Protein AF-A0A7C5I2T8-F1 (afdb_monomer)

Solvent-accessible surface area (backbone atoms only — not comparable to full-atom values): 28028 Å² total; per-residue (Å²): 133,86,82,89,84,84,88,81,91,78,90,87,90,88,88,83,86,88,91,88,89,87,70,70,68,62,53,55,51,49,50,52,49,49,52,52,53,53,49,52,51,52,51,51,49,53,52,50,51,53,49,49,51,51,51,49,50,50,52,51,51,51,55,50,15,48,51,22,10,51,51,17,40,54,51,46,50,48,50,52,51,48,48,59,68,64,57,74,61,76,48,74,44,53,76,66,53,45,53,49,46,52,53,34,52,74,71,68,48,59,63,66,54,30,64,70,58,72,42,78,83,64,46,75,46,72,52,73,57,97,62,31,34,22,36,17,41,38,41,78,43,77,73,50,75,48,80,70,87,58,26,36,40,39,35,29,38,36,40,33,40,5,43,2,28,31,84,93,49,92,66,67,37,43,32,36,41,38,29,42,37,35,34,40,39,26,30,45,41,46,52,77,42,35,33,38,32,24,52,38,82,79,69,68,51,70,70,58,53,29,64,69,37,38,46,47,75,38,50,67,60,93,81,74,62,79,56,67,67,44,69,32,62,57,75,38,64,35,66,59,58,58,69,50,51,26,56,23,67,66,48,91,74,82,49,83,72,59,37,32,42,40,45,43,22,49,53,62,72,45,82,76,41,92,57,73,74,69,76,48,82,42,74,27,61,55,100,90,45,45,20,15,38,44,30,36,46,53,32,62,35,39,38,28,15,42,56,92,80,25,37,33,42,39,41,35,37,95,92,42,51,35,38,44,36,34,19,80,90,79,23,34,28,40,42,38,46,82,89,50,74,48,78,43,88,40,49,58,65,41,30,38,40,29,50,24,34,33,66,26,33,28,19,17,39,58,46,99,86,68,51,78,45,67,74,51,70,82,65,94,48,49,14,40,45,59,66,40,52,39,28,43,38,26,17,14,32,36,24,38,41,42,42,31,33,44,34,59,55,45,73,58,94,88,42,81,44,56,90,72,40,62,49,40,39,34,39,37,12,24,12,32,46,73,68,45,98,47,82,45,66,16,12,37,33,38,36,64,83,26,34,55,73,30,46,36,50,31,24,41,37,21,47,26,50,36,40,35,44,48,65,72,70,31,37,40,38,32,46,18,18,42,35,21,56,38,79,46,32,67,68,23,37,39,38,37,29,27,58,59,62,39,83,82,39,63,74,65,50,58,75,39,54,47,33,60,54,32,28,47,44,82,77,47,77,47,82,76,46,81,44,78,58,131

Foldseek 3Di:
DDDDDDDDDDDDDDDDDDDDDDDDVVVVVVVVVVVVVVVVVVVVVVVVVVVVVVVVVVVVQVVQLVVLQVVQLVVVVVLVVVLQVPQQAFFFDDPVRLVVVVVCLVVFHDVLVCSSSVHDPFDKDKDDDDQKIKIKTWHKGWDDWADPPQKIKTKIKIKIWMWMHGNPDDDIFIWIFIKIWMKMWGQAFLLLAAAEAELLVVPDHPVRVCVQQQEAEAALDPPPDGGDYHYYNHQWADLFLQVLVCQLLVPPDDDLCCLQQQNVCVQQVHPRDNDHDDADKGFGADPVATGEIEGEEEWAEWEQEDDPQWTWIWTQDPVGIWIWIAHPVQQKIWIDDPVDIDIDSHDYLQEYEYLYEYNEYEYWYQDPVRDTDRPAADDDHARAEAPEEHEYEYLAEYEYAEAHHHPQWDADPLRIDRPRGPYAYEYEWNQAGSNDRDGHHTEYEYDQRHYLEHEYEYAYEYSHHEHAYDHANREYRYETHYYDNYYHNHRYHYYTYRDLCCVVPVVNSPSRRTTPTITMDTSDMGGDDMDGDD

pLDDT: mean 84.97, std 12.77, range [31.58, 97.62]

Secondary structure (DSSP, 8-state):
----------------------SHHHHHHHHHHHHHHHHHHHHHHHHHHHHHHHHHHHHHHHHHHHHHHHHHHHHHHHHHHHHHHT--S-EE--HHHHHHHHHHHHTT--HHHHHHHTSPSSEEEEEEETTEEEEEEEEEEEEEEEE-SSEEEEEEEEEEEEEEEETT-S--EEEEEEEEEEEEEES-BGGG-SEEE---TT---HHHHHHHHTEEEE-SSTT-PPPPEEE-SS--S-SS-HHHHHHHTT-SS--GGGGSHHHHHHHTT----SSPPPSEEEEEEETTEEEEEEEES-EEEEEEEEETTEEEEEEEETTEEEEEEEETTTTEEEEE-SS-EEEESS---SEEEEES-EEEEEEEEE-TTS-EEE--TT---EEE-TT-EEEEEESS-EEE-S-BEETT-EEETTEEE-SS---EEEEEE--B-SSS--B----EEE-TTS-SEEEEEEEEEESSSEEEE-SSS-EEEEEEEEEESEEE-TTSEEEEE--GGGGT-GGGGTTPPBPSS-EEEEEEEEEEEEEEE-

Structure (mmCIF, N/CA/C/O backbone):
data_AF-A0A7C5I2T8-F1
#
_entry.id   AF-A0A7C5I2T8-F1
#
loop_
_atom_site.group_PDB
_atom_site.id
_atom_site.type_symbol
_atom_site.label_atom_id
_atom_site.label_alt_id
_atom_site.label_comp_id
_atom_site.label_asym_id
_atom_site.label_entity_id
_atom_site.label_seq_id
_atom_site.pdbx_PDB_ins_code
_atom_site.Cartn_x
_atom_site.Cartn_y
_atom_site.Cartn_z
_atom_site.occupancy
_atom_site.B_iso_or_equiv
_atom_site.auth_seq_id
_atom_site.auth_comp_id
_atom_site.auth_asym_id
_atom_site.auth_atom_id
_atom_site.pdbx_PDB_model_num
ATOM 1 N N . MET A 1 1 ? 79.959 -37.012 -111.743 1.00 35.94 1 MET A N 1
ATOM 2 C CA . MET A 1 1 ? 81.169 -36.911 -112.590 1.00 35.94 1 MET A CA 1
ATOM 3 C C . MET A 1 1 ? 82.158 -36.002 -111.859 1.00 35.94 1 MET A C 1
ATOM 5 O O . MET A 1 1 ? 81.735 -34.948 -111.411 1.00 35.94 1 MET A O 1
ATOM 9 N N . LYS A 1 2 ? 83.395 -36.478 -111.631 1.00 33.00 2 LYS A N 1
ATOM 10 C CA . LYS A 1 2 ? 84.567 -35.779 -111.028 1.00 33.00 2 LYS A CA 1
ATOM 11 C C . LYS A 1 2 ? 84.857 -34.413 -111.707 1.00 33.00 2 LYS A C 1
ATOM 13 O O . LYS A 1 2 ? 84.307 -34.244 -112.795 1.00 33.00 2 LYS A O 1
ATOM 18 N N . PRO A 1 3 ? 85.786 -33.533 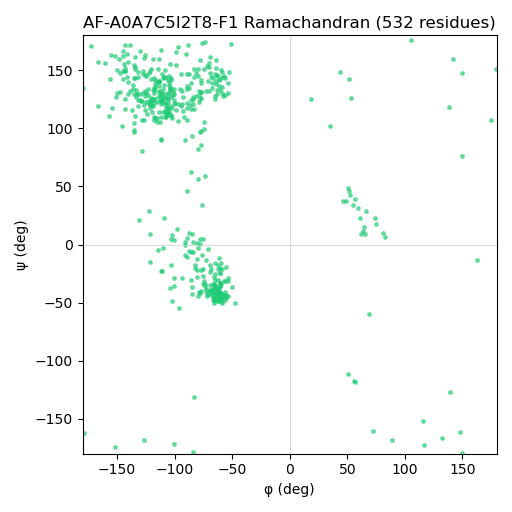-111.234 1.00 51.38 3 PRO A N 1
ATOM 19 C CA . PRO A 1 3 ? 86.848 -33.697 -110.203 1.00 51.38 3 PRO A CA 1
ATOM 20 C C . PRO A 1 3 ? 86.953 -32.527 -109.171 1.00 51.38 3 PRO A C 1
ATOM 22 O O . PRO A 1 3 ? 86.294 -31.510 -109.333 1.00 51.38 3 PRO A O 1
ATOM 25 N N . PHE A 1 4 ? 87.587 -32.682 -107.988 1.00 36.78 4 PHE A N 1
ATOM 26 C CA . PHE A 1 4 ? 89.042 -32.534 -107.675 1.00 36.78 4 PHE A CA 1
ATOM 27 C C . PHE A 1 4 ? 89.654 -31.204 -108.171 1.00 36.78 4 PHE A C 1
ATOM 29 O O . PHE A 1 4 ? 89.387 -30.816 -109.295 1.00 36.78 4 PHE A O 1
ATOM 36 N N . PHE A 1 5 ? 90.574 -30.490 -107.517 1.00 36.44 5 PHE A N 1
ATOM 37 C CA . PHE A 1 5 ? 91.253 -30.456 -106.209 1.00 36.44 5 PHE A CA 1
ATOM 38 C C . PHE A 1 5 ? 92.217 -29.253 -106.342 1.00 36.44 5 PHE A C 1
ATOM 40 O O . PHE A 1 5 ? 92.728 -29.024 -107.437 1.00 36.44 5 PHE A O 1
ATOM 47 N N . SER A 1 6 ? 92.572 -28.552 -105.265 1.00 33.75 6 SER A N 1
ATOM 48 C CA . SER A 1 6 ? 93.897 -27.915 -105.189 1.00 33.75 6 SER A CA 1
ATOM 49 C C . SER A 1 6 ? 94.285 -27.676 -103.736 1.00 33.75 6 SER A C 1
ATOM 51 O O . SER A 1 6 ? 93.703 -26.848 -103.043 1.00 33.75 6 SER A O 1
ATOM 53 N N . GLN A 1 7 ? 95.288 -28.431 -103.295 1.00 41.16 7 GLN A N 1
ATOM 54 C CA . GLN A 1 7 ? 96.027 -28.245 -102.051 1.00 41.16 7 GLN A CA 1
ATOM 55 C C . GLN A 1 7 ? 96.919 -26.999 -102.112 1.00 41.16 7 GLN A C 1
ATOM 57 O O . GLN A 1 7 ? 97.418 -26.660 -103.185 1.00 41.16 7 GLN A O 1
ATOM 62 N N . LYS A 1 8 ? 97.252 -26.444 -100.937 1.00 37.34 8 LYS A N 1
ATOM 63 C CA . LYS A 1 8 ? 98.645 -26.151 -100.544 1.00 37.34 8 LYS A CA 1
ATOM 64 C C . LYS A 1 8 ? 98.764 -25.824 -99.040 1.00 37.34 8 LYS A C 1
ATOM 66 O O . LYS A 1 8 ? 98.144 -24.879 -98.579 1.00 37.34 8 LYS A O 1
ATOM 71 N N . THR A 1 9 ? 99.559 -26.659 -98.343 1.00 35.34 9 THR A N 1
ATOM 72 C CA . THR A 1 9 ? 100.638 -26.364 -97.350 1.00 35.34 9 THR A CA 1
ATOM 73 C C . THR A 1 9 ? 100.454 -25.291 -96.261 1.00 35.34 9 THR A C 1
ATOM 75 O O . THR A 1 9 ? 99.991 -24.207 -96.562 1.00 35.34 9 THR A O 1
ATOM 78 N N . LEU A 1 10 ? 101.013 -25.358 -95.043 1.00 37.81 10 LEU A N 1
ATOM 79 C CA . LEU A 1 10 ? 101.483 -26.374 -94.078 1.00 37.81 10 LEU A CA 1
ATOM 80 C C . LEU A 1 10 ? 102.005 -25.557 -92.858 1.00 37.81 10 LEU A C 1
ATOM 82 O O . LEU A 1 10 ? 102.747 -24.608 -93.072 1.00 37.81 10 LEU A O 1
ATOM 86 N N . LEU A 1 11 ? 101.641 -25.966 -91.632 1.00 40.44 11 LEU A N 1
ATOM 87 C CA . LEU A 1 11 ? 102.333 -25.807 -90.325 1.00 40.44 11 LEU A CA 1
ATOM 88 C C . LEU A 1 11 ? 102.797 -24.418 -89.812 1.00 40.44 11 LEU A C 1
ATOM 90 O O . LEU A 1 11 ? 103.680 -23.807 -90.393 1.00 40.44 11 LEU A O 1
ATOM 94 N N . PHE A 1 12 ? 102.385 -24.053 -88.583 1.00 31.58 12 PHE A N 1
ATOM 95 C CA . PHE A 1 12 ? 103.332 -23.718 -87.499 1.00 31.58 12 PHE A CA 1
ATOM 96 C C . PHE A 1 12 ? 102.731 -23.890 -86.085 1.00 31.58 12 PHE A C 1
ATOM 98 O O . PHE A 1 12 ? 101.549 -23.663 -85.844 1.00 31.58 12 PHE A O 1
ATOM 105 N N . LEU A 1 13 ? 103.601 -24.365 -85.192 1.00 33.22 13 LEU A N 1
ATOM 106 C CA . LEU A 1 13 ? 103.433 -24.836 -83.812 1.00 33.22 13 LEU A CA 1
ATOM 107 C C . LEU A 1 13 ? 103.103 -23.760 -82.742 1.00 33.22 13 LEU A C 1
ATOM 109 O O . LEU A 1 13 ? 103.601 -22.645 -82.837 1.00 33.22 13 LEU A O 1
ATOM 113 N N . TYR A 1 14 ? 102.410 -24.152 -81.657 1.00 35.28 14 TYR A N 1
ATOM 114 C CA . TYR A 1 14 ? 102.870 -24.277 -80.239 1.00 35.28 14 TYR A CA 1
ATOM 115 C C . TYR A 1 14 ? 101.725 -24.012 -79.216 1.00 35.28 14 TYR A C 1
ATOM 117 O O . TYR A 1 14 ? 100.834 -23.209 -79.487 1.00 35.28 14 TYR A O 1
ATOM 125 N N . PRO A 1 15 ? 101.716 -24.678 -78.037 1.00 59.53 15 PRO A N 1
ATOM 126 C CA . PRO A 1 15 ? 100.598 -24.738 -77.093 1.00 59.53 15 PRO A CA 1
ATOM 127 C C . PRO A 1 15 ? 100.789 -23.850 -75.844 1.00 59.53 15 PRO A C 1
ATOM 129 O O . PRO A 1 15 ? 101.913 -23.624 -75.406 1.00 59.53 15 PRO A O 1
ATOM 132 N N . PHE A 1 16 ? 99.700 -23.429 -75.184 1.00 37.41 16 PHE A N 1
ATOM 133 C CA . PHE A 1 16 ? 99.763 -22.829 -73.837 1.00 37.41 16 PHE A CA 1
ATOM 134 C C . PHE A 1 16 ? 98.545 -23.165 -72.949 1.00 37.41 16 PHE A C 1
ATOM 136 O O . PHE A 1 16 ? 97.460 -22.612 -73.072 1.00 37.41 16 PHE A O 1
ATOM 143 N N . ARG A 1 17 ? 98.764 -24.118 -72.035 1.00 37.03 17 ARG A N 1
ATOM 144 C CA . ARG A 1 17 ? 98.710 -23.986 -70.562 1.00 37.03 17 ARG A CA 1
ATOM 145 C C . ARG A 1 17 ? 97.674 -23.024 -69.913 1.00 37.03 17 ARG A C 1
ATOM 147 O O . ARG A 1 17 ? 97.915 -21.839 -69.744 1.00 37.03 17 ARG A O 1
ATOM 154 N N . ASN A 1 18 ? 96.594 -23.625 -69.407 1.00 45.19 18 ASN A N 1
ATOM 155 C CA . ASN A 1 18 ? 95.965 -23.503 -68.072 1.00 45.19 18 ASN A CA 1
ATOM 156 C C . ASN A 1 18 ? 96.256 -22.297 -67.130 1.00 45.19 18 ASN A C 1
ATOM 158 O O . ASN A 1 18 ? 97.376 -22.166 -66.641 1.00 45.19 18 ASN A O 1
ATOM 162 N N . LYS A 1 19 ? 95.171 -21.617 -66.689 1.00 47.09 19 LYS A N 1
ATOM 163 C CA . LYS A 1 19 ? 94.632 -21.470 -65.294 1.00 47.09 19 LYS A CA 1
ATOM 164 C C . LYS A 1 19 ? 94.140 -20.052 -64.932 1.00 47.09 19 LYS A C 1
ATOM 166 O O . LYS A 1 19 ? 94.944 -19.141 -64.781 1.00 47.09 19 LYS A O 1
ATOM 171 N N . LYS A 1 20 ? 92.835 -19.964 -64.616 1.00 43.16 20 LYS A N 1
ATOM 172 C CA . LYS A 1 20 ? 92.166 -19.269 -63.476 1.00 43.16 20 LYS A CA 1
ATOM 173 C C . LYS A 1 20 ? 90.762 -18.788 -63.883 1.00 43.16 20 LYS A C 1
ATOM 175 O O . LYS A 1 20 ? 90.525 -17.603 -64.084 1.00 43.16 20 LYS A O 1
ATOM 180 N N . GLN A 1 21 ? 89.805 -19.709 -63.949 1.00 52.19 21 GLN A N 1
ATOM 181 C CA . GLN A 1 21 ? 88.381 -19.380 -63.873 1.00 52.19 21 GLN A CA 1
ATOM 182 C C . GLN A 1 21 ? 87.848 -19.954 -62.566 1.00 52.19 21 GLN A C 1
ATOM 184 O O . GLN A 1 21 ? 87.756 -21.165 -62.447 1.00 52.19 21 GLN A O 1
ATOM 189 N N . LEU A 1 22 ? 87.594 -19.097 -61.577 1.00 53.53 22 LEU A N 1
ATOM 190 C CA . LEU A 1 22 ? 86.755 -19.335 -60.392 1.00 53.53 22 LEU A CA 1
ATOM 191 C C . LEU A 1 22 ? 86.898 -18.091 -59.511 1.00 53.53 22 LEU A C 1
ATOM 193 O O . LEU A 1 22 ? 87.977 -17.875 -58.963 1.00 53.53 22 LEU A O 1
ATOM 197 N N . LYS A 1 23 ? 85.848 -17.252 -59.463 1.00 52.50 23 LYS A N 1
ATOM 198 C CA . LYS A 1 23 ? 85.476 -16.311 -58.370 1.00 52.50 23 LYS A CA 1
ATOM 199 C C . LYS A 1 23 ? 84.485 -15.209 -58.787 1.00 52.50 23 LYS A C 1
ATOM 201 O O . LYS A 1 23 ? 83.907 -14.595 -57.904 1.00 52.50 23 LYS A O 1
ATOM 206 N N . LYS A 1 24 ? 84.220 -14.973 -60.082 1.00 52.12 24 LYS A N 1
ATOM 207 C CA . LYS A 1 24 ? 83.268 -13.916 -60.507 1.00 52.12 24 LYS A CA 1
ATOM 208 C C . LYS A 1 24 ? 81.789 -14.350 -60.530 1.00 52.12 24 LYS A C 1
ATOM 210 O O . LYS A 1 24 ? 80.948 -13.566 -60.119 1.00 52.12 24 LYS A O 1
ATOM 215 N N . GLY A 1 25 ? 81.478 -15.596 -60.910 1.00 57.00 25 GLY A N 1
ATOM 216 C CA . GLY A 1 25 ? 80.088 -16.092 -60.993 1.00 57.00 25 GLY A CA 1
ATOM 217 C C . GLY A 1 25 ? 79.408 -16.379 -59.644 1.00 57.00 25 GLY A C 1
ATOM 218 O O . GLY A 1 25 ? 78.205 -16.180 -59.498 1.00 57.00 25 GLY A O 1
ATOM 219 N N . ALA A 1 26 ? 80.177 -16.797 -58.632 1.00 67.31 26 ALA A N 1
ATOM 220 C CA . ALA A 1 26 ? 79.649 -17.060 -57.290 1.00 67.31 26 ALA A CA 1
ATOM 221 C C . ALA A 1 26 ? 79.209 -15.768 -56.581 1.00 67.31 26 ALA A C 1
ATOM 223 O O . ALA A 1 26 ? 78.161 -15.744 -55.949 1.00 67.31 26 ALA A O 1
ATOM 224 N N . VAL A 1 27 ? 79.965 -14.675 -56.743 1.00 73.81 27 VAL A N 1
ATOM 225 C CA . VAL A 1 27 ? 79.634 -13.370 -56.147 1.00 73.81 27 VAL A CA 1
ATOM 226 C C . VAL A 1 27 ? 78.365 -12.788 -56.771 1.00 73.81 27 VAL A C 1
ATOM 228 O O . VAL A 1 27 ? 77.500 -12.314 -56.047 1.00 73.81 27 VAL A O 1
ATOM 231 N N . THR A 1 28 ? 78.193 -12.887 -58.094 1.00 76.25 28 THR A N 1
ATOM 232 C CA . THR A 1 28 ? 76.959 -12.448 -58.768 1.00 76.25 28 THR A CA 1
ATOM 233 C C . THR A 1 28 ? 75.733 -13.263 -58.358 1.00 76.25 28 THR A C 1
ATOM 235 O O . THR A 1 28 ? 74.658 -12.693 -58.211 1.00 76.25 28 THR A O 1
ATOM 238 N N . LEU A 1 29 ? 75.886 -14.573 -58.128 1.00 79.88 29 LEU A N 1
ATOM 239 C CA . LEU A 1 29 ? 74.790 -15.442 -57.688 1.00 79.88 29 LEU A CA 1
ATOM 240 C C . LEU A 1 29 ? 74.410 -15.178 -56.223 1.00 79.88 29 LEU A C 1
ATOM 242 O O . LEU A 1 29 ? 73.228 -15.116 -55.908 1.00 79.88 29 LEU A O 1
ATOM 246 N N . VAL A 1 30 ? 75.397 -14.925 -55.356 1.00 82.38 30 VAL A N 1
ATOM 247 C CA . VAL A 1 30 ? 75.171 -14.469 -53.975 1.00 82.38 30 VAL A CA 1
ATOM 248 C C . VAL A 1 30 ? 74.497 -13.097 -53.957 1.00 82.38 30 VAL A C 1
ATOM 250 O O . VAL A 1 30 ? 73.537 -12.919 -53.219 1.00 82.38 30 VAL A O 1
ATOM 253 N N . CYS A 1 31 ? 74.920 -12.142 -54.792 1.00 83.12 31 CYS A N 1
ATOM 254 C CA . CYS A 1 31 ? 74.256 -10.839 -54.892 1.00 83.12 31 CYS A CA 1
ATOM 255 C C . CYS A 1 31 ? 72.811 -10.964 -55.392 1.00 83.12 31 CYS A C 1
ATOM 257 O O . CYS A 1 31 ? 71.922 -10.354 -54.809 1.00 83.12 31 CYS A O 1
ATOM 259 N N . ALA A 1 32 ? 72.552 -11.768 -56.428 1.00 83.44 32 ALA A N 1
ATOM 260 C CA . ALA A 1 32 ? 71.197 -12.005 -56.926 1.00 83.44 32 ALA A CA 1
ATOM 261 C C . ALA A 1 32 ? 70.312 -12.690 -55.872 1.00 83.44 32 ALA A C 1
ATOM 263 O O . ALA A 1 32 ? 69.165 -12.293 -55.680 1.00 83.44 32 ALA A O 1
ATOM 264 N N . PHE A 1 33 ? 70.860 -13.667 -55.144 1.00 87.88 33 PHE A N 1
ATOM 265 C CA . PHE A 1 33 ? 70.170 -14.324 -54.038 1.00 87.88 33 PHE A CA 1
ATOM 266 C C . PHE A 1 33 ? 69.885 -13.355 -52.887 1.00 87.88 33 PHE A C 1
ATOM 268 O O . PHE A 1 33 ? 68.768 -13.329 -52.392 1.00 87.88 33 PHE A O 1
ATOM 275 N N . MET A 1 34 ? 70.843 -12.504 -52.508 1.00 87.94 34 MET A N 1
ATOM 276 C CA . MET A 1 34 ? 70.641 -11.474 -51.484 1.00 87.94 34 MET A CA 1
ATOM 277 C C . MET A 1 34 ? 69.575 -10.465 -51.913 1.00 87.94 34 MET A C 1
ATOM 279 O O . MET A 1 34 ? 68.700 -10.146 -51.120 1.00 87.94 34 MET A O 1
ATOM 283 N N . VAL A 1 35 ? 69.577 -10.013 -53.171 1.00 89.12 35 VAL A N 1
ATOM 284 C CA . VAL A 1 35 ? 68.520 -9.139 -53.707 1.00 89.12 35 VAL A CA 1
ATOM 285 C C . VAL A 1 35 ? 67.159 -9.837 -53.668 1.00 89.12 35 VAL A C 1
ATOM 287 O O . VAL A 1 35 ? 66.184 -9.234 -53.229 1.00 89.12 35 VAL A O 1
ATOM 290 N N . PHE A 1 36 ? 67.073 -11.110 -54.058 1.00 91.00 36 PHE A N 1
ATOM 291 C CA . PHE A 1 36 ? 65.835 -11.888 -53.963 1.00 91.00 36 PHE A CA 1
ATOM 292 C C . PHE A 1 36 ? 65.366 -12.050 -52.506 1.00 91.00 36 PHE A C 1
ATOM 294 O O . PHE A 1 36 ? 64.191 -11.864 -52.199 1.00 91.00 36 PHE A O 1
ATOM 301 N N . LEU A 1 37 ? 66.283 -12.318 -51.579 1.00 90.50 37 LEU A N 1
ATOM 302 C CA . LEU A 1 37 ? 65.984 -12.496 -50.160 1.00 90.50 37 LEU A CA 1
ATOM 303 C C . LEU A 1 37 ? 65.526 -11.170 -49.527 1.00 90.50 37 LEU A C 1
ATOM 305 O O . LEU A 1 37 ? 64.504 -11.128 -48.853 1.00 90.50 37 LEU A O 1
ATOM 309 N N . PHE A 1 38 ? 66.194 -10.053 -49.825 1.00 90.12 38 PHE A N 1
ATOM 310 C CA . PHE A 1 38 ? 65.778 -8.730 -49.349 1.00 90.12 38 PHE A CA 1
ATOM 311 C C . PHE A 1 38 ? 64.477 -8.236 -49.990 1.00 90.12 38 PHE A C 1
ATOM 313 O O . PHE A 1 38 ? 63.687 -7.587 -49.313 1.00 90.12 38 PHE A O 1
ATOM 320 N N . THR A 1 39 ? 64.209 -8.550 -51.260 1.00 90.56 39 THR A N 1
ATOM 321 C CA . THR A 1 39 ? 62.940 -8.174 -51.914 1.00 90.56 39 THR A CA 1
ATOM 322 C C . THR A 1 39 ? 61.771 -9.009 -51.410 1.00 90.56 39 THR A C 1
ATOM 324 O O . THR A 1 39 ? 60.709 -8.456 -51.145 1.00 90.56 39 THR A O 1
ATOM 327 N N . THR A 1 40 ? 61.961 -10.312 -51.198 1.00 90.38 40 THR A N 1
ATOM 328 C CA . THR A 1 40 ? 60.942 -11.177 -50.581 1.00 90.38 40 THR A CA 1
ATOM 329 C C . THR A 1 40 ? 60.684 -10.799 -49.121 1.00 90.38 40 THR A C 1
ATOM 331 O O . THR A 1 40 ? 59.522 -10.682 -48.736 1.00 90.38 40 THR A O 1
ATOM 334 N N . LEU A 1 41 ? 61.715 -10.500 -48.320 1.00 89.62 41 LEU A N 1
ATOM 335 C CA . LEU A 1 41 ? 61.554 -9.949 -46.964 1.00 89.62 41 LEU A CA 1
ATOM 336 C C . LEU A 1 41 ? 60.895 -8.558 -46.965 1.00 89.62 41 LEU A C 1
ATOM 338 O O . LEU A 1 41 ? 60.019 -8.285 -46.148 1.00 89.62 41 LEU A O 1
ATOM 342 N N . GLY A 1 42 ? 61.262 -7.680 -47.898 1.00 90.81 42 GLY A N 1
ATOM 343 C CA . GLY A 1 42 ? 60.656 -6.354 -48.041 1.00 90.81 42 GLY A CA 1
ATOM 344 C C . GLY A 1 42 ? 59.177 -6.426 -48.434 1.00 90.81 42 GLY A C 1
ATOM 345 O O . GLY A 1 42 ? 58.344 -5.714 -47.882 1.00 90.81 42 GLY A O 1
ATOM 346 N N . LEU A 1 43 ? 58.820 -7.335 -49.344 1.00 91.94 43 LEU A N 1
ATOM 347 C CA . LEU A 1 43 ? 57.438 -7.507 -49.789 1.00 91.94 43 LEU A CA 1
ATOM 348 C C . LEU A 1 43 ? 56.575 -8.163 -48.703 1.00 91.94 43 LEU A C 1
ATOM 350 O O . LEU A 1 43 ? 55.463 -7.710 -48.446 1.00 91.94 43 LEU A O 1
ATOM 354 N N . THR A 1 44 ? 57.098 -9.192 -48.029 1.00 91.75 44 THR A N 1
ATOM 355 C CA . THR A 1 44 ? 56.406 -9.859 -46.912 1.00 91.75 44 THR A CA 1
ATOM 356 C C . THR A 1 44 ? 56.193 -8.917 -45.730 1.00 91.75 44 THR A C 1
ATOM 358 O O . THR A 1 44 ? 55.096 -8.891 -45.179 1.00 91.75 44 THR A O 1
ATOM 361 N N . THR A 1 45 ? 57.180 -8.089 -45.372 1.00 91.38 45 THR A N 1
ATOM 362 C CA . THR A 1 45 ? 57.014 -7.070 -44.320 1.00 91.38 45 THR A CA 1
ATOM 363 C C . THR A 1 45 ? 55.972 -6.021 -44.703 1.00 91.38 45 THR A C 1
ATOM 365 O O . THR A 1 45 ? 55.087 -5.752 -43.896 1.00 91.38 45 THR A O 1
ATOM 368 N N . LEU A 1 46 ? 55.976 -5.511 -45.941 1.00 91.69 46 LEU A N 1
ATOM 369 C CA . LEU A 1 46 ? 54.929 -4.603 -46.431 1.00 91.69 46 LEU A CA 1
ATOM 370 C C . LEU A 1 46 ? 53.531 -5.237 -46.388 1.00 91.69 46 LEU A C 1
ATOM 372 O O . LEU A 1 46 ? 52.583 -4.595 -45.931 1.00 91.69 46 LEU A O 1
ATOM 376 N N . MET A 1 47 ? 53.394 -6.498 -46.815 1.00 90.25 47 MET A N 1
ATOM 377 C CA . MET A 1 47 ? 52.120 -7.221 -46.738 1.00 90.25 47 MET A CA 1
ATOM 378 C C . MET A 1 47 ? 51.662 -7.404 -45.287 1.00 90.25 47 MET A C 1
ATOM 380 O O . MET A 1 47 ? 50.492 -7.164 -44.996 1.00 90.25 47 MET A O 1
ATOM 384 N N . MET A 1 48 ? 52.564 -7.761 -44.367 1.00 88.62 48 MET A N 1
ATOM 385 C CA . MET A 1 48 ? 52.239 -7.902 -42.942 1.00 88.62 48 MET A CA 1
ATOM 386 C C . MET A 1 48 ? 51.863 -6.566 -42.297 1.00 88.62 48 MET A C 1
ATOM 388 O O . MET A 1 48 ? 50.916 -6.515 -41.515 1.00 88.62 48 MET A O 1
ATOM 392 N N . THR A 1 49 ? 52.528 -5.465 -42.655 1.00 90.81 49 THR A N 1
ATOM 393 C CA . THR A 1 49 ? 52.148 -4.121 -42.196 1.00 90.81 49 THR A CA 1
ATOM 394 C C . THR A 1 49 ? 50.756 -3.742 -42.695 1.00 90.81 49 THR A C 1
ATOM 396 O O . THR A 1 49 ? 49.939 -3.269 -41.908 1.00 90.81 49 THR A O 1
ATOM 399 N N . GLN A 1 50 ? 50.438 -3.995 -43.968 1.00 90.12 50 GLN A N 1
ATOM 400 C CA . GLN A 1 50 ? 49.096 -3.746 -44.505 1.00 90.12 50 GLN A CA 1
ATOM 401 C C . GLN A 1 50 ? 48.025 -4.611 -43.826 1.00 90.12 50 GLN A C 1
ATOM 403 O O . GLN A 1 50 ? 46.938 -4.113 -43.532 1.00 90.12 50 GLN A O 1
ATOM 408 N N . LEU A 1 51 ? 48.326 -5.883 -43.545 1.00 88.94 51 LEU A N 1
ATOM 409 C CA . LEU A 1 51 ? 47.441 -6.784 -42.801 1.00 88.94 51 LEU A CA 1
ATOM 410 C C . LEU A 1 51 ? 47.189 -6.274 -41.380 1.00 88.94 51 LEU A C 1
ATOM 412 O O . LEU A 1 51 ? 46.037 -6.176 -40.966 1.00 88.94 51 LEU A O 1
ATOM 416 N N . ASN A 1 52 ? 48.242 -5.878 -40.665 1.00 88.69 52 ASN A N 1
ATOM 417 C CA . ASN A 1 52 ? 48.132 -5.343 -39.310 1.00 88.69 52 ASN A CA 1
ATOM 418 C C . ASN A 1 52 ? 47.345 -4.030 -39.266 1.00 88.69 52 ASN A C 1
ATOM 420 O O . ASN A 1 52 ? 46.513 -3.857 -38.378 1.00 88.69 52 ASN A O 1
ATOM 424 N N . LEU A 1 53 ? 47.548 -3.127 -40.231 1.00 86.56 53 LEU A N 1
ATOM 425 C CA . LEU A 1 53 ? 46.772 -1.887 -40.328 1.00 86.56 53 LEU A CA 1
ATOM 426 C C . LEU A 1 53 ? 45.287 -2.174 -40.578 1.00 86.56 53 LEU A C 1
ATOM 428 O O . LEU A 1 53 ? 44.439 -1.605 -39.894 1.00 86.56 53 LEU A O 1
ATOM 432 N N . LYS A 1 54 ? 44.965 -3.106 -41.485 1.00 86.38 54 LYS A N 1
ATOM 433 C CA . LYS A 1 54 ? 43.576 -3.519 -41.745 1.00 86.38 54 LYS A CA 1
ATOM 434 C C . LYS A 1 54 ? 42.930 -4.191 -40.533 1.00 86.38 54 LYS A C 1
ATOM 436 O O . LYS A 1 54 ? 41.793 -3.870 -40.205 1.00 86.38 54 LYS A O 1
ATOM 441 N N . LEU A 1 55 ? 43.643 -5.087 -39.848 1.00 85.56 55 LEU A N 1
ATOM 442 C CA . LEU A 1 55 ? 43.153 -5.748 -38.632 1.00 85.56 55 LEU A CA 1
ATOM 443 C C . LEU A 1 55 ? 42.947 -4.750 -37.489 1.00 85.56 55 LEU A C 1
ATOM 445 O O . LEU A 1 55 ? 41.949 -4.829 -36.779 1.00 85.56 55 LEU A O 1
ATOM 449 N N . SER A 1 56 ? 43.861 -3.792 -37.331 1.00 85.88 56 SER A N 1
ATOM 450 C CA . SER A 1 56 ? 43.737 -2.716 -36.347 1.00 85.88 56 SER A CA 1
ATOM 451 C C . SER A 1 56 ? 42.525 -1.827 -36.640 1.00 85.88 56 SER A C 1
ATOM 453 O O . SER A 1 56 ? 41.715 -1.578 -35.749 1.00 85.88 56 SER A O 1
ATOM 455 N N . GLN A 1 57 ? 42.330 -1.430 -37.902 1.00 85.75 57 GLN A N 1
ATOM 456 C CA . GLN A 1 57 ? 41.164 -0.654 -38.326 1.00 85.75 57 GLN A CA 1
ATOM 457 C C . GLN A 1 57 ? 39.855 -1.429 -38.125 1.00 85.75 57 GLN A C 1
ATOM 459 O O . GLN A 1 57 ? 38.881 -0.857 -37.649 1.00 85.75 57 GLN A O 1
ATOM 464 N N . TYR A 1 58 ? 39.838 -2.733 -38.417 1.00 85.12 58 TYR A N 1
ATOM 465 C CA . TYR A 1 58 ? 38.680 -3.594 -38.169 1.00 85.12 58 TYR A CA 1
ATOM 466 C C . TYR A 1 58 ? 38.337 -3.668 -36.678 1.00 85.12 58 TYR A C 1
ATOM 468 O O . TYR A 1 58 ? 37.187 -3.465 -36.303 1.00 85.12 58 TYR A O 1
ATOM 476 N N . ARG A 1 59 ? 39.335 -3.896 -35.812 1.00 85.88 59 ARG A N 1
ATOM 477 C CA . ARG A 1 59 ? 39.141 -3.910 -34.353 1.00 85.88 59 ARG A CA 1
ATOM 478 C C . ARG A 1 59 ? 38.616 -2.572 -33.848 1.00 85.88 59 ARG A C 1
ATOM 480 O O . ARG A 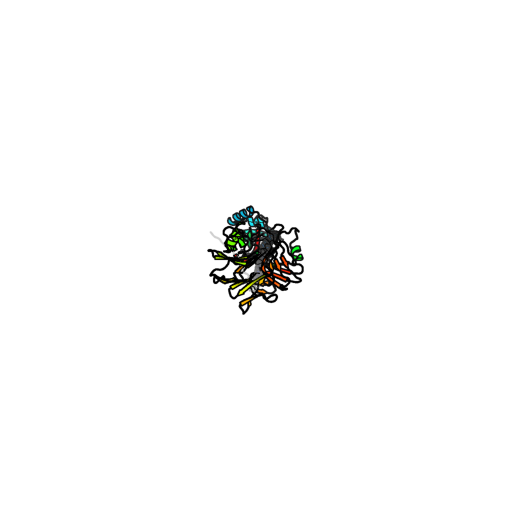1 59 ? 37.638 -2.554 -33.111 1.00 85.88 59 ARG A O 1
ATOM 487 N N . LYS A 1 60 ? 39.220 -1.464 -34.290 1.00 87.94 60 LYS A N 1
ATOM 488 C CA . LYS A 1 60 ? 38.779 -0.114 -33.927 1.00 87.94 60 LYS A CA 1
ATOM 489 C C . LYS A 1 60 ? 37.328 0.122 -34.354 1.00 87.94 60 LYS A C 1
ATOM 491 O O . LYS A 1 60 ? 36.518 0.522 -33.531 1.00 87.94 60 LYS A O 1
ATOM 496 N N . ASN A 1 61 ? 36.987 -0.170 -35.607 1.00 87.12 61 ASN A N 1
ATOM 497 C CA . ASN A 1 61 ? 35.630 0.021 -36.118 1.00 87.12 61 ASN A CA 1
ATOM 498 C C . ASN A 1 61 ? 34.611 -0.896 -35.431 1.00 87.12 61 ASN A C 1
ATOM 500 O O . ASN A 1 61 ? 33.494 -0.455 -35.198 1.00 87.12 61 ASN A O 1
ATOM 504 N N . SER A 1 62 ? 34.993 -2.124 -35.064 1.00 86.38 62 SER A N 1
ATOM 505 C CA . SER A 1 62 ? 34.137 -3.028 -34.286 1.00 86.38 62 SER A CA 1
ATOM 506 C C . SER A 1 62 ? 33.812 -2.450 -32.909 1.00 86.38 62 SER A C 1
ATOM 508 O O . SER A 1 62 ? 32.645 -2.389 -32.537 1.00 86.38 62 SER A O 1
ATOM 510 N N . VAL A 1 63 ? 34.824 -1.969 -32.182 1.00 88.00 63 VAL A N 1
ATOM 511 C CA . VAL A 1 63 ? 34.627 -1.335 -30.868 1.00 88.00 63 VAL A CA 1
ATOM 512 C C . VAL A 1 63 ? 33.753 -0.082 -30.995 1.00 88.00 63 VAL A C 1
ATOM 514 O O . VAL A 1 63 ? 32.840 0.126 -30.205 1.00 88.00 63 VAL A O 1
ATOM 517 N N . LEU A 1 64 ? 33.970 0.726 -32.034 1.00 88.88 64 LEU A N 1
ATOM 518 C CA . LEU A 1 64 ? 33.141 1.903 -32.303 1.00 88.88 64 LEU A CA 1
ATOM 519 C C . LEU A 1 64 ? 31.691 1.540 -32.654 1.00 88.88 64 LEU A C 1
ATOM 521 O O . LEU A 1 64 ? 30.777 2.245 -32.241 1.00 88.88 64 LEU A O 1
ATOM 525 N N . THR A 1 65 ? 31.446 0.442 -33.377 1.00 88.19 65 THR A N 1
ATOM 526 C CA . THR A 1 65 ? 30.069 -0.028 -33.606 1.00 88.19 65 THR A CA 1
ATOM 527 C C . THR A 1 65 ? 29.389 -0.500 -32.327 1.00 88.19 65 THR A C 1
ATOM 529 O O . THR A 1 65 ? 28.189 -0.272 -32.179 1.00 88.19 65 THR A O 1
ATOM 532 N N . ASP A 1 66 ? 30.139 -1.098 -31.397 1.00 88.44 66 ASP A N 1
ATOM 533 C CA . ASP A 1 66 ? 29.610 -1.489 -30.089 1.00 88.44 66 ASP A CA 1
ATOM 534 C C . ASP A 1 66 ? 29.214 -0.253 -29.277 1.00 88.44 66 ASP A C 1
ATOM 536 O O . ASP A 1 66 ? 28.072 -0.174 -28.820 1.00 88.44 66 ASP A O 1
ATOM 540 N N . TYR A 1 67 ? 30.083 0.760 -29.205 1.00 89.88 67 TYR A N 1
ATOM 541 C CA . TYR A 1 67 ? 29.750 2.032 -28.557 1.00 89.88 67 TYR A CA 1
ATOM 542 C C . TYR A 1 67 ? 28.566 2.740 -29.214 1.00 89.88 67 TYR A C 1
ATOM 544 O O . TYR A 1 67 ? 27.694 3.241 -28.511 1.00 89.88 67 TYR A O 1
ATOM 552 N N . ALA A 1 68 ? 28.478 2.742 -30.547 1.00 90.12 68 ALA A N 1
ATOM 553 C CA . ALA A 1 68 ? 27.328 3.312 -31.245 1.00 90.12 68 ALA A CA 1
ATOM 554 C C . ALA A 1 68 ? 26.018 2.612 -30.839 1.00 90.12 68 ALA A C 1
ATOM 556 O O . ALA A 1 68 ? 25.023 3.278 -30.567 1.00 90.12 68 ALA A O 1
ATOM 557 N N . SER A 1 69 ? 26.016 1.276 -30.755 1.00 89.56 69 SER A N 1
ATOM 558 C CA . SER A 1 69 ? 24.827 0.523 -30.335 1.00 89.56 69 SER A CA 1
ATOM 559 C C . SER A 1 69 ? 24.460 0.777 -28.866 1.00 89.56 69 SER A C 1
ATOM 561 O O . SER A 1 69 ? 23.287 0.973 -28.557 1.00 89.56 69 SER A O 1
ATOM 563 N N . GLU A 1 70 ? 25.444 0.866 -27.971 1.00 91.62 70 GLU A N 1
ATOM 564 C CA . GLU A 1 70 ? 25.232 1.174 -26.554 1.00 91.62 70 GLU A CA 1
ATOM 565 C C . GLU A 1 70 ? 24.699 2.598 -26.346 1.00 91.62 70 GLU A C 1
ATOM 567 O O . GLU A 1 70 ? 23.767 2.801 -25.571 1.00 91.62 70 GLU A O 1
ATOM 572 N N . ASN A 1 71 ? 25.223 3.577 -27.088 1.00 91.50 71 ASN A N 1
ATOM 573 C CA . ASN A 1 71 ? 24.741 4.957 -27.043 1.00 91.50 71 ASN A CA 1
ATOM 574 C C . ASN A 1 71 ? 23.271 5.064 -27.458 1.00 91.50 71 ASN A C 1
ATOM 576 O O . ASN A 1 71 ? 22.534 5.853 -26.872 1.00 91.50 71 ASN A O 1
ATOM 580 N N . GLY A 1 72 ? 22.823 4.252 -28.419 1.00 90.94 72 GLY A N 1
ATOM 581 C CA . GLY A 1 72 ? 21.407 4.202 -28.771 1.00 90.94 72 GLY A CA 1
ATOM 582 C C . GLY A 1 72 ? 20.524 3.645 -27.654 1.00 90.94 72 GLY A C 1
ATOM 583 O O . GLY A 1 72 ? 19.460 4.207 -27.423 1.00 90.94 72 GLY A O 1
ATOM 584 N N . ILE A 1 73 ? 20.979 2.628 -26.907 1.00 91.31 73 ILE A N 1
ATOM 585 C CA . ILE A 1 73 ? 20.252 2.144 -25.719 1.00 91.31 73 ILE A CA 1
ATOM 586 C C . ILE A 1 73 ? 20.195 3.231 -24.647 1.00 91.31 73 ILE A C 1
ATOM 588 O O . ILE A 1 73 ? 19.122 3.502 -24.122 1.00 91.31 73 ILE A O 1
ATOM 592 N N . LYS A 1 74 ? 21.322 3.892 -24.356 1.00 91.69 74 LYS A N 1
ATOM 593 C CA . LYS A 1 74 ? 21.375 4.984 -23.371 1.00 91.69 74 LYS A CA 1
ATOM 594 C C . LYS A 1 74 ? 20.432 6.125 -23.737 1.00 91.69 74 LYS A C 1
ATOM 596 O O . LYS A 1 74 ? 19.725 6.622 -22.871 1.00 91.69 74 LYS A O 1
ATOM 601 N N . LEU A 1 75 ? 20.392 6.511 -25.013 1.00 91.12 75 LEU A N 1
ATOM 602 C CA . LEU A 1 75 ? 19.488 7.549 -25.502 1.00 91.12 75 LEU A CA 1
ATOM 603 C C . LEU A 1 75 ? 18.018 7.122 -25.382 1.00 91.12 75 LEU A C 1
ATOM 605 O O . LEU A 1 75 ? 17.207 7.892 -24.879 1.00 91.12 75 LEU A O 1
ATOM 609 N N . GLY A 1 76 ? 17.683 5.900 -25.808 1.00 89.31 76 GLY A N 1
ATOM 610 C CA . GLY A 1 76 ? 16.321 5.374 -25.708 1.00 89.31 76 GLY A CA 1
ATOM 611 C C . GLY A 1 76 ? 15.846 5.241 -24.259 1.00 89.31 76 GLY A C 1
ATOM 612 O O . GLY A 1 76 ? 14.724 5.625 -23.945 1.00 89.31 76 GLY A O 1
ATOM 613 N N . PHE A 1 77 ? 16.713 4.764 -23.363 1.00 89.75 77 PHE A N 1
ATOM 614 C CA . PHE A 1 77 ? 16.404 4.644 -21.940 1.00 89.75 77 PHE A CA 1
ATOM 615 C C . PHE A 1 77 ? 16.296 6.014 -21.270 1.00 89.75 77 PHE A C 1
ATOM 617 O O . PHE A 1 77 ? 15.383 6.233 -20.485 1.00 89.75 77 PHE A O 1
ATOM 624 N N . SER A 1 78 ? 17.167 6.964 -21.625 1.00 88.00 78 SER A N 1
ATOM 625 C CA . SER A 1 78 ? 17.072 8.345 -21.144 1.00 88.00 78 SER A CA 1
ATOM 626 C C . SER A 1 78 ? 15.756 8.995 -21.559 1.00 88.00 78 SER A C 1
ATOM 628 O O . SER A 1 78 ? 15.145 9.658 -20.734 1.00 88.00 78 SER A O 1
ATOM 630 N N . GLN A 1 79 ? 15.298 8.790 -22.799 1.00 89.06 79 GLN A N 1
ATOM 631 C CA . GLN A 1 79 ? 14.005 9.308 -23.249 1.00 89.06 79 GLN A CA 1
ATOM 632 C C . GLN A 1 79 ? 12.845 8.651 -22.492 1.00 89.06 79 GLN A C 1
ATOM 634 O O . GLN A 1 79 ? 11.927 9.340 -22.063 1.00 89.06 79 GLN A O 1
ATOM 639 N N . LEU A 1 80 ? 12.880 7.326 -22.312 1.00 87.62 80 LEU A N 1
ATOM 640 C CA . LEU A 1 80 ? 11.860 6.613 -21.541 1.00 87.62 80 LEU A CA 1
ATOM 641 C C . LEU A 1 80 ? 11.812 7.118 -20.093 1.00 87.62 80 LEU A C 1
ATOM 643 O O . LEU A 1 80 ? 10.738 7.407 -19.576 1.00 87.62 80 LEU A O 1
ATOM 647 N N . SER A 1 81 ? 12.977 7.273 -19.463 1.00 85.19 81 SER A N 1
ATOM 648 C CA . SER A 1 81 ? 13.106 7.815 -18.112 1.00 85.19 81 SER A CA 1
ATOM 649 C C . SER A 1 81 ? 12.622 9.260 -18.029 1.00 85.19 81 SER A C 1
ATOM 651 O O . SER A 1 81 ? 11.993 9.613 -17.039 1.00 85.19 81 SER A O 1
ATOM 653 N N . GLU A 1 82 ? 12.891 10.086 -19.042 1.00 84.19 82 GLU A N 1
ATOM 654 C CA . GLU A 1 82 ? 12.421 11.472 -19.106 1.00 84.19 82 GLU A CA 1
ATOM 655 C C . GLU A 1 82 ? 10.893 11.523 -19.199 1.00 84.19 82 GLU A C 1
ATOM 657 O O . GLU A 1 82 ? 10.266 12.204 -18.390 1.00 84.19 82 GLU A O 1
ATOM 662 N N . LEU A 1 83 ? 10.291 10.734 -20.098 1.00 84.88 83 LEU A N 1
ATOM 663 C CA . LEU A 1 83 ? 8.835 10.617 -20.222 1.00 84.88 83 LEU A CA 1
ATOM 664 C C . LEU A 1 83 ? 8.198 10.161 -18.908 1.00 84.88 83 LEU A C 1
ATOM 666 O O . LEU A 1 83 ? 7.217 10.751 -18.478 1.00 84.88 83 LEU A O 1
ATOM 670 N N . ILE A 1 84 ? 8.783 9.160 -18.245 1.00 81.56 84 ILE A N 1
ATOM 671 C CA . ILE A 1 84 ? 8.294 8.650 -16.959 1.00 81.56 84 ILE A CA 1
ATOM 672 C C . ILE A 1 84 ? 8.449 9.689 -15.843 1.00 81.56 84 ILE A C 1
ATOM 674 O O . ILE A 1 84 ? 7.535 9.858 -15.041 1.00 81.56 84 ILE A O 1
ATOM 678 N N . SER A 1 85 ? 9.577 10.401 -15.793 1.00 75.62 85 SER A N 1
ATOM 679 C CA . SER A 1 85 ? 9.813 11.464 -14.807 1.00 75.62 85 SER A CA 1
ATOM 680 C C . SER A 1 85 ? 8.940 12.701 -15.035 1.00 75.62 85 SER A C 1
ATOM 682 O O . SER A 1 85 ? 8.692 13.459 -14.103 1.00 75.62 85 SER A O 1
ATOM 684 N N . GLY A 1 86 ? 8.468 12.903 -16.268 1.00 69.19 86 GLY A N 1
ATOM 685 C CA . GLY A 1 86 ? 7.542 13.970 -16.636 1.00 69.19 86 GLY A CA 1
ATOM 686 C C . GLY A 1 86 ? 6.097 13.713 -16.203 1.00 69.19 86 GLY A C 1
ATOM 687 O O . GLY A 1 86 ? 5.277 14.623 -16.303 1.00 69.19 86 GLY A O 1
ATOM 688 N N . ILE A 1 87 ? 5.775 12.512 -15.708 1.00 73.62 87 ILE A N 1
ATOM 689 C CA . ILE A 1 87 ? 4.454 12.176 -15.165 1.00 73.62 87 ILE A CA 1
ATOM 690 C C . ILE A 1 87 ? 4.353 12.791 -13.765 1.00 73.62 87 ILE A C 1
ATOM 692 O O . ILE A 1 87 ? 4.692 12.152 -12.772 1.00 73.62 87 ILE A O 1
ATOM 696 N N . GLN A 1 88 ? 3.943 14.058 -13.697 1.00 58.66 88 GLN A N 1
ATOM 697 C CA . GLN A 1 88 ? 3.842 14.804 -12.436 1.00 58.66 88 GLN A CA 1
ATOM 698 C C . GLN A 1 88 ? 2.541 14.538 -11.666 1.00 58.66 88 GLN A C 1
ATOM 700 O O . GLN A 1 88 ? 2.493 14.766 -10.463 1.00 58.66 88 GLN A O 1
ATOM 705 N N . GLU A 1 89 ? 1.502 14.033 -12.331 1.00 64.25 89 GLU A N 1
ATOM 706 C CA . GLU A 1 89 ? 0.173 13.846 -11.745 1.00 64.25 89 GLU A CA 1
ATOM 707 C C . GLU A 1 89 ? -0.395 12.464 -12.097 1.00 64.25 89 GLU A C 1
ATOM 709 O O . GLU A 1 89 ? -0.047 11.891 -13.138 1.00 64.25 89 GLU A O 1
ATOM 714 N N . PRO A 1 90 ? -1.256 11.888 -11.238 1.00 69.31 90 PRO A N 1
ATOM 715 C CA . PRO A 1 90 ? -1.977 10.678 -11.591 1.00 69.31 90 PRO A CA 1
ATOM 716 C C . PRO A 1 90 ? -2.886 10.986 -12.783 1.00 69.31 90 PRO A C 1
ATOM 718 O O . PRO A 1 90 ? -3.613 11.978 -12.781 1.00 69.31 90 PRO A O 1
ATOM 721 N N . VAL A 1 91 ? -2.873 10.127 -13.802 1.00 84.12 91 VAL A N 1
ATOM 722 C CA . VAL A 1 91 ? -3.803 10.278 -14.924 1.00 84.12 91 VAL A CA 1
ATOM 723 C C . VAL A 1 91 ? -5.175 9.832 -14.435 1.00 84.12 91 VAL A C 1
ATOM 725 O O . VAL A 1 91 ? -5.444 8.634 -14.317 1.00 84.12 91 VAL A O 1
ATOM 728 N N . ILE A 1 92 ? -6.011 10.806 -14.087 1.00 86.31 92 ILE A N 1
ATOM 729 C CA . ILE A 1 92 ? -7.384 10.584 -13.639 1.00 86.31 92 ILE A CA 1
ATOM 730 C C . ILE A 1 92 ? -8.212 10.117 -14.831 1.00 86.31 92 ILE A C 1
ATOM 732 O O . ILE A 1 92 ? -8.153 10.698 -15.914 1.00 86.31 92 ILE A O 1
ATOM 736 N N . LEU A 1 93 ? -8.975 9.049 -14.625 1.00 88.88 93 LEU A N 1
ATOM 737 C CA . LEU A 1 93 ? -9.787 8.420 -15.652 1.00 88.88 93 LEU A CA 1
ATOM 738 C C . LEU A 1 93 ? -11.268 8.645 -15.362 1.00 88.88 93 LEU A C 1
ATOM 740 O O . LEU A 1 93 ? -11.720 8.635 -14.219 1.00 88.88 93 LEU A O 1
ATOM 744 N N . SER A 1 94 ? -12.058 8.766 -16.419 1.00 88.69 94 SER A N 1
ATOM 745 C CA . SER A 1 94 ? -13.496 8.537 -16.343 1.00 88.69 94 SER A CA 1
ATOM 746 C C . SER A 1 94 ? -13.813 7.035 -16.324 1.00 88.69 94 SER A C 1
ATOM 748 O O . SER A 1 94 ? -13.055 6.204 -16.823 1.00 88.69 94 SER A O 1
ATOM 750 N N . GLU A 1 95 ? -14.996 6.667 -15.829 1.00 87.81 95 GLU A N 1
ATOM 751 C CA . GLU A 1 95 ? -15.491 5.276 -15.851 1.00 87.81 95 GLU A CA 1
ATOM 752 C C . GLU A 1 95 ? -15.540 4.667 -17.267 1.00 87.81 95 GLU A C 1
ATOM 754 O O . GLU A 1 95 ? -15.354 3.461 -17.465 1.00 87.81 95 GLU A O 1
ATOM 759 N N . GLN A 1 96 ? -15.784 5.507 -18.280 1.00 89.00 96 GLN A N 1
ATOM 760 C CA . GLN A 1 96 ? -15.797 5.090 -19.683 1.00 89.00 96 GLN A CA 1
ATOM 761 C C . GLN A 1 96 ? -14.385 4.781 -20.184 1.00 89.00 96 GLN A C 1
ATOM 763 O O . GLN A 1 96 ? -14.183 3.753 -20.832 1.00 89.00 96 GLN A O 1
ATOM 768 N N . GLU A 1 97 ? -13.411 5.632 -19.854 1.00 90.06 97 GLU A N 1
ATOM 769 C CA . GLU A 1 97 ? -12.000 5.407 -20.179 1.00 90.06 97 GLU A CA 1
ATOM 770 C C . GLU A 1 97 ? -11.468 4.172 -19.459 1.00 90.06 97 GLU A C 1
ATOM 772 O O . GLU A 1 97 ? -10.862 3.320 -20.101 1.00 90.06 97 GLU A O 1
ATOM 777 N N . PHE A 1 98 ? -11.782 4.000 -18.172 1.00 90.75 98 PHE A N 1
ATOM 778 C CA . PHE A 1 98 ? -11.434 2.793 -17.425 1.00 90.75 98 PHE A CA 1
ATOM 779 C C . PHE A 1 98 ? -11.985 1.526 -18.094 1.00 90.75 98 PHE A C 1
ATOM 781 O O . PHE A 1 98 ? -11.244 0.570 -18.330 1.00 90.75 98 PHE A O 1
ATOM 788 N N . SER A 1 99 ? -13.267 1.529 -18.470 1.00 89.44 99 SER A N 1
ATOM 789 C CA . SER A 1 99 ? -13.896 0.395 -19.158 1.00 89.44 99 SER A CA 1
ATOM 790 C C . SER A 1 99 ? -13.256 0.109 -20.522 1.00 89.44 99 SER A C 1
ATOM 792 O O . SER A 1 99 ? -13.076 -1.057 -20.882 1.00 89.44 99 SER A O 1
ATOM 794 N N . SER A 1 100 ? -12.892 1.155 -21.271 1.00 91.62 100 SER A N 1
ATOM 795 C CA . SER A 1 100 ? -12.198 1.035 -22.558 1.00 91.62 100 SER A CA 1
ATOM 796 C C . SER A 1 100 ? -10.802 0.441 -22.383 1.00 91.62 100 SER A C 1
ATOM 798 O O . SER A 1 100 ? -10.480 -0.558 -23.024 1.00 91.62 100 SER A O 1
ATOM 800 N N . LEU A 1 101 ? -10.005 0.991 -21.461 1.00 90.50 101 LEU A N 1
ATOM 801 C CA . LEU A 1 101 ? -8.659 0.509 -21.150 1.00 90.50 101 LEU A CA 1
ATOM 802 C C . LEU A 1 101 ? -8.681 -0.930 -20.641 1.00 90.50 101 LEU A C 1
ATOM 804 O O . LEU A 1 101 ? -7.819 -1.722 -21.003 1.00 90.50 101 LEU A O 1
ATOM 808 N N . LYS A 1 102 ? -9.690 -1.306 -19.852 1.00 90.12 102 LYS A N 1
ATOM 809 C CA . LYS A 1 102 ? -9.869 -2.685 -19.391 1.00 90.12 102 LYS A CA 1
ATOM 810 C C . LYS A 1 102 ? -10.113 -3.648 -20.556 1.00 90.12 102 LYS A C 1
ATOM 812 O O . LYS A 1 102 ? -9.518 -4.723 -20.602 1.00 90.12 102 LYS A O 1
ATOM 817 N N . GLN A 1 103 ? -10.970 -3.281 -21.511 1.00 90.25 103 GLN A N 1
ATOM 818 C CA . GLN A 1 103 ? -11.209 -4.100 -22.705 1.00 90.25 103 GLN A CA 1
ATOM 819 C C . GLN A 1 103 ? -9.972 -4.176 -23.606 1.00 90.25 103 GLN A C 1
ATOM 821 O O . GLN A 1 103 ? -9.651 -5.255 -24.105 1.00 90.25 103 GLN A O 1
ATOM 826 N N . ASP A 1 104 ? -9.270 -3.061 -23.793 1.00 90.19 104 ASP A N 1
ATOM 827 C CA . ASP A 1 104 ? -8.026 -2.997 -24.561 1.00 90.19 104 ASP A CA 1
ATOM 828 C C . ASP A 1 104 ? -6.937 -3.880 -23.935 1.00 90.19 104 ASP A C 1
ATOM 830 O O . ASP A 1 104 ? -6.390 -4.768 -24.595 1.00 90.19 104 ASP A O 1
ATOM 834 N N . ALA A 1 105 ? -6.731 -3.747 -22.621 1.00 87.50 105 ALA A N 1
ATOM 835 C CA . ALA A 1 105 ? -5.807 -4.567 -21.856 1.00 87.50 105 ALA A CA 1
ATOM 836 C C . ALA A 1 105 ? -6.142 -6.055 -22.002 1.00 87.50 105 ALA A C 1
ATOM 838 O O . ALA A 1 105 ? -5.246 -6.848 -22.272 1.00 87.50 105 ALA A O 1
ATOM 839 N N . LEU A 1 106 ? -7.412 -6.468 -21.926 1.00 86.56 106 LEU A N 1
ATOM 840 C CA . LEU A 1 106 ? -7.804 -7.868 -22.153 1.00 86.56 106 LEU A CA 1
ATOM 841 C C . LEU A 1 106 ? -7.539 -8.345 -23.595 1.00 86.56 106 LEU A C 1
ATOM 843 O O . LEU A 1 106 ? -7.191 -9.509 -23.796 1.00 86.56 106 LEU A O 1
ATOM 847 N N . ASN A 1 107 ? -7.612 -7.449 -24.582 1.00 87.50 107 ASN A N 1
ATOM 848 C CA . ASN A 1 107 ? -7.376 -7.736 -26.002 1.00 87.50 107 ASN A CA 1
ATOM 849 C C . ASN A 1 107 ? -5.903 -7.617 -26.447 1.00 87.50 107 ASN A C 1
ATOM 851 O O . ASN A 1 107 ? -5.619 -7.726 -27.638 1.00 87.50 107 ASN A O 1
ATOM 855 N N . ASN A 1 108 ? -4.963 -7.465 -25.506 1.00 82.75 108 ASN A N 1
ATOM 856 C CA . ASN A 1 108 ? -3.531 -7.243 -25.773 1.00 82.75 108 ASN A CA 1
ATOM 857 C C . ASN A 1 108 ? -3.213 -5.903 -26.456 1.00 82.75 108 ASN A C 1
ATOM 859 O O . ASN A 1 108 ? -2.229 -5.826 -27.187 1.00 82.75 108 ASN A O 1
ATOM 863 N N . GLY A 1 109 ? -4.029 -4.877 -26.234 1.00 82.88 109 GLY A N 1
ATOM 864 C CA . GLY A 1 109 ? -3.706 -3.526 -26.669 1.00 82.88 109 GLY A CA 1
ATOM 865 C C . GLY A 1 109 ? -2.667 -2.836 -25.781 1.00 82.88 109 GLY A C 1
ATOM 866 O O . GLY A 1 109 ? -2.215 -3.379 -24.766 1.00 82.88 109 GLY A O 1
ATOM 867 N N . GLU A 1 110 ? -2.253 -1.652 -26.225 1.00 86.44 110 GLU A N 1
ATOM 868 C CA . GLU A 1 110 ? -1.172 -0.843 -25.646 1.00 86.44 110 GLU A CA 1
ATOM 869 C C . GLU A 1 110 ? -1.672 0.550 -25.212 1.00 86.44 110 GLU A C 1
ATOM 871 O O . GLU A 1 110 ? -0.870 1.394 -24.807 1.00 86.44 110 GLU A O 1
ATOM 876 N N . GLN A 1 111 ? -2.994 0.790 -25.232 1.00 86.94 111 GLN A N 1
ATOM 877 C CA . GLN A 1 111 ? -3.580 2.118 -24.996 1.00 86.94 111 GLN A CA 1
ATOM 878 C C . GLN A 1 111 ? -3.235 2.678 -23.614 1.00 86.94 111 GLN A C 1
ATOM 880 O O . GLN A 1 111 ? -3.055 3.883 -23.463 1.00 86.94 111 GLN A O 1
ATOM 885 N N . SER A 1 112 ? -3.100 1.818 -22.597 1.00 85.56 112 SER A N 1
ATOM 886 C CA . SER A 1 112 ? -2.683 2.249 -21.257 1.00 85.56 112 SER A CA 1
ATOM 887 C C . SER A 1 112 ? -1.291 2.884 -21.263 1.00 85.56 112 SER A C 1
ATOM 889 O O . SER A 1 112 ? -1.060 3.838 -20.530 1.00 85.56 112 SER A O 1
ATOM 891 N N . ILE A 1 113 ? -0.362 2.388 -22.086 1.00 86.88 113 ILE A N 1
ATOM 892 C CA . ILE A 1 113 ? 0.987 2.959 -22.172 1.00 86.88 113 ILE A CA 1
ATOM 893 C C . ILE A 1 113 ? 0.963 4.238 -23.005 1.00 86.88 113 ILE A C 1
ATOM 895 O O . ILE A 1 113 ? 1.597 5.218 -22.621 1.00 86.88 113 ILE A O 1
ATOM 899 N N . GLU A 1 114 ? 0.227 4.247 -24.119 1.00 88.44 114 GLU A N 1
ATOM 900 C CA . GLU A 1 114 ? 0.083 5.441 -24.961 1.00 88.44 114 GLU A CA 1
ATOM 901 C C . GLU A 1 114 ? -0.486 6.614 -24.159 1.00 88.44 114 GLU A C 1
ATOM 903 O O . GLU A 1 114 ? 0.025 7.732 -24.247 1.00 88.44 114 GLU A O 1
ATOM 908 N N . LEU A 1 115 ? -1.492 6.341 -23.320 1.00 87.19 115 LEU A N 1
ATOM 909 C CA . LEU A 1 115 ? -2.089 7.323 -22.423 1.00 87.19 115 LEU A CA 1
ATOM 910 C C . LEU A 1 115 ? -1.101 7.782 -21.343 1.00 87.19 115 LEU A C 1
ATOM 912 O O . LEU A 1 115 ? -0.957 8.981 -21.122 1.00 87.19 115 LEU A O 1
ATOM 916 N N . LEU A 1 116 ? -0.384 6.848 -20.708 1.00 86.12 116 LEU A N 1
ATOM 917 C CA . LEU A 1 116 ? 0.599 7.162 -19.668 1.00 86.12 116 LEU A CA 1
ATOM 918 C C . LEU A 1 116 ? 1.739 8.050 -20.189 1.00 86.12 116 LEU A C 1
ATOM 920 O O . LEU A 1 116 ? 2.124 9.014 -19.537 1.00 86.12 116 LEU A O 1
ATOM 924 N N . LEU A 1 117 ? 2.301 7.705 -21.349 1.00 84.69 117 LEU A N 1
ATOM 925 C CA . LEU A 1 117 ? 3.448 8.399 -21.940 1.00 84.69 117 LEU A CA 1
ATOM 926 C C . LEU A 1 117 ? 3.034 9.584 -22.824 1.00 84.69 117 LEU A C 1
ATOM 928 O O . LEU A 1 117 ? 3.904 10.290 -23.340 1.00 84.69 117 LEU A O 1
ATOM 932 N N . SER A 1 118 ? 1.728 9.777 -23.048 1.00 85.12 118 SER A N 1
ATOM 933 C CA . SER A 1 118 ? 1.175 10.768 -23.981 1.00 85.12 118 SER A CA 1
ATOM 934 C C . SER A 1 118 ? 1.849 10.725 -25.364 1.00 85.12 118 SER A C 1
ATOM 936 O O . SER A 1 118 ? 2.128 11.759 -25.970 1.00 85.12 118 SER A O 1
ATOM 938 N N . SER A 1 119 ? 2.180 9.520 -25.839 1.00 83.75 119 SER A N 1
ATOM 939 C CA . SER A 1 119 ? 2.990 9.289 -27.041 1.00 83.75 119 SER A CA 1
ATOM 940 C C . SER A 1 119 ? 2.514 8.051 -27.795 1.00 83.75 119 SER A C 1
ATOM 942 O O . SER A 1 119 ? 2.179 7.043 -27.180 1.00 83.75 119 SER A O 1
ATOM 944 N N . GLU A 1 120 ? 2.544 8.107 -29.128 1.00 84.00 120 GLU A N 1
ATOM 945 C CA . GLU A 1 120 ? 2.282 6.937 -29.974 1.00 84.00 120 GLU A CA 1
ATOM 946 C C . GLU A 1 120 ? 3.436 5.928 -29.884 1.00 84.00 120 GLU A C 1
ATOM 948 O O . GLU A 1 120 ? 4.617 6.293 -29.863 1.00 84.00 120 GLU A O 1
ATOM 953 N N . ILE A 1 121 ? 3.087 4.644 -29.856 1.00 84.81 121 ILE A N 1
ATOM 954 C CA . ILE A 1 121 ? 4.031 3.530 -29.754 1.00 84.81 121 ILE A CA 1
ATOM 955 C C . ILE A 1 121 ? 4.184 2.873 -31.140 1.00 84.81 121 ILE A C 1
ATOM 957 O O . ILE A 1 121 ? 3.203 2.755 -31.877 1.00 84.81 121 ILE A O 1
ATOM 961 N N . PRO A 1 122 ? 5.393 2.424 -31.549 1.00 86.44 122 PRO A N 1
ATOM 962 C CA . PRO A 1 122 ? 6.660 2.393 -30.812 1.00 86.44 122 PRO A CA 1
ATOM 963 C C . PRO A 1 122 ? 7.443 3.710 -30.835 1.00 86.44 122 PRO A C 1
ATOM 965 O O . PRO A 1 122 ? 7.442 4.440 -31.825 1.00 86.44 122 PRO A O 1
ATOM 968 N N . LEU A 1 123 ? 8.218 3.960 -29.774 1.00 88.56 123 LEU A N 1
ATOM 969 C CA . LEU A 1 123 ? 9.090 5.135 -29.706 1.00 88.56 123 LEU A CA 1
ATOM 970 C C . LEU A 1 123 ? 10.345 4.903 -30.551 1.00 88.56 123 LEU A C 1
ATOM 972 O O . LEU A 1 123 ? 11.026 3.880 -30.426 1.00 88.56 123 LEU A O 1
ATOM 976 N N . THR A 1 124 ? 10.684 5.874 -31.395 1.00 89.25 124 THR A N 1
ATOM 977 C CA . THR A 1 124 ? 11.899 5.835 -32.217 1.00 89.25 124 THR A CA 1
ATOM 978 C C . THR A 1 124 ? 12.810 7.007 -31.908 1.00 89.25 124 THR A C 1
ATOM 980 O O . THR A 1 124 ? 12.413 8.162 -32.060 1.00 89.25 124 THR A O 1
ATOM 983 N N . THR A 1 125 ? 14.065 6.716 -31.577 1.00 89.25 125 THR A N 1
ATOM 984 C CA . THR A 1 125 ? 15.125 7.723 -31.461 1.00 89.25 125 THR A CA 1
ATOM 985 C C . THR A 1 125 ? 16.262 7.422 -32.410 1.00 89.25 125 THR A C 1
ATOM 987 O O . THR A 1 125 ? 16.548 6.277 -32.762 1.00 89.25 125 THR A O 1
ATOM 990 N N . SER A 1 126 ? 16.942 8.474 -32.846 1.00 90.69 126 SER A N 1
ATOM 991 C CA . SER A 1 126 ? 18.168 8.338 -33.617 1.00 90.69 126 SER A CA 1
ATOM 992 C C . SER A 1 126 ? 19.146 9.428 -33.229 1.00 90.69 126 SER A C 1
ATOM 994 O O . SER A 1 126 ? 18.747 10.518 -32.825 1.00 90.69 126 SER A O 1
ATOM 996 N N . GLY A 1 127 ? 20.429 9.111 -33.331 1.00 90.25 127 GLY A N 1
ATOM 997 C CA . GLY A 1 127 ? 21.504 10.032 -33.016 1.00 90.25 127 GLY A CA 1
ATOM 998 C C . GLY A 1 127 ? 22.716 9.768 -33.890 1.00 90.25 127 GLY A C 1
ATOM 999 O O . GLY A 1 127 ? 22.882 8.691 -34.474 1.00 90.25 127 GLY A O 1
ATOM 1000 N N . GLU A 1 128 ? 23.564 10.778 -33.989 1.00 90.44 128 GLU A N 1
ATOM 1001 C CA . GLU A 1 128 ? 24.843 10.686 -34.670 1.00 90.44 128 GLU A CA 1
ATOM 1002 C C . GLU A 1 128 ? 25.901 11.469 -33.905 1.00 90.44 128 GLU A C 1
ATOM 1004 O O . GLU A 1 128 ? 25.628 12.518 -33.321 1.00 90.44 128 GLU A O 1
ATOM 1009 N N . TRP A 1 129 ? 27.120 10.942 -33.900 1.00 88.00 129 TRP A N 1
ATOM 1010 C CA . TRP A 1 129 ? 28.273 11.637 -33.352 1.00 88.00 129 TRP A CA 1
ATOM 1011 C C . TRP A 1 129 ? 29.539 11.198 -34.085 1.00 88.00 129 TRP A C 1
ATOM 1013 O O . TRP A 1 129 ? 29.816 10.004 -34.220 1.00 88.00 129 TRP A O 1
ATOM 1023 N N . GLU A 1 130 ? 30.298 12.175 -34.586 1.00 87.31 130 GLU A N 1
ATOM 1024 C CA . GLU A 1 130 ? 31.456 11.968 -35.462 1.00 87.31 130 GLU A CA 1
ATOM 1025 C C . GLU A 1 130 ? 31.135 11.050 -36.662 1.00 87.31 130 GLU A C 1
ATOM 1027 O O . GLU A 1 130 ? 30.389 11.422 -37.564 1.00 87.31 130 GLU A O 1
ATOM 1032 N N . TYR A 1 131 ? 31.709 9.846 -36.688 1.00 87.25 131 TYR A N 1
ATOM 1033 C CA . TYR A 1 131 ? 31.532 8.831 -37.728 1.00 87.25 131 TYR A CA 1
ATOM 1034 C C . TYR A 1 131 ? 30.575 7.701 -37.304 1.00 87.25 131 TYR A C 1
ATOM 1036 O O . TYR A 1 131 ? 30.463 6.697 -38.016 1.00 87.25 131 TYR A O 1
ATOM 1044 N N . MET A 1 132 ? 29.900 7.836 -36.161 1.00 89.69 132 MET A N 1
ATOM 1045 C CA . MET A 1 132 ? 28.954 6.863 -35.615 1.00 89.69 132 MET A CA 1
ATOM 1046 C C . MET A 1 132 ? 27.516 7.347 -35.785 1.00 89.69 132 MET A C 1
ATOM 1048 O O . MET A 1 132 ? 27.210 8.520 -35.586 1.00 89.69 132 MET A O 1
ATOM 1052 N N . LYS A 1 133 ? 26.621 6.415 -36.104 1.00 92.56 133 LYS A N 1
ATOM 1053 C CA . LYS A 1 133 ? 25.178 6.634 -36.157 1.00 92.56 133 LYS A CA 1
ATOM 1054 C C . LYS A 1 133 ? 24.468 5.489 -35.456 1.00 92.56 133 LYS A C 1
ATOM 1056 O O . LYS A 1 133 ? 24.881 4.335 -35.586 1.00 92.56 133 LYS A O 1
ATOM 1061 N N . TRP A 1 134 ? 23.388 5.800 -34.758 1.00 93.25 134 TRP A N 1
ATOM 1062 C CA . TRP A 1 134 ? 22.547 4.802 -34.117 1.00 93.25 134 TRP A CA 1
ATOM 1063 C C . TRP A 1 134 ? 21.067 5.145 -34.232 1.00 93.25 134 TRP A C 1
ATOM 1065 O O . TRP A 1 134 ? 20.679 6.300 -34.420 1.00 93.25 134 TRP A O 1
ATOM 1075 N N . SER A 1 135 ? 20.241 4.113 -34.120 1.00 92.19 135 SER A N 1
ATOM 1076 C CA . SER A 1 135 ? 18.789 4.220 -34.011 1.00 92.19 135 SER A CA 1
ATOM 1077 C C . SER A 1 135 ? 18.294 3.230 -32.971 1.00 92.19 135 SER A C 1
ATOM 1079 O O . SER A 1 135 ? 18.676 2.060 -33.034 1.00 92.19 135 SER A O 1
ATOM 1081 N N . CYS A 1 136 ? 17.451 3.684 -32.052 1.00 93.00 136 CYS A N 1
ATOM 1082 C CA . CYS A 1 136 ? 16.815 2.853 -31.045 1.00 93.00 136 CYS A CA 1
ATOM 1083 C C . CYS A 1 136 ? 15.308 2.807 -31.291 1.00 93.00 136 CYS A C 1
ATOM 1085 O O . CYS A 1 136 ? 14.673 3.838 -31.510 1.00 93.00 136 CYS A O 1
ATOM 1087 N N . LEU A 1 137 ? 14.765 1.594 -31.276 1.00 93.31 137 LEU A N 1
ATOM 1088 C CA . LEU A 1 137 ? 13.338 1.316 -31.293 1.00 93.31 137 LEU A CA 1
ATOM 1089 C C . LEU A 1 137 ? 12.952 0.796 -29.910 1.00 93.31 137 LEU A C 1
ATOM 1091 O O . LEU A 1 137 ? 13.504 -0.217 -29.481 1.00 93.31 137 LEU A O 1
ATOM 1095 N N . THR A 1 138 ? 12.019 1.463 -29.245 1.00 92.31 138 THR A N 1
ATOM 1096 C CA . THR A 1 138 ? 11.439 1.004 -27.981 1.00 92.31 138 THR A CA 1
ATOM 1097 C C . THR A 1 138 ? 10.060 0.433 -28.272 1.00 92.31 138 THR A C 1
ATOM 1099 O O . THR A 1 138 ? 9.145 1.165 -28.652 1.00 92.31 138 THR A O 1
ATOM 1102 N N . SER A 1 139 ? 9.928 -0.883 -28.135 1.00 91.25 139 SER A N 1
ATOM 1103 C CA . SER A 1 139 ? 8.665 -1.601 -28.307 1.00 91.25 139 SER A CA 1
ATOM 1104 C C . SER A 1 139 ? 8.145 -2.096 -26.970 1.00 91.25 139 SER A C 1
ATOM 1106 O O . SER A 1 139 ? 8.927 -2.545 -26.130 1.00 91.25 139 SER A O 1
ATOM 1108 N N . PHE A 1 140 ? 6.829 -2.076 -26.816 1.00 91.06 140 PHE A N 1
ATOM 1109 C CA . PHE A 1 140 ? 6.149 -2.594 -25.644 1.00 91.06 140 PHE A CA 1
ATOM 1110 C C . PHE A 1 140 ? 5.450 -3.891 -26.030 1.00 91.06 140 PHE A C 1
ATOM 1112 O O . PHE A 1 140 ? 5.032 -4.088 -27.166 1.00 91.06 140 PHE A O 1
ATOM 1119 N N . THR A 1 141 ? 5.411 -4.851 -25.121 1.00 89.50 141 THR A N 1
ATOM 1120 C CA . THR A 1 141 ? 4.702 -6.107 -25.339 1.00 89.50 141 THR A CA 1
ATOM 1121 C C . THR A 1 141 ? 4.075 -6.520 -24.031 1.00 89.50 141 THR A C 1
ATOM 1123 O O . THR A 1 141 ? 4.763 -6.790 -23.047 1.00 89.50 141 THR A O 1
ATOM 1126 N N . LYS A 1 142 ? 2.748 -6.567 -24.008 1.00 89.25 142 LYS A N 1
ATOM 1127 C CA . LYS A 1 142 ? 2.006 -6.970 -22.822 1.00 89.25 142 LYS A CA 1
ATOM 1128 C C . LYS A 1 142 ? 2.324 -8.423 -22.461 1.00 89.25 142 LYS A C 1
ATOM 1130 O O . LYS A 1 142 ? 2.250 -9.312 -23.308 1.00 89.25 142 LYS A O 1
ATOM 1135 N N . THR A 1 143 ? 2.664 -8.653 -21.199 1.00 88.75 143 THR A N 1
ATOM 1136 C CA . THR A 1 143 ? 3.032 -9.971 -20.667 1.00 88.75 143 THR A CA 1
ATOM 1137 C C . THR A 1 143 ? 1.884 -10.581 -19.874 1.00 88.75 143 THR A C 1
ATOM 1139 O O . THR A 1 143 ? 1.515 -11.728 -20.117 1.00 88.75 143 THR A O 1
ATOM 1142 N N . CYS A 1 144 ? 1.287 -9.813 -18.960 1.00 88.69 144 CYS A N 1
ATOM 1143 C CA . CYS A 1 144 ? 0.263 -10.302 -18.042 1.00 88.69 144 CYS A CA 1
ATOM 1144 C C . CYS A 1 144 ? -0.790 -9.221 -17.765 1.00 88.69 144 CYS A C 1
ATOM 1146 O O . CYS A 1 144 ? -0.480 -8.031 -17.789 1.00 88.69 144 CYS A O 1
ATOM 1148 N N . VAL A 1 145 ? -2.032 -9.646 -17.514 1.00 90.81 145 VAL A N 1
ATOM 1149 C CA . VAL A 1 145 ? -3.108 -8.797 -16.984 1.00 90.81 145 VAL A CA 1
ATOM 1150 C C . VAL A 1 145 ? -3.824 -9.559 -15.881 1.00 90.81 145 VAL A C 1
ATOM 1152 O O . VAL A 1 145 ? -4.246 -10.697 -16.096 1.00 90.81 145 VAL A O 1
ATOM 1155 N N . LYS A 1 146 ? -3.984 -8.919 -14.725 1.00 90.25 146 LYS A N 1
ATOM 1156 C CA . LYS A 1 146 ? -4.698 -9.457 -13.564 1.00 90.25 146 LYS A CA 1
ATOM 1157 C C . LYS A 1 146 ? -5.843 -8.514 -13.213 1.00 90.25 146 LYS A C 1
ATOM 1159 O O . LYS A 1 146 ? -5.619 -7.323 -13.026 1.00 90.25 146 LYS A O 1
ATOM 1164 N N . ASP A 1 147 ? -7.067 -9.032 -13.169 1.00 89.88 147 ASP A N 1
ATOM 1165 C CA . ASP A 1 147 ? -8.290 -8.248 -12.955 1.00 89.88 147 ASP A CA 1
ATOM 1166 C C . ASP A 1 147 ? -8.862 -8.502 -11.554 1.00 89.88 147 ASP A C 1
ATOM 1168 O O . ASP A 1 147 ? -9.213 -9.634 -11.221 1.00 89.88 147 ASP A O 1
ATOM 1172 N N . PHE A 1 148 ? -8.988 -7.435 -10.761 1.00 86.44 148 PHE A N 1
ATOM 1173 C CA . PHE A 1 148 ? -9.505 -7.442 -9.390 1.00 86.44 148 PHE A CA 1
ATOM 1174 C C . PHE A 1 148 ? -10.878 -6.776 -9.276 1.00 86.44 148 PHE A C 1
ATOM 1176 O O . PHE A 1 148 ? -11.274 -6.342 -8.196 1.00 86.44 148 PHE A O 1
ATOM 1183 N N . SER A 1 149 ? -11.632 -6.699 -10.376 1.00 84.12 149 SER A N 1
ATOM 1184 C CA . SER A 1 149 ? -12.929 -6.021 -10.517 1.00 84.12 149 SER A CA 1
ATOM 1185 C C . SER A 1 149 ? -12.865 -4.491 -10.443 1.00 84.12 149 SER A C 1
ATOM 1187 O O . SER A 1 149 ? -13.218 -3.855 -11.437 1.00 84.12 149 SER A O 1
ATOM 1189 N N . ALA A 1 150 ? -12.387 -3.919 -9.332 1.00 87.75 150 ALA A N 1
ATOM 1190 C CA . ALA A 1 150 ? -12.283 -2.471 -9.109 1.00 87.75 150 ALA A CA 1
ATOM 1191 C C . ALA A 1 150 ? -11.041 -1.846 -9.768 1.00 87.75 150 ALA A C 1
ATOM 1193 O O . ALA A 1 150 ? -11.047 -0.685 -10.166 1.00 87.75 150 ALA A O 1
ATOM 1194 N N . TYR A 1 151 ? -9.982 -2.635 -9.922 1.00 92.00 151 TYR A N 1
ATOM 1195 C CA . TYR A 1 151 ? -8.768 -2.256 -10.632 1.00 92.00 151 TYR A CA 1
ATOM 1196 C C . TYR A 1 151 ? -8.191 -3.469 -11.360 1.00 92.00 151 TYR A C 1
ATOM 1198 O O . TYR A 1 151 ? -8.585 -4.613 -11.112 1.00 92.00 151 TYR A O 1
ATOM 1206 N N . PHE A 1 152 ? -7.255 -3.226 -12.267 1.00 92.31 152 PHE A N 1
ATOM 1207 C CA . PHE A 1 152 ? -6.454 -4.271 -12.887 1.00 92.31 152 PHE A CA 1
ATOM 1208 C C . PHE A 1 152 ? -4.978 -3.878 -12.908 1.00 92.31 152 PHE A C 1
ATOM 1210 O O . PHE A 1 152 ? -4.633 -2.695 -12.917 1.00 92.31 152 PHE A O 1
ATOM 1217 N N . ILE A 1 153 ? -4.118 -4.892 -12.913 1.00 92.00 153 ILE A N 1
ATOM 1218 C CA . ILE A 1 153 ? -2.668 -4.756 -13.037 1.00 92.00 153 ILE A CA 1
ATOM 1219 C C . ILE A 1 153 ? -2.278 -5.244 -14.426 1.00 92.00 153 ILE A C 1
ATOM 1221 O O . ILE A 1 153 ? -2.684 -6.333 -14.835 1.00 92.00 153 ILE A O 1
ATOM 1225 N N . SER A 1 154 ? -1.504 -4.442 -15.150 1.00 91.94 154 SER A N 1
ATOM 1226 C CA . SER A 1 154 ? -0.947 -4.799 -16.454 1.00 91.94 154 SER A CA 1
ATOM 1227 C C . SER A 1 154 ? 0.571 -4.751 -16.412 1.00 91.94 154 SER A C 1
ATOM 1229 O O . SER A 1 154 ? 1.158 -3.726 -16.075 1.00 91.94 154 SER A O 1
ATOM 1231 N N . GLU A 1 155 ? 1.201 -5.852 -16.802 1.00 92.00 155 GLU A N 1
ATOM 1232 C CA . GLU A 1 155 ? 2.653 -5.977 -16.883 1.00 92.00 155 GLU A CA 1
ATOM 1233 C C . GLU A 1 155 ? 3.078 -5.943 -18.353 1.00 92.00 155 GLU A C 1
ATOM 1235 O O . GLU A 1 155 ? 2.620 -6.750 -19.173 1.00 92.00 155 GLU A O 1
ATOM 1240 N N . TYR A 1 156 ? 3.982 -5.030 -18.688 1.00 90.94 156 TYR A N 1
ATOM 1241 C CA . TYR A 1 156 ? 4.515 -4.843 -20.030 1.00 90.94 156 TYR A CA 1
ATOM 1242 C C . TYR A 1 156 ? 6.012 -5.109 -20.048 1.00 90.94 156 TYR A C 1
ATOM 1244 O O . TYR A 1 156 ? 6.771 -4.594 -19.233 1.00 90.94 156 TYR A O 1
ATOM 1252 N N . LYS A 1 157 ? 6.450 -5.887 -21.031 1.00 92.62 157 LYS A N 1
ATOM 1253 C CA . LYS A 1 157 ? 7.855 -6.014 -21.381 1.00 92.62 157 LYS A CA 1
ATOM 1254 C C . LYS A 1 157 ? 8.226 -4.864 -22.308 1.00 92.62 157 LYS A C 1
ATOM 1256 O O . LYS A 1 157 ? 7.595 -4.690 -23.350 1.00 92.62 157 LYS A O 1
ATOM 1261 N N . VAL A 1 158 ? 9.248 -4.105 -21.943 1.00 92.44 158 VAL A N 1
ATOM 1262 C CA . VAL A 1 158 ? 9.787 -3.003 -22.740 1.00 92.44 158 VAL A CA 1
ATOM 1263 C C . VAL A 1 158 ? 11.112 -3.454 -23.335 1.00 92.44 158 VAL A C 1
ATOM 1265 O O . VAL A 1 158 ? 12.075 -3.689 -22.612 1.00 92.44 158 VAL A O 1
ATOM 1268 N N . ASP A 1 159 ? 11.166 -3.588 -24.656 1.00 92.81 159 ASP A N 1
ATOM 1269 C CA . ASP A 1 159 ? 12.381 -3.958 -25.376 1.00 92.81 159 ASP A CA 1
ATOM 1270 C C . ASP A 1 159 ? 12.941 -2.733 -26.105 1.00 92.81 159 ASP A C 1
ATOM 1272 O O . ASP A 1 159 ? 12.365 -2.249 -27.082 1.00 92.81 159 ASP A O 1
ATOM 1276 N N . LEU A 1 160 ? 14.097 -2.246 -25.651 1.00 93.12 160 LEU A N 1
ATOM 1277 C CA . LEU A 1 160 ? 14.868 -1.212 -26.330 1.00 93.12 160 LEU A CA 1
ATOM 1278 C C . LEU A 1 160 ? 15.866 -1.893 -27.255 1.00 93.12 160 LEU A C 1
ATOM 1280 O O . LEU A 1 160 ? 16.837 -2.499 -26.805 1.00 93.12 160 LEU A O 1
ATOM 1284 N N . LYS A 1 161 ? 15.647 -1.796 -28.563 1.00 93.81 161 LYS A N 1
ATOM 1285 C CA . LYS A 1 161 ? 16.511 -2.388 -29.584 1.00 93.81 161 LYS A CA 1
ATOM 1286 C C . LYS A 1 161 ? 17.279 -1.299 -30.317 1.00 93.81 161 LYS A C 1
ATOM 1288 O O . LYS A 1 161 ? 16.716 -0.563 -31.125 1.00 93.81 161 LYS A O 1
ATOM 1293 N N . SER A 1 162 ? 18.585 -1.244 -30.080 1.00 93.62 162 SER A N 1
ATOM 1294 C CA . SER A 1 162 ? 19.476 -0.263 -30.696 1.00 93.62 162 SER A CA 1
ATOM 1295 C C . SER A 1 162 ? 20.330 -0.888 -31.789 1.00 93.62 162 SER A C 1
ATOM 1297 O O . SER A 1 162 ? 20.999 -1.897 -31.566 1.00 93.62 162 SER A O 1
ATOM 1299 N N . GLN A 1 163 ? 20.343 -0.260 -32.963 1.00 92.44 163 GLN A N 1
ATOM 1300 C CA . GLN A 1 163 ? 21.237 -0.590 -34.067 1.00 92.44 163 GLN A CA 1
ATOM 1301 C C . GLN A 1 163 ? 22.310 0.495 -34.207 1.00 92.44 163 GLN A C 1
ATOM 1303 O O . GLN A 1 163 ? 21.998 1.643 -34.514 1.00 92.44 163 GLN A O 1
ATOM 1308 N N . GLY A 1 164 ? 23.579 0.119 -34.026 1.00 91.19 164 GLY A N 1
ATOM 1309 C CA . GLY A 1 164 ? 24.740 1.000 -34.176 1.00 91.19 164 GLY A CA 1
ATOM 1310 C C . GLY A 1 164 ? 25.519 0.735 -35.465 1.00 91.19 164 GLY A C 1
ATOM 1311 O O . GLY A 1 164 ? 25.724 -0.419 -35.855 1.00 91.19 164 GLY A O 1
ATOM 1312 N N . LYS A 1 165 ? 25.982 1.797 -36.132 1.00 91.88 165 LYS A N 1
ATOM 1313 C CA . LYS A 1 165 ? 26.762 1.734 -37.377 1.00 91.88 165 LYS A CA 1
ATOM 1314 C C . LYS A 1 165 ? 27.848 2.814 -37.428 1.00 91.88 165 LYS A C 1
ATOM 1316 O O . LYS A 1 165 ? 27.691 3.896 -36.875 1.00 91.88 165 LYS A O 1
ATOM 1321 N N . VAL A 1 166 ? 28.930 2.532 -38.158 1.00 90.00 166 VAL A N 1
ATOM 1322 C CA . VAL A 1 166 ? 29.978 3.502 -38.521 1.00 90.00 166 VAL A CA 1
ATOM 1323 C C . VAL A 1 166 ? 29.902 3.781 -40.029 1.00 90.00 166 VAL A C 1
ATOM 1325 O O . VAL A 1 166 ? 29.777 2.836 -40.807 1.00 90.00 166 VAL A O 1
ATOM 1328 N N . TYR A 1 167 ? 29.961 5.049 -40.460 1.00 81.00 167 TYR A N 1
ATOM 1329 C CA . TYR A 1 167 ? 29.654 5.491 -41.840 1.00 81.00 167 TYR A CA 1
ATOM 1330 C C . TYR A 1 167 ? 30.373 4.704 -42.959 1.00 81.00 167 TYR A C 1
ATOM 1332 O O . TYR A 1 167 ? 29.766 4.409 -43.989 1.00 81.00 167 TYR A O 1
ATOM 1340 N N . GLU A 1 168 ? 31.627 4.297 -42.749 1.00 77.88 168 GLU A N 1
ATOM 1341 C CA . GLU A 1 168 ? 32.446 3.572 -43.741 1.00 77.88 168 GLU A CA 1
ATOM 1342 C C . GLU A 1 168 ? 32.568 2.062 -43.472 1.00 77.88 168 GLU A C 1
ATOM 1344 O O . GLU A 1 168 ? 33.285 1.340 -44.170 1.00 77.88 168 GLU A O 1
ATOM 1349 N N . TYR A 1 169 ? 31.867 1.556 -42.459 1.00 80.06 169 TYR A N 1
ATOM 1350 C CA . TYR A 1 169 ? 31.929 0.163 -42.040 1.00 80.06 169 TYR A CA 1
ATOM 1351 C C . TYR A 1 169 ? 30.603 -0.540 -42.346 1.00 80.06 169 TYR A C 1
ATOM 1353 O O . TYR A 1 169 ? 29.516 -0.041 -42.057 1.00 80.06 169 TYR A O 1
ATOM 1361 N N . ARG A 1 170 ? 30.675 -1.701 -43.008 1.00 78.12 170 ARG A N 1
ATOM 1362 C CA . ARG A 1 170 ? 29.477 -2.371 -43.547 1.00 78.12 170 ARG A CA 1
ATOM 1363 C C . ARG A 1 170 ? 28.632 -3.061 -42.484 1.00 78.12 170 ARG A C 1
ATOM 1365 O O . ARG A 1 170 ? 27.436 -3.222 -42.697 1.00 78.12 170 ARG A O 1
ATOM 1372 N N . THR A 1 171 ? 29.239 -3.483 -41.383 1.00 82.56 171 THR A N 1
ATOM 1373 C CA . THR A 1 171 ? 28.542 -4.218 -40.327 1.00 82.56 171 THR A CA 1
ATOM 1374 C C . THR A 1 171 ? 27.890 -3.252 -39.347 1.00 82.56 171 THR A C 1
ATOM 1376 O O . THR A 1 171 ? 28.494 -2.251 -38.960 1.00 82.56 171 THR A O 1
ATOM 1379 N N . SER A 1 172 ? 26.676 -3.581 -38.923 1.00 85.31 172 SER A N 1
ATOM 1380 C CA . SER A 1 172 ? 26.009 -2.960 -37.780 1.00 85.31 172 SER A CA 1
ATOM 1381 C C . SER A 1 172 ? 25.964 -3.941 -36.615 1.00 85.31 172 SER A C 1
ATOM 1383 O O . SER A 1 172 ? 25.872 -5.144 -36.850 1.00 85.31 172 SER A O 1
ATOM 1385 N N . ARG A 1 173 ? 25.978 -3.425 -35.389 1.00 88.12 173 ARG A N 1
ATOM 1386 C CA . ARG A 1 173 ? 25.757 -4.195 -34.156 1.00 88.12 173 ARG A CA 1
ATOM 1387 C C . ARG A 1 173 ? 24.358 -3.900 -33.631 1.00 88.12 173 ARG A C 1
ATOM 1389 O O . ARG A 1 173 ? 23.890 -2.767 -33.770 1.00 88.12 173 ARG A O 1
ATOM 1396 N N . ILE A 1 174 ? 23.703 -4.901 -33.050 1.00 89.81 174 ILE A N 1
ATOM 1397 C CA . ILE A 1 174 ? 22.401 -4.739 -32.400 1.00 89.81 174 ILE A CA 1
ATOM 1398 C C . ILE A 1 174 ? 22.555 -5.096 -30.926 1.00 89.81 174 ILE A C 1
ATOM 1400 O O . ILE A 1 174 ? 22.983 -6.199 -30.599 1.00 89.81 174 ILE A O 1
ATOM 1404 N N . LYS A 1 175 ? 22.164 -4.180 -30.043 1.00 91.94 175 LYS A N 1
ATOM 1405 C CA . LYS A 1 175 ? 22.026 -4.450 -28.609 1.00 91.94 175 LYS A CA 1
ATOM 1406 C C . LYS A 1 175 ? 20.565 -4.330 -28.206 1.00 91.94 175 LYS A C 1
ATOM 1408 O O . LYS A 1 175 ? 19.803 -3.592 -28.839 1.00 91.94 175 LYS A O 1
ATOM 1413 N N . THR A 1 176 ? 20.175 -5.082 -27.187 1.00 91.75 176 THR A N 1
ATOM 1414 C CA . THR A 1 176 ? 18.813 -5.057 -26.658 1.00 91.75 176 THR A CA 1
ATOM 1415 C C . THR A 1 176 ? 18.844 -4.941 -25.144 1.00 91.75 176 THR A C 1
ATOM 1417 O O . THR A 1 176 ? 19.536 -5.710 -24.487 1.00 91.75 176 THR A O 1
ATOM 1420 N N . LEU A 1 177 ? 18.094 -3.987 -24.606 1.00 92.75 177 LEU A N 1
ATOM 1421 C CA . LEU A 1 177 ? 17.811 -3.873 -23.180 1.00 92.75 177 LEU A CA 1
ATOM 1422 C C . LEU A 1 177 ? 16.346 -4.245 -22.966 1.00 92.75 177 LEU A C 1
ATOM 1424 O O . LEU A 1 177 ? 15.480 -3.693 -23.643 1.00 92.75 177 LEU A O 1
ATOM 1428 N N . SER A 1 178 ? 16.087 -5.181 -22.059 1.00 92.12 178 SER A N 1
ATOM 1429 C CA . SER A 1 178 ? 14.737 -5.578 -21.668 1.00 92.12 178 SER A CA 1
ATOM 1430 C C . SER A 1 178 ? 14.431 -5.062 -20.262 1.00 92.12 178 SER A C 1
ATOM 1432 O O . SER A 1 178 ? 15.165 -5.362 -19.316 1.00 92.12 178 SER A O 1
ATOM 1434 N N . CYS A 1 179 ? 13.323 -4.338 -20.135 1.00 91.19 179 CYS A N 1
ATOM 1435 C CA . CYS A 1 179 ? 12.757 -3.870 -18.872 1.00 91.19 179 CYS A CA 1
ATOM 1436 C C . CYS A 1 179 ? 11.346 -4.449 -18.679 1.00 91.19 179 CYS A C 1
ATOM 1438 O O . CYS A 1 179 ? 10.699 -4.841 -19.655 1.00 91.19 179 CYS A O 1
ATOM 1440 N N . PHE A 1 180 ? 10.858 -4.474 -17.442 1.00 89.88 180 PHE A N 1
ATOM 1441 C CA . PHE A 1 180 ? 9.437 -4.649 -17.147 1.00 89.88 180 PHE A CA 1
ATOM 1442 C C . PHE A 1 180 ? 8.849 -3.359 -16.609 1.00 89.88 180 PHE A C 1
ATOM 1444 O O . PHE A 1 180 ? 9.509 -2.618 -15.893 1.00 89.88 180 PHE A O 1
ATOM 1451 N N . LEU A 1 181 ? 7.608 -3.104 -16.991 1.00 89.12 181 LEU A N 1
ATOM 1452 C CA . LEU A 1 181 ? 6.840 -1.945 -16.591 1.00 89.12 181 LEU A CA 1
ATOM 1453 C C . LEU A 1 181 ? 5.488 -2.426 -16.067 1.00 89.12 181 LEU A C 1
ATOM 1455 O O . LEU A 1 181 ? 4.757 -3.118 -16.781 1.00 89.12 181 LEU A O 1
ATOM 1459 N N . THR A 1 182 ? 5.168 -2.058 -14.831 1.00 89.62 182 THR A N 1
ATOM 1460 C CA . THR A 1 182 ? 3.957 -2.503 -14.132 1.00 89.62 182 THR A CA 1
ATOM 1461 C C . THR A 1 182 ? 3.011 -1.328 -13.939 1.00 89.62 182 THR A C 1
ATOM 1463 O O . THR A 1 182 ? 3.362 -0.331 -13.306 1.00 89.62 182 THR A O 1
ATOM 1466 N N . LEU A 1 183 ? 1.799 -1.445 -14.484 1.00 89.94 183 LEU A N 1
ATOM 1467 C CA . LEU A 1 183 ? 0.755 -0.426 -14.406 1.00 89.94 183 LEU A CA 1
ATOM 1468 C C . LEU A 1 183 ? -0.424 -0.914 -13.579 1.00 89.94 183 LEU A C 1
ATOM 1470 O O . LEU A 1 183 ? -0.916 -2.022 -13.782 1.00 89.94 183 LEU A O 1
ATOM 1474 N N . PHE A 1 184 ? -0.922 -0.039 -12.719 1.00 91.12 184 PHE A N 1
ATOM 1475 C CA . PHE A 1 184 ? -2.191 -0.187 -12.030 1.00 91.12 184 PHE A CA 1
ATOM 1476 C C . PHE A 1 184 ? -3.209 0.747 -12.679 1.00 91.12 184 PHE A C 1
ATOM 1478 O O . PHE A 1 184 ? -2.899 1.890 -13.021 1.00 91.12 184 PHE A O 1
ATOM 1485 N N . THR A 1 185 ? -4.428 0.262 -12.891 1.00 92.12 185 THR A N 1
ATOM 1486 C CA . THR A 1 185 ? -5.485 1.044 -13.538 1.00 92.12 185 THR A CA 1
ATOM 1487 C C . THR A 1 185 ? -6.830 0.784 -12.870 1.00 92.12 185 THR A C 1
ATOM 1489 O O . THR A 1 185 ? -7.220 -0.372 -12.715 1.00 92.12 185 THR A O 1
ATOM 1492 N N . GLY A 1 186 ? -7.549 1.846 -12.501 1.00 93.00 186 GLY A N 1
ATOM 1493 C CA . GLY A 1 186 ? -8.864 1.784 -11.851 1.00 93.00 186 GLY A CA 1
ATOM 1494 C C . GLY A 1 186 ? -8.850 2.358 -10.436 1.00 93.00 186 GLY A C 1
ATOM 1495 O O . GLY A 1 186 ? -8.050 3.242 -10.132 1.00 93.00 186 GLY A O 1
ATOM 1496 N N . ASN A 1 187 ? -9.733 1.867 -9.567 1.00 93.19 187 ASN A N 1
ATOM 1497 C CA . ASN A 1 187 ? -9.768 2.230 -8.149 1.00 93.19 187 ASN A CA 1
ATOM 1498 C C . ASN A 1 187 ? -8.691 1.445 -7.386 1.00 93.19 187 ASN A C 1
ATOM 1500 O O . ASN A 1 187 ? -8.945 0.383 -6.819 1.00 93.19 187 ASN A O 1
ATOM 1504 N N . ILE A 1 188 ? -7.460 1.946 -7.447 1.00 92.44 188 ILE A N 1
ATOM 1505 C CA . ILE A 1 188 ? -6.260 1.310 -6.898 1.00 92.44 188 ILE A CA 1
ATOM 1506 C C . ILE A 1 188 ? -6.294 1.295 -5.357 1.00 92.44 188 ILE A C 1
ATOM 1508 O O . ILE A 1 188 ? -6.758 2.265 -4.751 1.00 92.44 188 ILE A O 1
ATOM 1512 N N . PRO A 1 189 ? -5.786 0.230 -4.710 1.00 93.12 189 PRO A N 1
ATOM 1513 C CA . PRO A 1 189 ? -5.552 0.198 -3.269 1.00 93.12 189 PRO A CA 1
ATOM 1514 C C . PRO A 1 189 ? -4.640 1.333 -2.803 1.00 93.12 189 PRO A C 1
ATOM 1516 O O . PRO A 1 189 ? -3.536 1.501 -3.316 1.00 93.12 189 PRO A O 1
ATOM 1519 N N . LEU A 1 190 ? -5.066 2.075 -1.784 1.00 93.00 190 LEU A N 1
ATOM 1520 C CA . LEU A 1 190 ? -4.298 3.190 -1.235 1.00 93.00 190 LEU A CA 1
ATOM 1521 C C . LEU A 1 190 ? -2.935 2.741 -0.691 1.00 93.00 190 LEU A C 1
ATOM 1523 O O . LEU A 1 190 ? -1.956 3.454 -0.844 1.00 93.00 190 LEU A O 1
ATOM 1527 N N . SER A 1 191 ? -2.825 1.526 -0.149 1.00 91.88 191 SER A N 1
ATOM 1528 C CA . SER A 1 191 ? -1.540 0.968 0.308 1.00 91.88 191 SER A CA 1
ATOM 1529 C C . SER A 1 191 ? -0.462 0.835 -0.780 1.00 91.88 191 SER A C 1
ATOM 1531 O O . SER A 1 191 ? 0.702 0.661 -0.441 1.00 91.88 191 SER A O 1
ATOM 1533 N N . ALA A 1 192 ? -0.820 0.904 -2.069 1.00 89.69 192 ALA A N 1
ATOM 1534 C CA . ALA A 1 192 ? 0.150 0.902 -3.167 1.00 89.69 192 ALA A CA 1
ATOM 1535 C C . ALA A 1 192 ? 0.797 2.282 -3.405 1.00 89.69 192 ALA A C 1
ATOM 1537 O O . ALA A 1 192 ? 1.779 2.381 -4.137 1.00 89.69 192 ALA A O 1
ATOM 1538 N N . LEU A 1 193 ? 0.252 3.351 -2.813 1.00 90.44 193 LEU A N 1
ATOM 1539 C CA . LEU A 1 193 ? 0.734 4.721 -2.966 1.00 90.44 193 LEU A CA 1
ATOM 1540 C C . LEU A 1 193 ? 1.468 5.128 -1.679 1.00 90.44 193 LEU A C 1
ATOM 1542 O O . LEU A 1 193 ? 0.814 5.240 -0.655 1.00 90.44 193 LEU A O 1
ATOM 1546 N N . PRO A 1 194 ? 2.791 5.369 -1.672 1.00 90.88 194 PRO A N 1
ATOM 1547 C CA . PRO A 1 194 ? 3.517 5.669 -0.431 1.00 90.88 194 PRO A CA 1
ATOM 1548 C C . PRO A 1 194 ? 3.055 6.956 0.267 1.00 90.88 194 PRO A C 1
ATOM 1550 O O . PRO A 1 194 ? 2.953 7.004 1.492 1.00 90.88 194 PRO A O 1
ATOM 1553 N N . LEU A 1 195 ? 2.773 8.006 -0.509 1.00 92.62 195 LEU A N 1
ATOM 1554 C CA . LEU A 1 195 ? 2.345 9.302 0.010 1.00 92.62 195 LEU A CA 1
ATOM 1555 C C . LEU A 1 195 ? 1.299 9.930 -0.912 1.00 92.62 195 LEU A C 1
ATOM 1557 O O . LEU A 1 195 ? 1.557 10.126 -2.103 1.00 92.62 195 LEU A O 1
ATOM 1561 N N . LEU A 1 196 ? 0.140 10.281 -0.350 1.00 92.50 196 LEU A N 1
ATOM 1562 C CA . LEU A 1 196 ? -0.938 10.981 -1.050 1.00 92.50 196 LEU A CA 1
ATOM 1563 C C . LEU A 1 196 ? -1.403 12.196 -0.247 1.00 92.50 196 LEU A C 1
ATOM 1565 O O . LEU A 1 196 ? -1.857 12.081 0.892 1.00 92.50 196 LEU A O 1
ATOM 1569 N N . LYS A 1 197 ? -1.362 13.361 -0.885 1.00 91.12 197 LYS A N 1
ATOM 1570 C CA . LYS A 1 197 ? -2.085 14.551 -0.465 1.00 91.12 197 LYS A CA 1
ATOM 1571 C C . LYS A 1 197 ? -3.177 14.853 -1.481 1.00 91.12 197 LYS A C 1
ATOM 1573 O O . LYS A 1 197 ? -2.880 15.290 -2.594 1.00 91.12 197 LYS A O 1
ATOM 1578 N N . ASP A 1 198 ? -4.429 14.653 -1.099 1.00 87.56 198 ASP A N 1
ATOM 1579 C CA . ASP A 1 198 ? -5.556 15.116 -1.904 1.00 87.56 198 ASP A CA 1
ATOM 1580 C C . ASP A 1 198 ? -5.940 16.565 -1.537 1.00 87.56 198 ASP A C 1
ATOM 1582 O O . ASP A 1 198 ? -5.356 17.179 -0.631 1.00 87.56 198 ASP A O 1
ATOM 1586 N N . LYS A 1 199 ? -6.846 17.177 -2.310 1.00 84.75 199 LYS A N 1
ATOM 1587 C CA . LYS A 1 199 ? -7.279 18.577 -2.125 1.00 84.75 199 LYS A CA 1
ATOM 1588 C C . LYS A 1 199 ? -6.107 19.569 -2.046 1.00 84.75 199 LYS A C 1
ATOM 1590 O O . LYS A 1 199 ? -6.051 20.446 -1.177 1.00 84.75 199 LYS A O 1
ATOM 1595 N N . ASN A 1 200 ? -5.130 19.457 -2.945 1.00 79.12 200 ASN A N 1
ATOM 1596 C CA . ASN A 1 200 ? -3.999 20.380 -3.066 1.00 79.12 200 ASN A CA 1
ATOM 1597 C C . ASN A 1 200 ? -4.388 21.740 -3.677 1.00 79.12 200 ASN A C 1
ATOM 1599 O O . ASN A 1 200 ? -3.837 22.180 -4.678 1.00 79.12 200 ASN A O 1
ATOM 1603 N N . THR A 1 201 ? -5.315 22.440 -3.028 1.00 73.94 201 THR A N 1
ATOM 1604 C CA . THR A 1 201 ? -5.895 23.719 -3.474 1.00 73.94 201 THR A CA 1
ATOM 1605 C C . THR A 1 201 ? -4.888 24.861 -3.624 1.00 73.94 201 THR A C 1
ATOM 1607 O O . THR A 1 201 ? -5.162 25.832 -4.323 1.00 73.94 201 THR A O 1
ATOM 1610 N N . ASN A 1 202 ? -3.718 24.762 -2.987 1.00 73.62 202 ASN A N 1
ATOM 1611 C CA . ASN A 1 202 ? -2.664 25.775 -3.066 1.00 73.62 202 ASN A CA 1
ATOM 1612 C C . ASN A 1 202 ? -1.662 25.524 -4.205 1.00 73.62 202 ASN A C 1
ATOM 1614 O O . ASN A 1 202 ? -0.720 26.302 -4.338 1.00 73.62 202 ASN A O 1
ATOM 1618 N N . HIS A 1 203 ? -1.834 24.449 -4.988 1.00 76.56 203 HIS A N 1
ATOM 1619 C CA . HIS A 1 203 ? -0.902 24.008 -6.035 1.00 76.56 203 HIS A CA 1
ATOM 1620 C C . HIS A 1 203 ? 0.561 24.001 -5.562 1.00 76.56 203 HIS A C 1
ATOM 1622 O O . HIS A 1 203 ? 1.472 24.382 -6.300 1.00 76.56 203 HIS A O 1
ATOM 1628 N N . THR A 1 204 ? 0.797 23.627 -4.298 1.00 79.25 204 THR A N 1
ATOM 1629 C CA . THR A 1 204 ? 2.157 23.609 -3.753 1.00 79.25 204 THR A CA 1
ATOM 1630 C C . THR A 1 204 ? 2.971 22.557 -4.496 1.00 79.25 204 THR A C 1
ATOM 1632 O O . THR A 1 204 ? 2.532 21.401 -4.524 1.00 79.25 204 THR A O 1
ATOM 1635 N N . PRO A 1 205 ? 4.129 22.919 -5.079 1.00 84.56 205 PRO A N 1
ATOM 1636 C CA . PRO A 1 205 ? 5.014 21.963 -5.727 1.00 84.56 205 PRO A CA 1
ATOM 1637 C C . PRO A 1 205 ? 5.465 20.874 -4.753 1.00 84.56 205 PRO A C 1
ATOM 1639 O O . PRO A 1 205 ? 5.691 21.149 -3.574 1.00 84.56 205 PRO A O 1
ATOM 1642 N N . GLU A 1 206 ? 5.687 19.665 -5.267 1.00 84.44 206 GLU A N 1
ATOM 1643 C CA . GLU A 1 206 ? 6.137 18.499 -4.491 1.00 84.44 206 GLU A CA 1
ATOM 1644 C C . GLU A 1 206 ? 7.318 18.817 -3.567 1.00 84.44 206 GLU A C 1
ATOM 1646 O O . GLU A 1 206 ? 7.246 18.591 -2.363 1.00 84.44 206 GLU A O 1
ATOM 1651 N N . LYS A 1 207 ? 8.373 19.438 -4.107 1.00 85.50 207 LYS A N 1
ATOM 1652 C CA . LYS A 1 207 ? 9.573 19.794 -3.335 1.00 85.50 207 LYS A CA 1
ATOM 1653 C C . LYS A 1 207 ? 9.275 20.736 -2.172 1.00 85.50 207 LYS A C 1
ATOM 1655 O O . LYS A 1 207 ? 9.786 20.533 -1.079 1.00 85.50 207 LYS A O 1
ATOM 1660 N N . GLU A 1 208 ? 8.435 21.744 -2.400 1.00 86.75 208 GLU A N 1
ATOM 1661 C CA . GLU A 1 208 ? 8.064 22.705 -1.358 1.00 86.75 208 GLU A CA 1
ATOM 1662 C C . GLU A 1 208 ? 7.218 22.032 -0.271 1.00 86.75 208 GLU A C 1
ATOM 1664 O O . GLU A 1 208 ? 7.409 22.297 0.914 1.00 86.75 208 GLU A O 1
ATOM 1669 N N . PHE A 1 209 ? 6.313 21.130 -0.662 1.00 88.50 209 PHE A N 1
ATOM 1670 C CA . PHE A 1 209 ? 5.501 20.361 0.276 1.00 88.50 209 PHE A CA 1
ATOM 1671 C C . PHE A 1 209 ? 6.358 19.459 1.178 1.00 88.50 209 PHE A C 1
ATOM 1673 O O . PHE A 1 209 ? 6.150 19.458 2.393 1.00 88.50 209 PHE A O 1
ATOM 1680 N N . LEU A 1 210 ? 7.328 18.738 0.610 1.00 89.81 210 LEU A N 1
ATOM 1681 C CA . LEU A 1 210 ? 8.229 17.866 1.369 1.00 89.81 210 LEU A CA 1
ATOM 1682 C C . LEU A 1 210 ? 9.148 18.660 2.304 1.00 89.81 210 LEU A C 1
ATOM 1684 O O . LEU A 1 210 ? 9.234 18.339 3.487 1.00 89.81 210 LEU A O 1
ATOM 1688 N N . GLU A 1 211 ? 9.786 19.725 1.804 1.00 88.88 211 GLU A N 1
ATOM 1689 C CA . GLU A 1 211 ? 10.706 20.557 2.593 1.00 88.88 211 GLU A CA 1
ATOM 1690 C C . GLU A 1 211 ? 9.986 21.271 3.744 1.00 88.88 211 GLU A C 1
ATOM 1692 O O . GLU A 1 211 ? 10.491 21.313 4.864 1.00 88.88 211 GLU A O 1
ATOM 1697 N N . LYS A 1 212 ? 8.783 21.807 3.498 1.00 88.00 212 LYS A N 1
ATOM 1698 C CA . LYS A 1 212 ? 8.002 22.519 4.519 1.00 88.00 212 LYS A CA 1
ATOM 1699 C C . LYS A 1 212 ? 7.547 21.606 5.657 1.00 88.00 212 LYS A C 1
ATOM 1701 O O . LYS A 1 212 ? 7.434 22.071 6.789 1.00 88.00 212 LYS A O 1
ATOM 1706 N N . ASN A 1 213 ? 7.245 20.348 5.348 1.00 87.25 213 ASN A N 1
ATOM 1707 C CA . ASN A 1 213 ? 6.727 19.381 6.312 1.00 87.25 213 ASN A CA 1
ATOM 1708 C C . ASN A 1 213 ? 7.795 18.407 6.830 1.00 87.25 213 ASN A C 1
ATOM 1710 O O . ASN A 1 213 ? 7.446 17.506 7.584 1.00 87.25 213 ASN A O 1
ATOM 1714 N N . ASN A 1 214 ? 9.063 18.579 6.436 1.00 91.69 214 ASN A N 1
ATOM 1715 C CA . ASN A 1 214 ? 10.179 17.707 6.809 1.00 91.69 214 ASN A CA 1
ATOM 1716 C C . ASN A 1 214 ? 9.876 16.212 6.557 1.00 91.69 214 ASN A C 1
ATOM 1718 O O . ASN A 1 214 ? 10.029 15.363 7.439 1.00 91.69 214 ASN A O 1
ATOM 1722 N N . ILE A 1 215 ? 9.378 15.917 5.348 1.00 92.75 215 ILE A N 1
ATOM 1723 C CA . ILE A 1 215 ? 9.008 14.566 4.909 1.00 92.75 215 ILE A CA 1
ATOM 1724 C C . ILE A 1 215 ? 10.090 14.018 3.979 1.00 92.75 215 ILE A C 1
ATOM 1726 O O . ILE A 1 215 ? 10.384 14.624 2.946 1.00 92.75 215 ILE A O 1
ATOM 1730 N N . SER A 1 216 ? 10.603 12.831 4.291 1.00 91.12 216 SER A N 1
ATOM 1731 C CA . SER A 1 216 ? 11.460 12.054 3.392 1.00 91.12 216 SER A CA 1
ATOM 1732 C C . SER A 1 216 ? 10.739 10.782 2.958 1.00 91.12 216 SER A C 1
ATOM 1734 O O . SER A 1 216 ? 10.189 10.061 3.789 1.00 91.12 216 SER A O 1
ATOM 1736 N N . VAL A 1 217 ? 10.743 10.490 1.656 1.00 88.25 217 VAL A N 1
ATOM 1737 C CA . VAL A 1 217 ? 10.119 9.282 1.100 1.00 88.25 217 VAL A CA 1
ATOM 1738 C C . VAL A 1 217 ? 11.188 8.425 0.430 1.00 88.25 217 VAL A C 1
ATOM 1740 O O . VAL A 1 217 ? 11.966 8.914 -0.390 1.00 88.25 217 VAL A O 1
ATOM 1743 N N . PHE A 1 218 ? 11.206 7.140 0.767 1.00 84.81 218 PHE A N 1
ATOM 1744 C CA . PHE A 1 218 ? 12.142 6.135 0.280 1.00 84.81 218 PHE A CA 1
ATOM 1745 C C . PHE A 1 218 ? 11.389 4.981 -0.396 1.00 84.81 218 PHE A C 1
ATOM 1747 O O . PHE A 1 218 ? 10.271 4.637 -0.008 1.00 84.81 218 PHE A O 1
ATOM 1754 N N . SER A 1 219 ? 12.013 4.378 -1.404 1.00 75.62 219 SER A N 1
ATOM 1755 C CA . SER A 1 219 ? 11.552 3.114 -1.993 1.00 75.62 219 SER A CA 1
ATOM 1756 C C . SER A 1 219 ? 12.181 1.948 -1.237 1.00 75.62 219 SER A C 1
ATOM 1758 O O . SER A 1 219 ? 13.322 2.056 -0.784 1.00 75.62 219 SER A O 1
ATOM 1760 N N . SER A 1 220 ? 11.465 0.831 -1.114 1.00 67.50 220 SER A N 1
ATOM 1761 C CA . SER A 1 220 ? 12.012 -0.383 -0.489 1.00 67.50 220 SER A CA 1
ATOM 1762 C C . SER A 1 220 ? 12.864 -1.224 -1.448 1.00 67.50 220 SER A C 1
ATOM 1764 O O . SER A 1 220 ? 13.642 -2.065 -0.997 1.00 67.50 220 SER A O 1
ATOM 1766 N N . GLY A 1 221 ? 12.734 -0.999 -2.761 1.00 61.75 221 GLY A N 1
ATOM 1767 C CA . GLY A 1 221 ? 13.493 -1.694 -3.804 1.00 61.75 221 GLY A CA 1
ATOM 1768 C C . GLY A 1 221 ? 14.965 -1.270 -3.943 1.00 61.75 221 GLY A C 1
ATOM 1769 O O . GLY A 1 221 ? 15.334 -0.121 -3.707 1.00 61.75 221 GLY A O 1
ATOM 1770 N N . GLU A 1 222 ? 15.809 -2.206 -4.398 1.00 52.75 222 GLU A N 1
ATOM 1771 C CA . GLU A 1 222 ? 17.251 -1.997 -4.639 1.00 52.75 222 GLU A CA 1
ATOM 1772 C C . GLU A 1 222 ? 17.547 -1.068 -5.840 1.00 52.75 222 GLU A C 1
ATOM 1774 O O . GLU A 1 222 ? 18.645 -0.517 -5.939 1.00 52.75 222 GLU A O 1
ATOM 1779 N N . ASP A 1 223 ? 16.569 -0.849 -6.726 1.00 51.75 223 ASP A N 1
ATOM 1780 C CA . ASP A 1 223 ? 16.773 -0.223 -8.043 1.00 51.75 223 ASP A CA 1
ATOM 1781 C C . ASP A 1 223 ? 16.784 1.317 -8.040 1.00 51.75 223 ASP A C 1
ATOM 1783 O O . ASP A 1 223 ? 16.962 1.949 -9.083 1.00 51.75 223 ASP A O 1
ATOM 1787 N N . GLY A 1 224 ? 16.664 1.953 -6.870 1.00 44.38 224 GLY A N 1
ATOM 1788 C CA . GLY A 1 224 ? 16.895 3.394 -6.719 1.00 44.38 224 GLY A CA 1
ATOM 1789 C C . GLY A 1 224 ? 15.917 4.298 -7.483 1.00 44.38 224 GLY A C 1
ATOM 1790 O O . GLY A 1 224 ? 16.190 5.491 -7.638 1.00 44.38 224 GLY A O 1
ATOM 1791 N N . SER A 1 225 ? 14.784 3.772 -7.961 1.00 53.25 225 SER A N 1
ATOM 1792 C CA . SER A 1 225 ? 13.688 4.594 -8.473 1.00 53.25 225 SER A CA 1
ATOM 1793 C C . SER A 1 225 ? 13.102 5.418 -7.330 1.00 53.25 225 SER A C 1
ATOM 1795 O O . SER A 1 225 ? 12.762 4.870 -6.280 1.00 53.25 225 SER A O 1
ATOM 1797 N N . ALA A 1 226 ? 12.986 6.734 -7.522 1.00 58.38 226 ALA A N 1
ATOM 1798 C CA . ALA A 1 226 ? 12.377 7.603 -6.524 1.00 58.38 226 ALA A CA 1
ATOM 1799 C C . ALA A 1 226 ? 10.915 7.176 -6.283 1.00 58.38 226 ALA A C 1
ATOM 1801 O O . ALA A 1 226 ? 10.189 6.946 -7.258 1.00 58.38 226 ALA A O 1
ATOM 1802 N N . PRO A 1 227 ? 10.482 7.056 -5.018 1.00 67.75 227 PRO A N 1
ATOM 1803 C CA . PRO A 1 227 ? 9.101 6.722 -4.703 1.00 67.75 227 PRO A CA 1
ATOM 1804 C C . PRO A 1 227 ? 8.193 7.844 -5.200 1.00 67.75 227 PRO A C 1
ATOM 1806 O O . PRO A 1 227 ? 8.534 9.025 -5.113 1.00 67.75 227 PRO A O 1
ATOM 1809 N N . LYS A 1 228 ? 7.033 7.480 -5.745 1.00 73.75 228 LYS A N 1
ATOM 1810 C CA . LYS A 1 228 ? 6.108 8.466 -6.306 1.00 73.75 228 LYS A CA 1
ATOM 1811 C C . LYS A 1 228 ? 5.232 9.066 -5.223 1.00 73.75 228 LYS A C 1
ATOM 1813 O O . LYS A 1 228 ? 4.551 8.348 -4.492 1.00 73.75 228 LYS A O 1
ATOM 1818 N N . ILE A 1 229 ? 5.239 10.390 -5.171 1.00 82.94 229 ILE A N 1
ATOM 1819 C CA . ILE A 1 229 ? 4.432 11.197 -4.266 1.00 82.94 229 ILE A CA 1
ATOM 1820 C C . ILE A 1 229 ? 3.273 11.782 -5.062 1.00 82.94 229 ILE A C 1
ATOM 1822 O O . ILE A 1 229 ? 3.464 12.305 -6.157 1.00 82.94 229 ILE A O 1
ATOM 1826 N N . TYR A 1 230 ? 2.068 11.699 -4.507 1.00 83.62 230 TYR A N 1
ATOM 1827 C CA . TYR A 1 230 ? 0.856 12.165 -5.166 1.00 83.62 230 TYR A CA 1
ATOM 1828 C C . TYR A 1 230 ? 0.330 13.426 -4.501 1.00 83.62 230 TYR A C 1
ATOM 1830 O O . TYR A 1 230 ? -0.105 13.381 -3.355 1.00 83.62 230 TYR A O 1
ATOM 1838 N N . LEU A 1 231 ? 0.328 14.541 -5.233 1.00 85.12 231 LEU A N 1
ATOM 1839 C CA . LEU A 1 231 ? -0.352 15.771 -4.836 1.00 85.12 231 LEU A CA 1
ATOM 1840 C C . LEU A 1 231 ? -1.479 16.042 -5.836 1.00 85.12 231 LEU A C 1
ATOM 1842 O O . LEU A 1 231 ? -1.214 16.444 -6.962 1.00 85.12 231 LEU A O 1
ATOM 1846 N N . SER A 1 232 ? -2.725 15.804 -5.437 1.00 84.56 232 SER A N 1
ATOM 1847 C CA . SER A 1 232 ? -3.898 15.939 -6.308 1.00 84.56 232 SER A CA 1
ATOM 1848 C C . SER A 1 232 ? -4.792 17.082 -5.853 1.00 84.56 232 SER A C 1
ATOM 1850 O O . SER A 1 232 ? -5.010 17.258 -4.655 1.00 84.56 232 SER A O 1
ATOM 1852 N N . GLU A 1 233 ? -5.344 17.844 -6.794 1.00 84.19 233 GLU A N 1
ATOM 1853 C CA . GLU A 1 233 ? -6.408 18.819 -6.522 1.00 84.19 233 GLU A CA 1
ATOM 1854 C C . GLU A 1 233 ? -7.748 18.133 -6.250 1.00 84.19 233 GLU A C 1
ATOM 1856 O O . GLU A 1 233 ? -8.511 18.580 -5.392 1.00 84.19 233 GLU A O 1
ATOM 1861 N N . ASP A 1 234 ? -8.000 17.023 -6.943 1.00 85.88 234 ASP A N 1
ATOM 1862 C CA . ASP A 1 234 ? -9.206 16.226 -6.780 1.00 85.88 234 ASP A CA 1
ATOM 1863 C C . ASP A 1 234 ? -9.215 15.464 -5.453 1.00 85.88 234 ASP A C 1
ATOM 1865 O O . ASP A 1 234 ? -8.170 15.120 -4.892 1.00 85.88 234 ASP A O 1
ATOM 1869 N N . GLU A 1 235 ? -10.421 15.180 -4.967 1.00 89.00 235 GLU A N 1
ATOM 1870 C CA . GLU A 1 235 ? -10.665 14.348 -3.792 1.00 89.00 235 GLU A CA 1
ATOM 1871 C C . GLU A 1 235 ? -10.509 12.871 -4.164 1.00 89.00 235 GLU A C 1
ATOM 1873 O O . GLU A 1 235 ? -11.413 12.235 -4.714 1.00 89.00 235 GLU A O 1
ATOM 1878 N N . LEU A 1 236 ? -9.322 12.341 -3.884 1.00 91.00 236 LEU A N 1
ATOM 1879 C CA . LEU A 1 236 ? -8.953 10.970 -4.209 1.00 91.00 236 LEU A CA 1
ATOM 1880 C C . LEU A 1 236 ? -9.222 10.010 -3.047 1.00 91.00 236 LEU A C 1
ATOM 1882 O O . LEU A 1 236 ? -9.503 8.836 -3.287 1.00 91.00 236 LEU A O 1
ATOM 1886 N N . ILE A 1 237 ? -9.172 10.471 -1.798 1.00 91.88 237 ILE A N 1
ATOM 1887 C CA . ILE A 1 237 ? -9.400 9.604 -0.639 1.00 91.88 237 ILE A CA 1
ATOM 1888 C C . ILE A 1 237 ? -10.914 9.343 -0.501 1.00 91.88 237 ILE A C 1
ATOM 1890 O O . ILE A 1 237 ? -11.716 10.274 -0.589 1.00 91.88 237 ILE A O 1
ATOM 1894 N N . PRO A 1 238 ? -11.362 8.083 -0.328 1.00 90.19 238 PRO A N 1
ATOM 1895 C CA . PRO A 1 238 ? -12.783 7.786 -0.168 1.00 90.19 238 PRO A CA 1
ATOM 1896 C C . PRO A 1 238 ? -13.313 8.297 1.179 1.00 90.19 238 PRO A C 1
ATOM 1898 O O . PRO A 1 238 ? -12.618 8.234 2.189 1.00 90.19 238 PRO A O 1
ATOM 1901 N N . ASP A 1 239 ? -14.582 8.714 1.224 1.00 85.38 239 ASP A N 1
ATOM 1902 C CA . ASP A 1 239 ? -15.273 9.151 2.454 1.00 85.38 239 ASP A CA 1
ATOM 1903 C C . ASP A 1 239 ? -15.465 8.021 3.484 1.00 85.38 239 ASP A C 1
ATOM 1905 O O . ASP A 1 239 ? -15.582 8.252 4.688 1.00 85.38 239 ASP A O 1
ATOM 1909 N N . THR A 1 240 ? -15.560 6.779 3.000 1.00 82.88 240 THR A N 1
ATOM 1910 C CA . THR A 1 240 ? -15.773 5.576 3.814 1.00 82.88 240 THR A CA 1
ATOM 1911 C C . THR A 1 240 ? -15.070 4.372 3.194 1.00 82.88 240 THR A C 1
ATOM 1913 O O . THR A 1 240 ? -15.024 4.223 1.972 1.00 82.88 240 THR A O 1
ATOM 1916 N N . ALA A 1 241 ? -14.598 3.450 4.032 1.00 85.94 241 ALA A N 1
ATOM 1917 C CA . ALA A 1 241 ? -14.046 2.160 3.615 1.00 85.94 241 ALA A CA 1
ATOM 1918 C C . ALA A 1 241 ? -15.166 1.138 3.305 1.00 85.94 241 ALA A C 1
ATOM 1920 O O . ALA A 1 241 ? -15.262 0.078 3.923 1.00 85.94 241 ALA A O 1
ATOM 1921 N N . SER A 1 242 ? -16.076 1.493 2.388 1.00 83.75 242 SER A N 1
ATOM 1922 C CA . SER A 1 242 ? -17.332 0.762 2.137 1.00 83.75 242 SER A CA 1
ATOM 1923 C C . SER A 1 242 ? -17.130 -0.720 1.794 1.00 83.75 242 SER A C 1
ATOM 1925 O O . SER A 1 242 ? -17.861 -1.567 2.305 1.00 83.75 242 SER A O 1
ATOM 1927 N N . GLU A 1 243 ? -16.129 -1.061 0.977 1.00 85.25 243 GLU A N 1
ATOM 1928 C CA . GLU A 1 243 ? -15.853 -2.459 0.612 1.00 85.25 243 GLU A CA 1
ATOM 1929 C C . GLU A 1 243 ? -15.349 -3.282 1.801 1.00 85.25 243 GLU A C 1
ATOM 1931 O O . GLU A 1 243 ? -15.780 -4.418 1.999 1.00 85.25 243 GLU A O 1
ATOM 1936 N N . GLN A 1 244 ? -14.501 -2.693 2.643 1.00 89.25 244 GLN A N 1
ATOM 1937 C CA . GLN A 1 244 ? -13.988 -3.339 3.849 1.00 89.25 244 GLN A CA 1
ATOM 1938 C C . GLN A 1 244 ? -15.106 -3.523 4.881 1.00 89.25 244 GLN A C 1
ATOM 1940 O O . GLN A 1 244 ? -15.218 -4.584 5.494 1.00 89.25 244 GLN A O 1
ATOM 1945 N N . ILE A 1 245 ? -15.985 -2.526 5.028 1.00 87.69 245 ILE A N 1
ATOM 1946 C CA . ILE A 1 245 ? -17.170 -2.606 5.892 1.00 87.69 245 ILE A CA 1
ATOM 1947 C C . ILE A 1 245 ? -18.115 -3.708 5.401 1.00 87.69 245 ILE A C 1
ATOM 1949 O O . ILE A 1 245 ? -18.547 -4.554 6.187 1.00 87.69 245 ILE A O 1
ATOM 1953 N N . ARG A 1 246 ? -18.395 -3.751 4.093 1.00 86.38 246 ARG A N 1
ATOM 1954 C CA . ARG A 1 246 ? -19.190 -4.811 3.459 1.00 86.38 246 ARG A CA 1
ATOM 1955 C C . ARG A 1 246 ? -18.603 -6.191 3.740 1.00 86.38 246 ARG A C 1
ATOM 1957 O O . ARG A 1 246 ? -19.344 -7.118 4.078 1.00 86.38 246 ARG A O 1
ATOM 1964 N N . GLU A 1 247 ? -17.289 -6.333 3.583 1.00 86.25 247 GLU A N 1
ATOM 1965 C CA . GLU A 1 247 ? -16.590 -7.592 3.802 1.00 86.25 247 GLU A CA 1
ATOM 1966 C C . GLU A 1 247 ? -16.650 -8.028 5.271 1.00 86.25 247 GLU A C 1
ATOM 1968 O O . GLU A 1 247 ? -16.985 -9.185 5.536 1.00 86.25 247 GLU A O 1
ATOM 1973 N N . ALA A 1 248 ? -16.407 -7.119 6.215 1.00 86.56 248 ALA A N 1
ATOM 1974 C CA . ALA A 1 248 ? -16.466 -7.392 7.650 1.00 86.56 248 ALA A CA 1
ATOM 1975 C C . ALA A 1 248 ? -17.868 -7.807 8.119 1.00 86.56 248 ALA A C 1
ATOM 1977 O O . ALA A 1 248 ? -18.001 -8.751 8.897 1.00 86.56 248 ALA A O 1
ATOM 1978 N N . LEU A 1 249 ? -18.906 -7.132 7.612 1.00 83.81 249 LEU A N 1
ATOM 1979 C CA . LEU A 1 249 ? -20.314 -7.389 7.931 1.00 83.81 249 LEU A CA 1
ATOM 1980 C C . LEU A 1 249 ? -20.900 -8.608 7.191 1.00 83.81 249 LEU A C 1
ATOM 1982 O O . LEU A 1 249 ? -22.079 -8.911 7.357 1.00 83.81 249 LEU A O 1
ATOM 1986 N N . ASN A 1 250 ? -20.110 -9.305 6.362 1.00 81.44 250 ASN A N 1
ATOM 1987 C CA . ASN A 1 250 ? -20.558 -10.428 5.525 1.00 81.44 250 ASN A CA 1
ATOM 1988 C C . ASN A 1 250 ? -21.748 -10.088 4.599 1.00 81.44 250 ASN A C 1
ATOM 1990 O O . ASN A 1 250 ? -22.579 -10.938 4.270 1.00 81.44 250 ASN A O 1
ATOM 1994 N N . ILE A 1 251 ? -21.816 -8.847 4.108 1.00 75.12 251 ILE A N 1
ATOM 1995 C CA . ILE A 1 251 ? -22.899 -8.398 3.228 1.00 75.12 251 ILE A CA 1
ATOM 1996 C C . ILE A 1 251 ? -22.570 -8.748 1.765 1.00 75.12 251 ILE A C 1
ATOM 1998 O O . ILE A 1 251 ? -21.545 -8.346 1.209 1.00 75.12 251 ILE A O 1
ATOM 2002 N N . LYS A 1 252 ? -23.468 -9.485 1.095 1.00 68.75 252 LYS A N 1
ATOM 2003 C CA . LYS A 1 252 ? -23.284 -9.883 -0.317 1.00 68.75 252 LYS A CA 1
ATOM 2004 C C . LYS A 1 252 ? -23.374 -8.709 -1.294 1.00 68.75 252 LYS A C 1
ATOM 2006 O O . LYS A 1 252 ? -22.624 -8.669 -2.260 1.00 68.75 252 LYS A O 1
ATOM 2011 N N . ILE A 1 253 ? -24.308 -7.789 -1.066 1.00 67.69 253 ILE A N 1
ATOM 2012 C CA . ILE A 1 253 ? -24.520 -6.589 -1.884 1.00 67.69 253 ILE A CA 1
ATOM 2013 C C . ILE A 1 253 ? -24.679 -5.437 -0.911 1.00 67.69 253 ILE A C 1
ATOM 2015 O O . ILE A 1 253 ? -25.679 -5.406 -0.204 1.00 67.69 253 ILE A O 1
ATOM 2019 N N . PHE A 1 254 ? -23.707 -4.532 -0.868 1.00 68.62 254 PHE A N 1
ATOM 2020 C CA . PHE A 1 254 ? -23.750 -3.394 0.040 1.00 68.62 254 PHE A CA 1
ATOM 2021 C C . PHE A 1 254 ? -24.661 -2.311 -0.510 1.00 68.62 254 PHE A C 1
ATOM 2023 O O . PHE A 1 254 ? -24.483 -1.826 -1.629 1.00 68.62 254 PHE A O 1
ATOM 2030 N N . ARG A 1 255 ? -25.662 -1.943 0.278 1.00 68.94 255 ARG A N 1
ATOM 2031 C CA . ARG A 1 255 ? -26.523 -0.794 0.038 1.00 68.94 255 ARG A CA 1
ATOM 2032 C C . ARG A 1 255 ? -26.414 0.136 1.240 1.00 68.94 255 ARG A C 1
ATOM 2034 O O . ARG A 1 255 ? -26.311 -0.352 2.358 1.00 68.94 255 ARG A O 1
ATOM 2041 N N . PRO A 1 256 ? -26.564 1.459 1.062 1.00 64.12 256 PRO A N 1
ATOM 2042 C CA . PRO A 1 256 ? -26.580 2.392 2.192 1.00 64.12 256 PRO A CA 1
ATOM 2043 C C . PRO A 1 256 ? -27.615 2.032 3.277 1.00 64.12 256 PRO A C 1
ATOM 2045 O O . PRO A 1 256 ? -27.412 2.304 4.450 1.00 64.12 256 PRO A O 1
ATOM 2048 N N . GLN A 1 257 ? -28.714 1.370 2.895 1.00 65.94 257 GLN A N 1
ATOM 2049 C CA . GLN A 1 257 ? -29.750 0.879 3.815 1.00 65.94 257 GLN A CA 1
ATOM 2050 C C . GLN A 1 257 ? -29.274 -0.266 4.727 1.00 65.94 257 GLN A C 1
ATOM 2052 O O . GLN A 1 257 ? -29.882 -0.498 5.772 1.00 65.94 257 GLN A O 1
ATOM 2057 N N . ASP A 1 258 ? -28.203 -0.976 4.358 1.00 66.75 258 ASP A N 1
ATOM 2058 C CA . ASP A 1 258 ? -27.644 -2.064 5.166 1.00 66.75 258 ASP A CA 1
ATOM 2059 C C . ASP A 1 258 ? -26.912 -1.562 6.419 1.00 66.75 258 ASP A C 1
ATOM 2061 O O . ASP A 1 258 ? -26.666 -2.341 7.335 1.00 66.75 258 ASP A O 1
ATOM 2065 N N . LEU A 1 259 ? -26.627 -0.259 6.481 1.00 71.88 259 LEU A N 1
ATOM 2066 C CA . LEU A 1 259 ? -26.088 0.431 7.653 1.00 71.88 259 LEU A CA 1
ATOM 2067 C C . LEU A 1 259 ? -27.186 0.972 8.589 1.00 71.88 259 LEU A C 1
ATOM 2069 O O . LEU A 1 259 ? -26.881 1.674 9.546 1.00 71.88 259 LEU A O 1
ATOM 2073 N N . SER A 1 260 ? -28.464 0.672 8.327 1.00 77.50 260 SER A N 1
ATOM 2074 C CA . SER A 1 260 ? -29.548 1.031 9.252 1.00 77.50 260 SER A CA 1
ATOM 2075 C C . SER A 1 260 ? -29.416 0.287 10.582 1.00 77.50 260 SER A C 1
ATOM 2077 O O . SER A 1 260 ? -29.016 -0.879 10.602 1.00 77.50 260 SER A O 1
ATOM 2079 N N . ASP A 1 261 ? -29.828 0.922 11.684 1.00 81.50 261 ASP A N 1
ATOM 2080 C CA . ASP A 1 261 ? -29.738 0.339 13.031 1.00 81.50 261 ASP A CA 1
ATOM 2081 C C . ASP A 1 261 ? -30.399 -1.042 13.113 1.00 81.50 261 ASP A C 1
ATOM 2083 O O . ASP A 1 261 ? -29.797 -1.991 13.612 1.00 81.50 261 ASP A O 1
ATOM 2087 N N . GLN A 1 262 ? -31.589 -1.206 12.524 1.00 82.56 262 GLN A N 1
ATOM 2088 C CA . GLN A 1 262 ? -32.268 -2.504 12.452 1.00 82.56 262 GLN A CA 1
ATOM 2089 C C . GLN A 1 262 ? -31.392 -3.587 11.807 1.00 82.56 262 GLN A C 1
ATOM 2091 O O . GLN A 1 262 ? -31.342 -4.727 12.279 1.00 82.56 262 GLN A O 1
ATOM 2096 N N . LYS A 1 263 ? -30.717 -3.246 10.701 1.00 82.69 263 LYS A N 1
ATOM 2097 C CA . LYS A 1 263 ? -29.921 -4.202 9.937 1.00 82.69 263 LYS A CA 1
ATOM 2098 C C . LYS A 1 263 ? -28.593 -4.501 10.618 1.00 82.69 263 LYS A C 1
ATOM 2100 O O . LYS A 1 263 ? -28.212 -5.670 10.680 1.00 82.69 263 LYS A O 1
ATOM 2105 N N . LEU A 1 264 ? -27.942 -3.487 11.185 1.00 84.19 264 LEU A N 1
ATOM 2106 C CA . LEU A 1 264 ? -26.750 -3.659 12.010 1.00 84.19 264 LEU A CA 1
ATOM 2107 C C . LEU A 1 264 ? -27.059 -4.556 13.209 1.00 84.19 264 LEU A C 1
ATOM 2109 O O . LEU A 1 264 ? -26.388 -5.566 13.389 1.00 84.19 264 LEU A O 1
ATOM 2113 N N . ARG A 1 265 ? -28.139 -4.298 13.956 1.00 87.06 265 ARG A N 1
ATOM 2114 C CA . ARG A 1 265 ? -28.569 -5.170 15.064 1.00 87.06 265 ARG A CA 1
ATOM 2115 C C . ARG A 1 265 ? -28.782 -6.612 14.622 1.00 87.06 265 ARG A C 1
ATOM 2117 O O . ARG A 1 265 ? -28.311 -7.520 15.299 1.00 87.06 265 ARG A O 1
ATOM 2124 N N . GLN A 1 266 ? -29.422 -6.826 13.470 1.00 86.50 266 GLN A N 1
ATOM 2125 C CA . GLN A 1 266 ? -29.592 -8.166 12.909 1.00 86.50 266 GLN A CA 1
ATOM 2126 C C . GLN A 1 266 ? -28.240 -8.856 12.652 1.00 86.50 266 GLN A C 1
ATOM 2128 O O . GLN A 1 266 ? -28.085 -10.023 13.005 1.00 86.50 266 GLN A O 1
ATOM 2133 N N . ILE A 1 267 ? -27.277 -8.155 12.045 1.00 85.75 267 ILE A N 1
ATOM 2134 C CA . ILE A 1 267 ? -25.940 -8.693 11.729 1.00 85.75 267 ILE A CA 1
ATOM 2135 C C . ILE A 1 267 ? -25.147 -8.999 13.007 1.00 85.75 267 ILE A C 1
ATOM 2137 O O . ILE A 1 267 ? -24.429 -9.994 13.069 1.00 85.75 267 ILE A O 1
ATOM 2141 N N . LEU A 1 268 ? -25.309 -8.176 14.042 1.00 85.94 268 LEU A N 1
ATOM 2142 C CA . LEU A 1 268 ? -24.652 -8.345 15.340 1.00 85.94 268 LEU A CA 1
ATOM 2143 C C . LEU A 1 268 ? -25.333 -9.398 16.235 1.00 85.94 268 LEU A C 1
ATOM 2145 O O . LEU A 1 268 ? -24.847 -9.680 17.328 1.00 85.94 268 LEU A O 1
ATOM 2149 N N . GLY A 1 269 ? -26.451 -9.989 15.793 1.00 85.19 269 GLY A N 1
ATOM 2150 C CA . GLY A 1 269 ? -27.207 -10.982 16.563 1.00 85.19 269 GLY A CA 1
ATOM 2151 C C . GLY A 1 269 ? -28.013 -10.397 17.729 1.00 85.19 269 GLY A C 1
ATOM 2152 O O . GLY A 1 269 ? -28.322 -11.113 18.680 1.00 85.19 269 GLY A O 1
ATOM 2153 N N . LEU A 1 270 ? -28.342 -9.105 17.669 1.00 87.31 270 LEU A N 1
ATOM 2154 C CA . LEU A 1 270 ? -29.157 -8.388 18.650 1.00 87.31 270 LEU A CA 1
ATOM 2155 C C . LEU A 1 270 ? -30.650 -8.438 18.283 1.00 87.31 270 LEU A C 1
ATOM 2157 O O . LEU A 1 270 ? -31.022 -8.725 17.143 1.00 87.31 270 LEU A O 1
ATOM 2161 N N . GLU A 1 271 ? -31.526 -8.117 19.242 1.00 86.00 271 GLU A N 1
ATOM 2162 C CA . GLU A 1 271 ? -32.956 -7.940 18.955 1.00 86.00 271 GLU A CA 1
ATOM 2163 C C . GLU A 1 271 ? -33.166 -6.842 17.907 1.00 86.00 271 GLU A C 1
ATOM 2165 O O . GLU A 1 271 ? -32.633 -5.739 18.034 1.00 86.00 271 GLU A O 1
ATOM 2170 N N . ILE A 1 272 ? -33.956 -7.149 16.875 1.00 87.12 272 ILE A N 1
ATOM 2171 C CA . ILE A 1 272 ? -34.228 -6.244 15.755 1.00 87.12 272 ILE A CA 1
ATOM 2172 C C . ILE A 1 272 ? -35.239 -5.191 16.217 1.00 87.12 272 ILE A C 1
ATOM 2174 O O . ILE A 1 272 ? -36.447 -5.432 16.226 1.00 87.12 272 ILE A O 1
ATOM 2178 N N . THR A 1 273 ? -34.731 -4.027 16.605 1.00 87.25 273 THR A N 1
ATOM 2179 C CA . THR A 1 273 ? -35.507 -2.842 16.984 1.00 87.25 273 THR A CA 1
ATOM 2180 C C . THR A 1 273 ? -34.979 -1.615 16.239 1.00 87.25 273 THR A C 1
ATOM 2182 O O . THR A 1 273 ? -33.898 -1.657 15.654 1.00 87.25 273 THR A O 1
ATOM 2185 N N . ASP A 1 274 ? -35.741 -0.519 16.262 1.00 81.38 274 ASP A N 1
ATOM 2186 C CA . ASP A 1 274 ? -35.313 0.799 15.756 1.00 81.38 274 ASP A CA 1
ATOM 2187 C C . ASP A 1 274 ? -34.371 1.539 16.722 1.00 81.38 274 ASP A C 1
ATOM 2189 O O . ASP A 1 274 ? -34.049 2.705 16.513 1.00 81.38 274 ASP A O 1
ATOM 2193 N N . GLU A 1 275 ? -33.968 0.898 17.820 1.00 84.12 275 GLU A N 1
ATOM 2194 C CA . GLU A 1 275 ? -33.054 1.503 18.783 1.00 84.12 275 GLU A CA 1
ATOM 2195 C C . GLU A 1 275 ? -31.607 1.412 18.282 1.00 84.12 275 GLU A C 1
ATOM 2197 O O . GLU A 1 275 ? -31.227 0.385 17.707 1.00 84.12 275 GLU A O 1
ATOM 2202 N N . PRO A 1 276 ? -30.763 2.420 18.555 1.00 84.69 276 PRO A N 1
ATOM 2203 C CA . PRO A 1 276 ? -29.359 2.387 18.161 1.00 84.69 276 PRO A CA 1
ATOM 2204 C C . PRO A 1 276 ? -28.646 1.188 18.786 1.00 84.69 276 PRO A C 1
ATOM 2206 O O . PRO A 1 276 ? -29.008 0.728 19.877 1.00 84.69 276 PRO A O 1
ATOM 2209 N N . VAL A 1 277 ? -27.629 0.672 18.092 1.00 86.94 277 VAL A N 1
ATOM 2210 C CA . VAL A 1 277 ? -26.792 -0.421 18.607 1.00 86.94 277 VAL A CA 1
ATOM 2211 C C . VAL A 1 277 ? -26.247 -0.025 19.992 1.00 86.94 277 VAL A C 1
ATOM 2213 O O . VAL A 1 277 ? -25.757 1.095 20.145 1.00 86.94 277 VAL A O 1
ATOM 2216 N N . PRO A 1 278 ? -26.353 -0.884 21.024 1.00 88.31 278 PRO A N 1
ATOM 2217 C CA . PRO A 1 278 ? -25.804 -0.576 22.340 1.00 88.31 278 PRO A CA 1
ATOM 2218 C C . PRO A 1 278 ? -24.277 -0.452 22.289 1.00 88.31 278 PRO A C 1
ATOM 2220 O O . PRO A 1 278 ? -23.628 -1.089 21.463 1.00 88.31 278 PRO A O 1
ATOM 2223 N N . GLY A 1 279 ? -23.703 0.343 23.193 1.00 89.25 279 GLY A N 1
ATOM 2224 C CA . GLY A 1 279 ? -22.249 0.454 23.318 1.00 89.25 279 GLY A CA 1
ATOM 2225 C C . GLY A 1 279 ? -21.608 -0.888 23.682 1.00 89.25 279 GLY A C 1
ATOM 2226 O O . GLY A 1 279 ? -22.113 -1.607 24.550 1.00 89.25 279 GLY A O 1
ATOM 2227 N N . GLY A 1 280 ? -20.500 -1.229 23.025 1.00 91.50 280 GLY A N 1
ATOM 2228 C CA . GLY A 1 280 ? -19.791 -2.488 23.251 1.00 91.50 280 GLY A CA 1
ATOM 2229 C C . GLY A 1 280 ? -19.065 -3.038 22.026 1.00 91.50 280 GLY A C 1
ATOM 2230 O O . GLY A 1 280 ? -19.078 -2.452 20.945 1.00 91.50 280 GLY A O 1
ATOM 2231 N N . VAL A 1 281 ? -18.425 -4.194 22.217 1.00 93.69 281 VAL A N 1
ATOM 2232 C CA . VAL A 1 281 ? -17.636 -4.900 21.197 1.00 93.69 281 VAL A CA 1
ATOM 2233 C C . VAL A 1 281 ? -18.347 -6.189 20.795 1.00 93.69 281 VAL A C 1
ATOM 2235 O O . VAL A 1 281 ? -18.661 -7.034 21.637 1.00 93.69 281 VAL A O 1
ATOM 2238 N N . TYR A 1 282 ? -18.552 -6.362 19.494 1.00 92.31 282 TYR A N 1
ATOM 2239 C CA . TYR A 1 282 ? -19.317 -7.452 18.906 1.00 92.31 282 TYR A CA 1
ATOM 2240 C C . TYR A 1 282 ? -18.490 -8.186 17.851 1.00 92.31 282 TYR A C 1
ATOM 2242 O O . TYR A 1 282 ? -17.968 -7.580 16.915 1.00 92.31 282 TYR A O 1
ATOM 225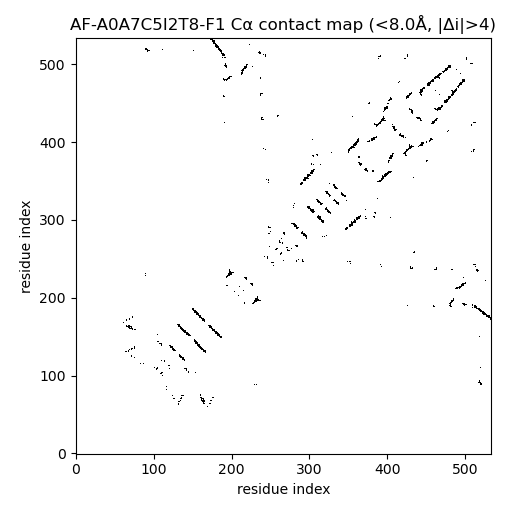0 N N . LEU A 1 283 ? -18.406 -9.511 17.970 1.00 91.56 283 LEU A N 1
ATOM 2251 C CA . LEU A 1 283 ? -17.837 -10.366 16.931 1.00 91.56 283 LEU A CA 1
ATOM 2252 C C . LEU A 1 283 ? -18.931 -10.740 15.925 1.00 91.56 283 LEU A C 1
ATOM 2254 O O . LEU A 1 283 ? -19.926 -11.371 16.290 1.00 91.56 283 LEU A O 1
ATOM 2258 N N . ILE A 1 284 ? -18.742 -10.369 14.659 1.00 89.62 284 ILE A N 1
ATOM 2259 C CA . ILE A 1 284 ? -19.704 -10.660 13.593 1.00 89.62 284 ILE A CA 1
ATOM 2260 C C . ILE A 1 284 ? -19.569 -12.131 13.194 1.00 89.62 284 ILE A C 1
ATOM 2262 O O . ILE A 1 284 ? -18.485 -12.593 12.828 1.00 89.62 284 ILE A O 1
ATOM 2266 N N . LYS A 1 285 ? -20.682 -12.867 13.226 1.00 85.44 285 LYS A N 1
ATOM 2267 C CA . LYS A 1 285 ? -20.742 -14.284 12.851 1.00 85.44 285 LYS A CA 1
ATOM 2268 C C . LYS A 1 285 ? -21.962 -14.570 11.980 1.00 85.44 285 LYS A C 1
ATOM 2270 O O . LYS A 1 285 ? -23.052 -14.083 12.264 1.00 85.44 285 LYS A O 1
ATOM 2275 N N . ASP A 1 286 ? -21.761 -15.372 10.942 1.00 73.88 286 ASP A N 1
ATOM 2276 C CA . ASP A 1 286 ? -22.805 -15.878 10.043 1.00 73.88 286 ASP A CA 1
ATOM 2277 C C . ASP A 1 286 ? -22.535 -17.362 9.724 1.00 73.88 286 ASP A C 1
ATOM 2279 O O . ASP A 1 286 ? -21.460 -17.885 10.024 1.00 73.88 286 ASP A O 1
ATOM 2283 N N . ASP A 1 287 ? -23.477 -18.031 9.061 1.00 68.69 287 ASP A N 1
ATOM 2284 C CA . ASP A 1 287 ? -23.372 -19.401 8.545 1.00 68.69 287 ASP A CA 1
ATOM 2285 C C . ASP A 1 287 ? -22.154 -19.602 7.615 1.00 68.69 287 ASP A C 1
ATOM 2287 O O . ASP A 1 287 ? -21.718 -20.729 7.383 1.00 68.69 287 ASP A O 1
ATOM 2291 N N . LEU A 1 288 ? -21.601 -18.513 7.066 1.00 68.62 288 LEU A N 1
ATOM 2292 C CA . LEU A 1 288 ? -20.428 -18.506 6.184 1.00 68.62 288 LEU A CA 1
ATOM 2293 C C . LEU A 1 288 ? -19.084 -18.390 6.924 1.00 68.62 288 LEU A C 1
ATOM 2295 O O . LEU A 1 288 ? -18.041 -18.569 6.295 1.00 68.62 288 LEU A O 1
ATOM 2299 N N . GLY A 1 289 ? -19.093 -18.087 8.224 1.00 82.94 289 GLY A N 1
ATOM 2300 C CA . GLY A 1 289 ? -17.897 -17.987 9.057 1.00 82.94 289 GLY A CA 1
ATOM 2301 C C . GLY A 1 289 ? -17.841 -16.725 9.923 1.00 82.94 289 GLY A C 1
ATOM 2302 O O . GLY A 1 289 ? -18.830 -16.008 10.095 1.00 82.94 289 GLY A O 1
ATOM 2303 N N . LEU A 1 290 ? -16.655 -16.450 10.475 1.00 86.75 290 LEU A N 1
ATOM 2304 C CA . LEU A 1 290 ? -16.394 -15.240 11.255 1.00 86.75 290 LEU A CA 1
ATOM 2305 C C . LEU A 1 290 ? -16.116 -14.056 10.320 1.00 86.75 290 LEU A C 1
ATOM 2307 O O . LEU A 1 290 ? -15.292 -14.144 9.411 1.00 86.75 290 LEU A O 1
ATOM 2311 N N . GLY A 1 291 ? -16.836 -12.958 10.532 1.00 87.56 291 GLY A N 1
ATOM 2312 C CA . GLY A 1 291 ? -16.641 -11.692 9.833 1.00 87.56 291 GLY A CA 1
ATOM 2313 C C . GLY A 1 291 ? -15.524 -10.862 10.470 1.00 87.56 291 GLY A C 1
ATOM 2314 O O . GLY A 1 291 ? -14.420 -11.356 10.710 1.00 87.56 291 GLY A O 1
ATOM 2315 N N . GLY A 1 292 ? -15.816 -9.586 10.719 1.00 91.06 292 GLY A N 1
ATOM 2316 C CA . GLY A 1 292 ? -14.964 -8.672 11.484 1.00 91.06 292 GLY A CA 1
ATOM 2317 C C . GLY A 1 292 ? -15.409 -8.470 12.937 1.00 91.06 292 GLY A C 1
ATOM 2318 O O . GLY A 1 292 ? -16.326 -9.129 13.433 1.00 91.06 292 GLY A O 1
ATOM 2319 N N . ILE A 1 293 ? -14.769 -7.514 13.606 1.00 94.00 293 ILE A N 1
ATOM 2320 C CA . ILE A 1 293 ? -15.207 -6.973 14.898 1.00 94.00 293 ILE A CA 1
ATOM 2321 C C . ILE A 1 293 ? -15.919 -5.645 14.642 1.00 94.00 293 ILE A C 1
ATOM 2323 O O . ILE A 1 293 ? -15.397 -4.807 13.912 1.00 94.00 293 ILE A O 1
ATOM 2327 N N . PHE A 1 294 ? -17.079 -5.439 15.258 1.00 93.62 294 PHE A N 1
ATOM 2328 C CA . PHE A 1 294 ? -17.772 -4.154 15.289 1.00 93.62 294 PHE A CA 1
ATOM 2329 C C . PHE A 1 294 ? -17.778 -3.602 16.713 1.00 93.62 294 PHE A C 1
ATOM 2331 O O . PHE A 1 294 ? -18.163 -4.298 17.650 1.00 93.62 294 PHE A O 1
ATOM 2338 N N . ILE A 1 295 ? -17.356 -2.354 16.874 1.00 94.25 295 ILE A N 1
ATOM 2339 C CA . ILE A 1 295 ? -17.268 -1.652 18.151 1.00 94.25 295 ILE A CA 1
ATOM 2340 C C . ILE A 1 295 ? -18.170 -0.430 18.064 1.00 94.25 295 ILE A C 1
ATOM 2342 O O . ILE A 1 295 ? -18.024 0.387 17.158 1.00 94.25 295 ILE A O 1
ATOM 2346 N N . GLN A 1 296 ? -19.108 -0.316 18.996 1.00 92.88 296 GLN A N 1
ATOM 2347 C CA . GLN A 1 296 ? -19.989 0.836 19.124 1.00 92.88 296 GLN A CA 1
ATOM 2348 C C . GLN A 1 296 ? -19.549 1.668 20.327 1.00 92.88 296 GLN A C 1
ATOM 2350 O O . GLN A 1 296 ? -19.635 1.172 21.449 1.00 92.88 296 GLN A O 1
ATOM 2355 N N . GLY A 1 297 ? -19.141 2.918 20.090 1.00 91.75 297 GLY A N 1
ATOM 2356 C CA . GLY A 1 297 ? -18.574 3.803 21.112 1.00 91.75 297 GLY A CA 1
ATOM 2357 C C . GLY A 1 297 ? -17.057 3.971 20.994 1.00 91.75 297 GLY A C 1
ATOM 2358 O O . GLY A 1 297 ? -16.412 3.351 20.144 1.00 91.75 297 GLY A O 1
ATOM 2359 N N . ASP A 1 298 ? -16.506 4.836 21.845 1.00 94.50 298 ASP A N 1
ATOM 2360 C CA . ASP A 1 298 ? -15.083 5.179 21.849 1.00 94.50 298 ASP A CA 1
ATOM 2361 C C . ASP A 1 298 ? -14.233 4.084 22.494 1.00 94.50 298 ASP A C 1
ATOM 2363 O O . ASP A 1 298 ? -14.568 3.523 23.541 1.00 94.50 298 ASP A O 1
ATOM 2367 N N . VAL A 1 299 ? -13.087 3.810 21.881 1.00 96.94 299 VAL A N 1
ATOM 2368 C CA . VAL A 1 299 ? -12.079 2.894 22.408 1.00 96.94 299 VAL A CA 1
ATOM 2369 C C . VAL A 1 299 ? -11.042 3.701 23.177 1.00 96.94 299 VAL A C 1
ATOM 2371 O O . VAL A 1 299 ? -10.359 4.557 22.613 1.00 96.94 299 VAL A O 1
ATOM 2374 N N . GLU A 1 300 ? -10.905 3.411 24.470 1.00 96.50 300 GLU A N 1
ATOM 2375 C CA . GLU A 1 300 ? -9.897 4.048 25.324 1.00 96.50 300 GLU A CA 1
ATOM 2376 C C . GLU A 1 300 ? -8.488 3.566 24.956 1.00 96.50 300 GLU A C 1
ATOM 2378 O O . GLU A 1 300 ? -7.560 4.364 24.862 1.00 96.50 300 GLU A O 1
ATOM 2383 N N . GLU A 1 301 ? -8.334 2.263 24.711 1.00 95.88 301 GLU A N 1
ATOM 2384 C CA . GLU A 1 301 ? -7.051 1.643 24.371 1.00 95.88 301 GLU A CA 1
ATOM 2385 C C . GLU A 1 301 ? -7.269 0.420 23.469 1.00 95.88 301 GLU A C 1
ATOM 2387 O O . GLU A 1 301 ? -8.080 -0.457 23.781 1.00 95.88 301 GLU A O 1
ATOM 2392 N N . MET A 1 302 ? -6.531 0.345 22.361 1.00 97.56 302 MET A N 1
ATOM 2393 C CA . MET A 1 302 ? -6.456 -0.818 21.481 1.00 97.56 302 MET A CA 1
ATOM 2394 C C . MET A 1 302 ? -5.005 -1.296 21.382 1.00 97.56 302 MET A C 1
ATOM 2396 O O . MET A 1 302 ? -4.146 -0.577 20.876 1.00 97.56 302 MET A O 1
ATOM 2400 N N . ILE A 1 303 ? -4.739 -2.524 21.835 1.00 96.12 303 ILE A N 1
ATOM 2401 C CA . ILE A 1 303 ? -3.397 -3.122 21.811 1.00 96.12 303 ILE A CA 1
ATOM 2402 C C . ILE A 1 303 ? -3.362 -4.280 20.819 1.00 96.12 303 ILE A C 1
ATOM 2404 O O . ILE A 1 303 ? -4.139 -5.234 20.940 1.00 96.12 303 ILE A O 1
ATOM 2408 N N . LEU A 1 304 ? -2.424 -4.216 19.875 1.00 96.44 304 LEU A N 1
ATOM 2409 C CA . LEU A 1 304 ? -2.051 -5.338 19.016 1.00 96.44 304 LEU A CA 1
ATOM 2410 C C . LEU A 1 304 ? -0.876 -6.078 19.661 1.00 96.44 304 LEU A C 1
ATOM 2412 O O . LEU A 1 304 ? 0.125 -5.458 20.005 1.00 96.44 304 LEU A O 1
ATOM 2416 N N . ALA A 1 305 ? -0.985 -7.387 19.850 1.00 94.69 305 ALA A N 1
ATOM 2417 C CA . ALA A 1 305 ? 0.068 -8.175 20.487 1.00 94.69 305 ALA A CA 1
ATOM 2418 C C . ALA A 1 305 ? 0.162 -9.572 19.880 1.00 94.69 305 ALA A C 1
ATOM 2420 O O . ALA A 1 305 ? -0.782 -10.054 19.249 1.00 94.69 305 ALA A O 1
ATOM 2421 N N . LEU A 1 306 ? 1.291 -10.233 20.120 1.00 92.81 306 LEU A N 1
ATOM 2422 C CA . LEU A 1 306 ? 1.521 -11.620 19.733 1.00 92.81 306 LEU A CA 1
ATOM 2423 C C . LEU A 1 306 ? 1.691 -12.499 20.963 1.00 92.81 306 LEU A C 1
ATOM 2425 O O . LEU A 1 306 ? 2.365 -12.133 21.926 1.00 92.81 306 LEU A O 1
ATOM 2429 N N . GLU A 1 307 ? 1.107 -13.690 20.905 1.00 89.69 307 GLU A N 1
ATOM 2430 C CA . GLU A 1 307 ? 1.349 -14.739 21.887 1.00 89.69 307 GLU A CA 1
ATOM 2431 C C . GLU A 1 307 ? 1.555 -16.061 21.153 1.00 89.69 307 GLU A C 1
ATOM 2433 O O . GLU A 1 307 ? 0.598 -16.674 20.675 1.00 89.69 307 GLU A O 1
ATOM 2438 N N . GLN A 1 308 ? 2.814 -16.502 21.081 1.00 85.88 308 GLN A N 1
ATOM 2439 C CA . GLN A 1 308 ? 3.219 -17.657 20.272 1.00 85.88 308 GLN A CA 1
ATOM 2440 C C . GLN A 1 308 ? 2.797 -17.445 18.808 1.00 85.88 308 GLN A C 1
ATOM 2442 O O . GLN A 1 308 ? 3.230 -16.475 18.200 1.00 85.88 308 GLN A O 1
ATOM 2447 N N . ASP A 1 309 ? 1.918 -18.299 18.283 1.00 89.62 309 ASP A N 1
ATOM 2448 C CA . ASP A 1 309 ? 1.426 -18.248 16.903 1.00 89.62 309 ASP A CA 1
ATOM 2449 C C . ASP A 1 309 ? 0.051 -17.554 16.785 1.00 89.62 309 ASP A C 1
ATOM 2451 O O . ASP A 1 309 ? -0.643 -17.691 15.775 1.00 89.62 309 ASP A O 1
ATOM 2455 N N . TYR A 1 310 ? -0.398 -16.852 17.832 1.00 92.88 310 TYR A N 1
ATOM 2456 C CA . TYR A 1 310 ? -1.680 -16.148 17.836 1.00 92.88 310 TYR A CA 1
ATOM 2457 C C . TYR A 1 310 ? -1.503 -14.639 17.676 1.00 92.88 310 TYR A C 1
ATOM 2459 O O . TYR A 1 310 ? -0.723 -14.009 18.392 1.00 92.88 310 TYR A O 1
ATOM 2467 N N . GLN A 1 311 ? -2.338 -14.053 16.818 1.00 95.75 311 GLN A N 1
ATOM 2468 C CA . GLN A 1 311 ? -2.613 -12.623 16.813 1.00 95.75 311 GLN A CA 1
ATOM 2469 C C . GLN A 1 311 ? -3.597 -12.297 17.935 1.00 95.75 311 GLN A C 1
ATOM 2471 O O . GLN A 1 311 ? -4.651 -12.929 18.050 1.00 95.75 311 GLN A O 1
ATOM 2476 N N . ILE A 1 312 ? -3.283 -11.272 18.722 1.00 95.44 312 ILE A N 1
ATOM 2477 C CA . ILE A 1 312 ? -4.137 -10.750 19.785 1.00 95.44 312 ILE A CA 1
ATOM 2478 C C . ILE A 1 312 ? -4.531 -9.305 19.474 1.00 95.44 312 ILE A C 1
ATOM 2480 O O . ILE A 1 312 ? -3.703 -8.503 19.041 1.00 95.44 312 ILE A O 1
ATOM 2484 N N . ILE A 1 313 ? -5.803 -8.982 19.713 1.00 96.62 313 ILE A N 1
ATOM 2485 C CA . ILE A 1 313 ? -6.356 -7.626 19.704 1.00 96.62 313 ILE A CA 1
ATOM 2486 C C . ILE A 1 313 ? -7.079 -7.422 21.038 1.00 96.62 313 ILE A C 1
ATOM 2488 O O . ILE A 1 313 ? -8.143 -8.006 21.265 1.00 96.62 313 ILE A O 1
ATOM 2492 N N . LYS A 1 314 ? -6.499 -6.616 21.932 1.00 96.50 314 LYS A N 1
ATOM 2493 C CA . LYS A 1 314 ? -7.139 -6.185 23.183 1.00 96.50 314 LYS A CA 1
ATOM 2494 C C . LYS A 1 314 ? -7.825 -4.845 22.954 1.00 96.50 314 LYS A C 1
ATOM 2496 O O . LYS A 1 314 ? -7.223 -3.932 22.401 1.00 96.50 314 LYS A O 1
ATOM 2501 N N . ILE A 1 315 ? -9.072 -4.739 23.395 1.00 97.31 315 ILE A N 1
ATOM 2502 C CA . ILE A 1 315 ? -9.913 -3.551 23.262 1.00 97.31 315 ILE A CA 1
ATOM 2503 C C . ILE A 1 315 ? -10.421 -3.175 24.650 1.00 97.31 315 ILE A C 1
ATOM 2505 O O . ILE A 1 315 ? -11.181 -3.926 25.267 1.00 97.31 315 ILE A O 1
ATOM 2509 N N . THR A 1 316 ? -10.019 -2.003 25.123 1.00 96.19 316 THR A N 1
ATOM 2510 C CA . THR A 1 316 ? -10.510 -1.392 26.357 1.00 96.19 316 THR A CA 1
ATOM 2511 C C . THR A 1 316 ? -11.577 -0.364 25.993 1.00 96.19 316 THR A C 1
ATOM 2513 O O . THR A 1 316 ? -11.301 0.627 25.319 1.00 96.19 316 THR A O 1
ATOM 2516 N N . HIS A 1 317 ? -12.806 -0.608 26.433 1.00 93.88 317 HIS A N 1
ATOM 2517 C CA . HIS A 1 317 ? -13.974 0.239 26.192 1.00 93.88 317 HIS A CA 1
ATOM 2518 C C . HIS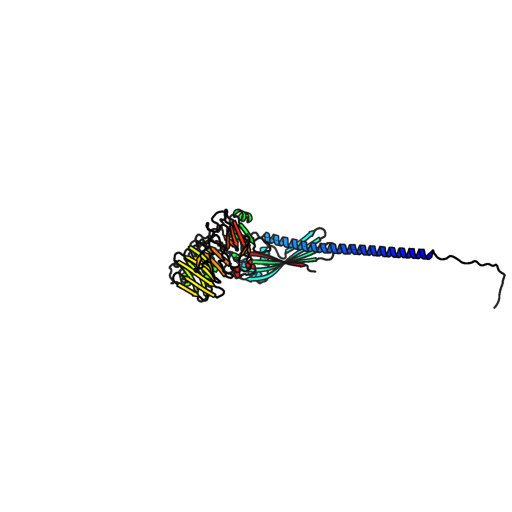 A 1 317 ? -14.639 0.569 27.540 1.00 93.88 317 HIS A C 1
ATOM 2520 O O . HIS A 1 317 ? -14.434 -0.143 28.523 1.00 93.88 317 HIS A O 1
ATOM 2526 N N . GLU A 1 318 ? -15.461 1.620 27.627 1.00 90.38 318 GLU A N 1
ATOM 2527 C CA . GLU A 1 318 ? -16.078 2.053 28.901 1.00 90.38 318 GLU A CA 1
ATOM 2528 C C . GLU A 1 318 ? -16.841 0.932 29.637 1.00 90.38 318 GLU A C 1
ATOM 2530 O O . GLU A 1 318 ? -16.881 0.879 30.866 1.00 90.38 318 GLU A O 1
ATOM 2535 N N . ALA A 1 319 ? -17.412 -0.002 28.876 1.00 88.31 319 ALA A N 1
ATOM 2536 C CA . ALA A 1 319 ? -18.186 -1.130 29.382 1.00 88.31 319 ALA A CA 1
ATOM 2537 C C . ALA A 1 319 ? -17.334 -2.348 29.811 1.00 88.31 319 ALA A C 1
ATOM 2539 O O . ALA A 1 319 ? -17.887 -3.299 30.366 1.00 88.31 319 ALA A O 1
ATOM 2540 N N . GLY A 1 320 ? -16.016 -2.352 29.573 1.00 92.88 320 GLY A N 1
ATOM 2541 C CA . GLY A 1 320 ? -15.120 -3.445 29.964 1.00 92.88 320 GLY A CA 1
ATOM 2542 C C . GLY A 1 320 ? -13.934 -3.675 29.020 1.00 92.88 320 GLY A C 1
ATOM 2543 O O . GLY A 1 320 ? -13.561 -2.821 28.220 1.00 92.88 320 GLY A O 1
ATOM 2544 N N . VAL A 1 321 ? -13.335 -4.862 29.111 1.00 94.31 321 VAL A N 1
ATOM 2545 C CA . VAL A 1 321 ? -12.200 -5.270 28.272 1.00 94.31 321 VAL A CA 1
ATOM 2546 C C . VAL A 1 321 ? -12.589 -6.487 27.442 1.00 94.31 321 VAL A C 1
ATOM 2548 O O . VAL A 1 321 ? -13.139 -7.456 27.968 1.00 94.31 321 VAL A O 1
ATOM 2551 N N . TRP A 1 322 ? -12.277 -6.434 26.151 1.00 95.69 322 TRP A N 1
ATOM 2552 C CA . TRP A 1 322 ? -12.446 -7.528 25.203 1.00 95.69 322 TRP A CA 1
ATOM 2553 C C . TRP A 1 322 ? -11.093 -7.942 24.647 1.00 95.69 322 TRP A C 1
ATOM 2555 O O . TRP A 1 322 ? -10.229 -7.102 24.406 1.00 95.69 322 TRP A O 1
ATOM 2565 N N . ILE A 1 323 ? -10.911 -9.239 24.424 1.00 95.81 323 ILE A N 1
ATOM 2566 C CA . ILE A 1 323 ? -9.693 -9.780 23.822 1.00 95.81 323 ILE A CA 1
ATOM 2567 C C . ILE A 1 323 ? -10.105 -10.746 22.719 1.00 95.81 323 ILE A C 1
ATOM 2569 O O . ILE A 1 323 ? -10.767 -11.752 22.976 1.00 95.81 323 ILE A O 1
ATOM 2573 N N . LEU A 1 324 ? -9.701 -10.448 21.488 1.00 95.62 324 LEU A N 1
ATOM 2574 C CA . LEU A 1 324 ? -9.768 -11.388 20.378 1.00 95.62 324 LEU A CA 1
ATOM 2575 C C . LEU A 1 324 ? -8.385 -12.006 20.184 1.00 95.62 324 LEU A C 1
ATOM 2577 O O . LEU A 1 324 ? -7.424 -11.291 19.923 1.00 95.62 324 LEU A O 1
ATOM 2581 N N . LYS A 1 325 ? -8.301 -13.330 20.270 1.00 95.12 325 LYS A N 1
ATOM 2582 C CA . LYS A 1 325 ? -7.091 -14.109 20.014 1.00 95.12 325 LYS A CA 1
ATOM 2583 C C . LYS A 1 325 ? -7.370 -15.091 18.885 1.00 95.12 325 LYS A C 1
ATOM 2585 O O . LYS A 1 325 ? -8.301 -15.881 19.004 1.00 95.12 325 LYS A O 1
ATOM 2590 N N . PHE A 1 326 ? -6.595 -15.072 17.806 1.00 94.81 326 PHE A N 1
ATOM 2591 C CA . PHE A 1 326 ? -6.799 -15.998 16.690 1.00 94.81 326 PHE A CA 1
ATOM 2592 C C . PHE A 1 326 ? -5.493 -16.463 16.052 1.00 94.81 326 PHE A C 1
ATOM 2594 O O . PHE A 1 326 ? -4.505 -15.734 16.030 1.00 94.81 326 PHE A O 1
ATOM 2601 N N . ASN A 1 327 ? -5.501 -17.685 15.525 1.00 93.62 327 ASN A N 1
ATOM 2602 C CA . ASN A 1 327 ? -4.383 -18.286 14.809 1.00 93.62 327 ASN A CA 1
ATOM 2603 C C . ASN A 1 327 ? -4.852 -18.719 13.405 1.00 93.62 327 ASN A C 1
ATOM 2605 O O . ASN A 1 327 ? -5.660 -19.646 13.279 1.00 93.62 327 ASN A O 1
ATOM 2609 N N . PRO A 1 328 ? -4.363 -18.064 12.335 1.00 88.12 328 PRO A N 1
ATOM 2610 C CA . PRO A 1 328 ? -4.707 -18.421 10.958 1.00 88.12 328 PRO A CA 1
ATOM 2611 C C . PRO A 1 328 ? -4.223 -19.810 10.518 1.00 88.12 328 PRO A C 1
ATOM 2613 O O . PRO A 1 328 ? -4.792 -20.391 9.600 1.00 88.12 328 PRO A O 1
ATOM 2616 N N . GLN A 1 329 ? -3.167 -20.351 11.134 1.00 89.62 329 GLN A N 1
ATOM 2617 C CA . GLN A 1 329 ? -2.601 -21.653 10.767 1.00 89.62 329 GLN A CA 1
ATOM 2618 C C . GLN A 1 329 ? -3.427 -22.813 11.327 1.00 89.62 329 GLN A C 1
ATOM 2620 O O . GLN A 1 329 ? -3.640 -23.810 10.635 1.00 89.62 329 GLN A O 1
ATOM 2625 N N . THR A 1 330 ? -3.902 -22.688 12.570 1.00 90.19 330 THR A N 1
ATOM 2626 C CA . THR A 1 330 ? -4.738 -23.710 13.222 1.00 90.19 330 THR A CA 1
ATOM 2627 C C . THR A 1 330 ? -6.235 -23.495 12.995 1.00 90.19 330 THR A C 1
ATOM 2629 O O . THR A 1 330 ? -7.017 -24.400 13.266 1.00 90.19 330 THR A O 1
ATOM 2632 N N . ASN A 1 331 ? -6.631 -22.352 12.420 1.00 90.06 331 ASN A N 1
ATOM 2633 C CA . ASN A 1 331 ? -8.021 -21.903 12.284 1.00 90.06 331 ASN A CA 1
ATOM 2634 C C . ASN A 1 331 ? -8.752 -21.816 13.629 1.00 90.06 331 ASN A C 1
ATOM 2636 O O . ASN A 1 331 ? -9.920 -22.167 13.726 1.00 90.06 331 ASN A O 1
ATOM 2640 N N . GLU A 1 332 ? -8.076 -21.351 14.673 1.00 93.06 332 GLU A N 1
ATOM 2641 C CA . GLU A 1 332 ? -8.660 -21.233 16.010 1.00 93.06 332 GLU A CA 1
ATOM 2642 C C . GLU A 1 332 ? -8.873 -19.767 16.370 1.00 93.06 332 GLU A C 1
ATOM 2644 O O . GLU A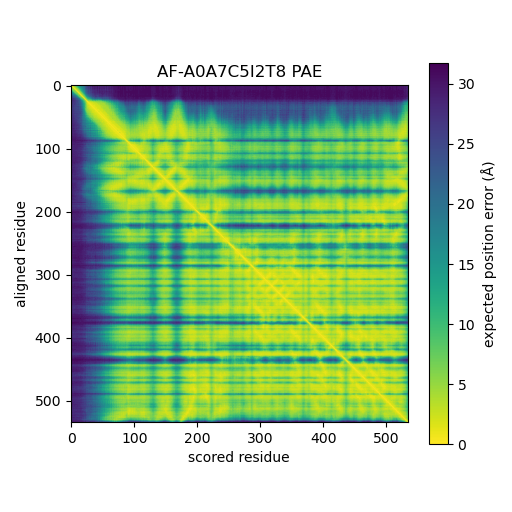 1 332 ? -7.988 -18.935 16.163 1.00 93.06 332 GLU A O 1
ATOM 2649 N N . THR A 1 333 ? -10.022 -19.462 16.967 1.00 94.25 333 THR A N 1
ATOM 2650 C CA . THR A 1 333 ? -10.338 -18.141 17.513 1.00 94.25 333 THR A CA 1
ATOM 2651 C C . THR A 1 333 ? -10.927 -18.262 18.909 1.00 94.25 333 THR A C 1
ATOM 2653 O O . THR A 1 333 ? -11.848 -19.037 19.154 1.00 94.25 333 THR A O 1
ATOM 2656 N N . CYS A 1 334 ? -10.422 -17.444 19.822 1.00 94.38 334 CYS A N 1
ATOM 2657 C CA . CYS A 1 334 ? -10.932 -17.242 21.165 1.00 94.38 334 CYS A CA 1
ATOM 2658 C C . CYS A 1 334 ? -11.347 -15.776 21.313 1.00 94.38 334 CYS A C 1
ATOM 2660 O O . CYS A 1 334 ? -10.554 -14.865 21.072 1.00 94.38 334 CYS A O 1
ATOM 2662 N N . PHE A 1 335 ? -12.598 -15.549 21.699 1.00 95.38 335 PHE A N 1
ATOM 2663 C CA . PHE A 1 335 ? -13.143 -14.224 21.952 1.00 95.38 335 PHE A CA 1
ATOM 2664 C C . PHE A 1 335 ? -13.548 -14.115 23.419 1.00 95.38 335 PHE A C 1
ATOM 2666 O O . PHE A 1 335 ? -14.505 -14.747 23.871 1.00 95.38 335 PHE A O 1
ATOM 2673 N N . ILE A 1 336 ? -12.781 -13.335 24.174 1.00 93.81 336 ILE A N 1
ATOM 2674 C CA . ILE A 1 336 ? -12.981 -13.093 25.599 1.00 93.81 336 ILE A CA 1
ATOM 2675 C C . ILE A 1 336 ? -13.735 -11.776 25.739 1.00 93.81 336 ILE A C 1
ATOM 2677 O O . ILE A 1 336 ? -13.269 -10.728 25.297 1.00 93.81 336 ILE A O 1
ATOM 2681 N N . THR A 1 337 ? -14.902 -11.843 26.366 1.00 93.06 337 THR A N 1
ATOM 2682 C CA . THR A 1 337 ? -15.734 -10.693 26.725 1.00 93.06 337 THR A CA 1
ATOM 2683 C C . THR A 1 337 ? -15.752 -10.534 28.250 1.00 93.06 337 THR A C 1
ATOM 2685 O O . THR A 1 337 ? -15.395 -11.477 28.962 1.00 93.06 337 THR A O 1
ATOM 2688 N N . PRO A 1 338 ? -16.246 -9.405 28.791 1.00 89.06 338 PRO A N 1
ATOM 2689 C CA . PRO A 1 338 ? -16.413 -9.240 30.236 1.00 89.06 338 PRO A CA 1
ATOM 2690 C C . PRO A 1 338 ? -17.333 -10.280 30.899 1.00 89.06 338 PRO A C 1
ATOM 2692 O O . PRO A 1 338 ? -17.274 -10.466 32.113 1.00 89.06 338 PRO A O 1
ATOM 2695 N N . LEU A 1 339 ? -18.210 -10.930 30.126 1.00 88.94 339 LEU A N 1
ATOM 2696 C CA . LEU A 1 339 ? -19.223 -11.859 30.636 1.00 88.94 339 LEU A CA 1
ATOM 2697 C C . LEU A 1 339 ? -18.855 -13.325 30.398 1.00 88.94 339 LEU A C 1
ATOM 2699 O O . LEU A 1 339 ? -19.150 -14.181 31.229 1.00 88.94 339 LEU A O 1
ATOM 2703 N N . GLU A 1 340 ? -18.241 -13.620 29.256 1.00 92.31 340 GLU A N 1
ATOM 2704 C CA . GLU A 1 340 ? -17.976 -14.984 28.812 1.00 92.31 340 GLU A CA 1
ATOM 2705 C C . GLU A 1 340 ? -16.791 -15.080 27.848 1.00 92.31 340 GLU A C 1
ATOM 2707 O O . GLU A 1 340 ? -16.373 -14.100 27.229 1.00 92.31 340 GLU A O 1
ATOM 2712 N N . THR A 1 341 ? -16.287 -16.300 27.683 1.00 94.44 341 THR A N 1
ATOM 2713 C CA . THR A 1 341 ? -15.273 -16.651 26.687 1.00 94.44 341 THR A CA 1
ATOM 2714 C C . THR A 1 341 ? -15.875 -17.606 25.666 1.00 94.44 341 THR A C 1
ATOM 2716 O O . THR A 1 341 ? -16.427 -18.643 26.034 1.00 94.44 341 THR A O 1
ATOM 2719 N N . GLN A 1 342 ? -15.748 -17.269 24.386 1.00 92.75 342 GLN A N 1
ATOM 2720 C CA . GLN A 1 342 ? -16.249 -18.058 23.264 1.00 92.75 342 GLN A CA 1
ATOM 2721 C C . GLN A 1 342 ? -15.080 -18.602 22.436 1.00 92.75 342 GLN A C 1
ATOM 2723 O O . GLN A 1 342 ? -14.104 -17.892 22.204 1.00 92.75 342 GLN A O 1
ATOM 2728 N N . TYR A 1 343 ? -15.198 -19.844 21.965 1.00 93.88 343 TYR A N 1
ATOM 2729 C CA . TYR A 1 343 ? -14.200 -20.506 21.122 1.00 93.88 343 TYR A CA 1
ATOM 2730 C C . TYR A 1 343 ? -14.815 -20.898 19.779 1.00 93.88 343 TYR A C 1
ATOM 2732 O O . TYR A 1 343 ? -15.969 -21.329 19.727 1.00 93.88 343 TYR A O 1
ATOM 2740 N N . PHE A 1 344 ? -14.033 -20.768 18.712 1.00 91.75 344 PHE A N 1
ATOM 2741 C CA . PHE A 1 344 ? -14.442 -21.051 17.342 1.00 91.75 344 PHE A CA 1
ATOM 2742 C C . PHE A 1 344 ? -13.313 -21.732 16.565 1.00 91.75 344 PHE A C 1
ATOM 2744 O O . PHE A 1 344 ? -12.168 -21.290 16.630 1.00 91.75 344 PHE A O 1
ATOM 2751 N N . ASP A 1 345 ? -13.666 -22.723 15.747 1.00 92.06 345 ASP A N 1
ATOM 2752 C CA . ASP A 1 345 ? -12.757 -23.390 14.802 1.00 92.06 345 ASP A CA 1
ATOM 2753 C C . ASP A 1 345 ? -12.758 -22.666 13.435 1.00 92.06 345 ASP A C 1
ATOM 2755 O O . ASP A 1 345 ? -12.950 -23.268 12.376 1.00 92.06 345 ASP A O 1
ATOM 2759 N N . LEU A 1 346 ? -12.661 -21.333 13.467 1.00 90.19 346 LEU A N 1
ATOM 2760 C CA . LEU A 1 346 ? -12.675 -20.442 12.305 1.00 90.19 346 LEU A CA 1
ATOM 2761 C C . LEU A 1 346 ? -11.723 -19.260 12.532 1.00 90.19 346 LEU A C 1
ATOM 2763 O O . LEU A 1 346 ? -11.515 -18.857 13.673 1.00 90.19 346 LEU A O 1
ATOM 2767 N N . THR A 1 347 ? -11.219 -18.642 11.460 1.00 89.75 347 THR A N 1
ATOM 2768 C CA . THR A 1 347 ? -10.412 -17.406 11.517 1.00 89.75 347 THR A CA 1
ATOM 2769 C C . THR A 1 347 ? -11.247 -16.190 11.085 1.00 89.75 347 THR A C 1
ATOM 2771 O O . THR A 1 347 ? -11.935 -16.271 10.065 1.00 89.75 347 THR A O 1
ATOM 2774 N N . PRO A 1 348 ? -11.215 -15.063 11.822 1.00 91.25 348 PRO A N 1
ATOM 2775 C CA . PRO A 1 348 ? -11.890 -13.828 11.427 1.00 91.25 348 PRO A CA 1
ATOM 2776 C C . PRO A 1 348 ? -11.213 -13.183 10.212 1.00 91.25 348 PRO A C 1
ATOM 2778 O O . PRO A 1 348 ? -10.042 -13.425 9.927 1.00 91.25 348 PRO A O 1
ATOM 2781 N N . LYS A 1 349 ? -11.920 -12.285 9.519 1.00 89.38 349 LYS A N 1
ATOM 2782 C CA . LYS A 1 349 ? -11.395 -11.603 8.319 1.00 89.38 349 LYS A CA 1
ATOM 2783 C C . LYS A 1 349 ? -10.296 -10.566 8.586 1.00 89.38 349 LYS A C 1
ATOM 2785 O O . LYS A 1 349 ? -9.782 -9.988 7.634 1.00 89.38 349 LYS A O 1
ATOM 2790 N N . GLY A 1 350 ? -9.970 -10.305 9.854 1.00 91.31 350 GLY A N 1
ATOM 2791 C CA . GLY A 1 350 ? -8.967 -9.311 10.249 1.00 91.31 350 GLY A CA 1
ATOM 2792 C C . GLY A 1 350 ? -9.432 -7.857 10.116 1.00 91.31 350 GLY A C 1
ATOM 2793 O O . GLY A 1 350 ? -8.603 -6.957 10.102 1.00 91.31 350 GLY A O 1
ATOM 2794 N N . ILE A 1 351 ? -10.740 -7.601 10.012 1.00 94.75 351 ILE A N 1
ATOM 2795 C CA . ILE A 1 351 ? -11.285 -6.240 9.890 1.00 94.75 351 ILE A CA 1
ATOM 2796 C C . ILE A 1 351 ? -11.925 -5.825 11.219 1.00 94.75 351 ILE A C 1
ATOM 2798 O O . ILE A 1 351 ? -12.793 -6.532 11.735 1.00 94.75 351 ILE A O 1
ATOM 2802 N N . VAL A 1 352 ? -11.509 -4.683 11.762 1.00 96.06 352 VAL A N 1
ATOM 2803 C CA . VAL A 1 352 ? -12.040 -4.071 12.987 1.00 96.06 352 VAL A CA 1
ATOM 2804 C C . VAL A 1 352 ? -12.698 -2.749 12.616 1.00 96.06 352 VAL A C 1
ATOM 2806 O O . VAL A 1 352 ? -12.062 -1.878 12.032 1.00 96.06 352 VAL A O 1
ATOM 2809 N N . ILE A 1 353 ? -13.974 -2.603 12.950 1.00 94.56 353 ILE A N 1
ATOM 2810 C CA . ILE A 1 353 ? -14.782 -1.416 12.681 1.00 94.56 353 ILE A CA 1
ATOM 2811 C C . ILE A 1 353 ? -15.121 -0.759 14.015 1.00 94.56 353 ILE A C 1
ATOM 2813 O O . ILE A 1 353 ? -15.733 -1.395 14.869 1.00 94.56 353 ILE A O 1
ATOM 2817 N N . VAL A 1 354 ? -14.770 0.512 14.171 1.00 94.56 354 VAL A N 1
ATOM 2818 C CA . VAL A 1 354 ? -15.037 1.339 15.349 1.00 94.56 354 VAL A CA 1
ATOM 2819 C C . VAL A 1 354 ? -15.972 2.477 14.956 1.00 94.56 354 VAL A C 1
ATOM 2821 O O . VAL A 1 354 ? -15.585 3.410 14.256 1.00 94.56 354 VAL A O 1
ATOM 2824 N N . ASN A 1 355 ? -17.219 2.410 15.414 1.00 92.38 355 ASN A N 1
ATOM 2825 C CA . ASN A 1 355 ? -18.176 3.513 15.354 1.00 92.38 355 ASN A CA 1
ATOM 2826 C C . ASN A 1 355 ? -18.002 4.437 16.574 1.00 92.38 355 ASN A C 1
ATOM 2828 O O . ASN A 1 355 ? -18.886 4.544 17.426 1.00 92.38 355 ASN A O 1
ATOM 2832 N N . GLY A 1 356 ? -16.818 5.035 16.655 1.00 92.19 356 GLY A N 1
ATOM 2833 C CA . GLY A 1 356 ? -16.329 5.979 17.662 1.00 92.19 356 GLY A CA 1
ATOM 2834 C C . GLY A 1 356 ? -14.905 6.401 17.291 1.00 92.19 356 GLY A C 1
ATOM 2835 O O . GLY A 1 356 ? -14.512 6.201 16.135 1.00 92.19 356 GLY A O 1
ATOM 2836 N N . GLY A 1 357 ? -14.160 6.958 18.245 1.00 94.38 357 GLY A N 1
ATOM 2837 C CA . GLY A 1 357 ? -12.718 7.219 18.138 1.00 94.38 357 GLY A CA 1
ATOM 2838 C C . GLY A 1 357 ? -11.849 6.160 18.816 1.00 94.38 357 GLY A C 1
ATOM 2839 O O . GLY A 1 357 ? -12.331 5.349 19.608 1.00 94.38 357 GLY A O 1
ATOM 2840 N N . ILE A 1 358 ? -10.548 6.172 18.518 1.00 97.19 358 ILE A N 1
ATOM 2841 C CA . ILE A 1 358 ? -9.542 5.345 19.201 1.00 97.19 358 ILE A CA 1
ATOM 2842 C C . ILE A 1 358 ? -8.540 6.280 19.873 1.00 97.19 358 ILE A C 1
ATOM 2844 O O . ILE A 1 358 ? -7.718 6.900 19.202 1.00 97.19 358 ILE A O 1
ATOM 2848 N N . LYS A 1 359 ? -8.593 6.375 21.203 1.00 96.25 359 LYS A N 1
ATOM 2849 C CA . LYS A 1 359 ? -7.762 7.320 21.967 1.00 96.25 359 LYS A CA 1
ATOM 2850 C C . LYS A 1 359 ? -6.309 6.881 22.127 1.00 96.25 359 LYS A C 1
ATOM 2852 O O . LYS A 1 359 ? -5.460 7.725 22.391 1.00 96.25 359 LYS A O 1
ATOM 2857 N N . SER A 1 360 ? -6.031 5.586 22.002 1.00 95.50 360 SER A N 1
ATOM 2858 C CA . SER A 1 360 ? -4.681 5.034 22.097 1.00 95.50 360 SER A CA 1
ATOM 2859 C C . SER A 1 360 ? -4.589 3.725 21.312 1.00 95.50 360 SER A C 1
ATOM 2861 O O . SER A 1 360 ? -5.304 2.768 21.615 1.00 95.50 360 SER A O 1
ATOM 2863 N N . LEU A 1 361 ? -3.740 3.690 20.284 1.00 96.81 361 LEU A N 1
ATOM 2864 C CA . LEU A 1 361 ? -3.445 2.526 19.447 1.00 96.81 361 LEU A CA 1
ATOM 2865 C C . LEU A 1 361 ? -1.936 2.271 19.423 1.00 96.81 361 LEU A C 1
ATOM 2867 O O . LEU A 1 361 ? -1.152 3.178 19.150 1.00 96.81 361 LEU A O 1
ATOM 2871 N N . GLY A 1 362 ? -1.537 1.021 19.636 1.00 94.06 362 GLY A N 1
ATOM 2872 C CA . GLY A 1 362 ? -0.126 0.658 19.711 1.00 94.06 362 GLY A CA 1
ATOM 2873 C C . GLY A 1 362 ? 0.106 -0.847 19.788 1.00 94.06 362 GLY A C 1
ATOM 2874 O O . GLY A 1 362 ? -0.827 -1.649 19.923 1.00 94.06 362 GLY A O 1
ATOM 2875 N N . GLY A 1 363 ? 1.371 -1.230 19.661 1.00 92.50 363 GLY A N 1
ATOM 2876 C CA . GLY A 1 363 ? 1.845 -2.584 19.895 1.00 92.50 363 GLY A CA 1
ATOM 2877 C C . GLY A 1 363 ? 2.028 -2.878 21.381 1.00 92.50 363 GLY A C 1
ATOM 2878 O O . GLY A 1 363 ? 2.309 -1.995 22.185 1.00 92.50 363 GLY A O 1
ATOM 2879 N N . GLY A 1 364 ? 1.878 -4.142 21.753 1.00 89.88 364 GLY A N 1
ATOM 2880 C CA . GLY A 1 364 ? 2.112 -4.607 23.110 1.00 89.88 364 GLY A CA 1
ATOM 2881 C C . GLY A 1 364 ? 2.534 -6.065 23.152 1.00 89.88 364 GLY A C 1
ATOM 2882 O O . GLY A 1 364 ? 2.751 -6.716 22.129 1.00 89.88 364 GLY A O 1
ATOM 2883 N N . PHE A 1 365 ? 2.640 -6.585 24.366 1.00 87.69 365 PHE A N 1
ATOM 2884 C CA . PHE A 1 365 ? 3.111 -7.937 24.641 1.00 87.69 365 PHE A CA 1
ATOM 2885 C C . PHE A 1 365 ? 2.220 -8.615 25.676 1.00 87.69 365 PHE A C 1
ATOM 2887 O O . PHE A 1 365 ? 1.586 -7.958 26.502 1.00 87.69 365 PHE A O 1
ATOM 2894 N N . ALA A 1 366 ? 2.186 -9.946 25.638 1.00 85.25 366 ALA A N 1
ATOM 2895 C CA . ALA A 1 366 ? 1.625 -10.739 26.720 1.00 85.25 366 ALA A CA 1
ATOM 2896 C C . ALA A 1 366 ? 2.691 -10.916 27.812 1.00 85.25 366 ALA A C 1
ATOM 2898 O O . ALA A 1 366 ? 3.746 -11.513 27.577 1.00 85.25 366 ALA A O 1
ATOM 2899 N N . ASN A 1 367 ? 2.433 -10.385 29.006 1.00 81.56 367 ASN A N 1
ATOM 2900 C CA . ASN A 1 367 ? 3.336 -10.525 30.141 1.00 81.56 367 ASN A CA 1
ATOM 2901 C C . ASN A 1 367 ? 3.285 -11.953 30.727 1.00 81.56 367 ASN A C 1
ATOM 2903 O O . ASN A 1 367 ? 2.481 -12.796 30.329 1.00 81.56 367 ASN A O 1
ATOM 2907 N N . SER A 1 368 ? 4.155 -12.261 31.695 1.00 76.38 368 SER A N 1
ATOM 2908 C CA . SER A 1 368 ? 4.232 -13.617 32.279 1.00 76.38 368 SER A CA 1
ATOM 2909 C C . SER A 1 368 ? 2.975 -14.049 33.055 1.00 76.38 368 SER A C 1
ATOM 2911 O O . SER A 1 368 ? 2.791 -15.241 33.302 1.00 76.38 368 SER A O 1
ATOM 2913 N N . SER A 1 369 ? 2.104 -13.101 33.409 1.00 74.00 369 SER A N 1
ATOM 2914 C CA . SER A 1 369 ? 0.767 -13.335 33.969 1.00 74.00 369 SER A CA 1
ATOM 2915 C C . SER A 1 369 ? -0.322 -13.541 32.908 1.00 74.00 369 SER A C 1
ATOM 2917 O O . SER A 1 369 ? -1.439 -13.902 33.270 1.00 74.00 369 SER A O 1
ATOM 2919 N N . GLY A 1 370 ? -0.009 -13.356 31.622 1.00 73.38 370 GLY A N 1
ATOM 2920 C CA . GLY A 1 370 ? -0.962 -13.433 30.512 1.00 73.38 370 GLY A CA 1
ATOM 2921 C C . GLY A 1 370 ? -1.793 -12.162 30.309 1.00 73.38 370 GLY A C 1
ATOM 2922 O O . GLY A 1 370 ? -2.748 -12.177 29.536 1.00 73.38 370 GLY A O 1
ATOM 2923 N N . GLU A 1 371 ? -1.456 -11.067 30.992 1.00 84.25 371 GLU A N 1
ATOM 2924 C CA . GLU A 1 371 ? -2.059 -9.758 30.748 1.00 84.25 371 GLU A CA 1
ATOM 2925 C C . GLU A 1 371 ? -1.355 -9.079 29.568 1.00 84.25 371 GLU A C 1
ATOM 2927 O O . GLU A 1 371 ? -0.151 -9.243 29.363 1.00 84.25 371 GLU A O 1
ATOM 2932 N N . ILE A 1 372 ? -2.126 -8.342 28.769 1.00 88.06 372 ILE A N 1
ATOM 2933 C CA . ILE A 1 372 ? -1.634 -7.664 27.567 1.00 88.06 372 ILE A CA 1
ATOM 2934 C C . ILE A 1 372 ? -1.487 -6.179 27.877 1.00 88.06 372 ILE A C 1
ATOM 2936 O O . ILE A 1 372 ? -2.476 -5.499 28.187 1.00 88.06 372 ILE A O 1
ATOM 2940 N N . GLU A 1 373 ? -0.259 -5.691 27.766 1.00 86.81 373 GLU A N 1
ATOM 2941 C CA . GLU A 1 373 ? 0.136 -4.328 28.113 1.00 86.81 373 GLU A CA 1
ATOM 2942 C C . GLU A 1 373 ? 0.969 -3.721 26.976 1.00 86.81 373 GLU A C 1
ATOM 2944 O O . GLU A 1 373 ? 1.679 -4.438 26.262 1.00 86.81 373 GLU A O 1
ATOM 2949 N N . MET A 1 374 ? 0.865 -2.403 26.791 1.00 84.06 374 MET A N 1
ATOM 2950 C CA . MET A 1 374 ? 1.797 -1.654 25.945 1.00 84.06 374 MET A CA 1
ATOM 2951 C C . MET A 1 374 ? 3.104 -1.457 26.715 1.00 84.06 374 MET A C 1
ATOM 2953 O O . MET A 1 374 ? 3.084 -1.229 27.926 1.00 84.06 374 MET A O 1
ATOM 2957 N N . LEU A 1 375 ? 4.239 -1.558 26.025 1.00 71.00 375 LEU A N 1
ATOM 2958 C CA . LEU A 1 375 ? 5.558 -1.389 26.650 1.00 71.00 375 LEU A CA 1
ATOM 2959 C C . LEU A 1 375 ? 5.924 0.081 26.835 1.00 71.00 375 LEU A C 1
ATOM 2961 O O . LEU A 1 375 ? 6.740 0.402 27.700 1.00 71.00 375 LEU A O 1
ATOM 2965 N N . GLY A 1 376 ? 5.307 0.973 26.062 1.00 63.88 376 GLY A N 1
ATOM 2966 C CA . GLY A 1 376 ? 5.708 2.363 25.998 1.00 63.88 376 GLY A CA 1
ATOM 2967 C C . GLY A 1 376 ? 7.032 2.539 25.250 1.00 63.88 376 GLY A C 1
ATOM 2968 O O . GLY A 1 376 ? 7.491 1.683 24.501 1.00 63.88 376 GLY A O 1
ATOM 2969 N N . GLN A 1 377 ? 7.666 3.687 25.490 1.00 60.34 377 GLN A N 1
ATOM 2970 C CA . GLN A 1 377 ? 8.604 4.356 24.578 1.00 60.34 377 GLN A CA 1
ATOM 2971 C C . GLN A 1 377 ? 9.899 3.606 24.184 1.00 60.34 377 GLN A C 1
ATOM 2973 O O . GLN A 1 377 ? 10.594 4.090 23.290 1.00 60.34 377 GLN A O 1
ATOM 2978 N N . GLU A 1 378 ? 10.275 2.497 24.833 1.00 60.88 378 GLU A N 1
ATOM 2979 C CA . GLU A 1 378 ? 11.655 1.973 24.765 1.00 60.88 378 GLU A CA 1
ATOM 2980 C C . GLU A 1 378 ? 11.835 0.630 24.028 1.00 60.88 378 GLU A C 1
ATOM 2982 O O . GLU A 1 378 ? 12.937 0.368 23.539 1.00 60.88 378 GLU A O 1
ATOM 2987 N N . GLU A 1 379 ? 10.806 -0.218 23.888 1.00 71.31 379 GLU A N 1
ATOM 2988 C CA . GLU A 1 379 ? 10.965 -1.557 23.288 1.00 71.31 379 GLU A CA 1
ATOM 2989 C C . GLU A 1 379 ? 10.157 -1.758 21.997 1.00 71.31 379 GLU A C 1
ATOM 2991 O O . GLU A 1 379 ? 8.937 -1.632 21.949 1.00 71.31 379 GLU A O 1
ATOM 2996 N N . GLN A 1 380 ? 10.855 -2.158 20.928 1.00 80.88 380 GLN A N 1
ATOM 2997 C CA . GLN A 1 380 ? 10.248 -2.546 19.652 1.00 80.88 380 GLN A CA 1
ATOM 2998 C C . GLN A 1 380 ? 9.834 -4.018 19.711 1.00 80.88 380 GLN A C 1
ATOM 3000 O O . GLN A 1 380 ? 10.638 -4.906 19.416 1.00 80.88 380 GLN A O 1
ATOM 3005 N N . VAL A 1 381 ? 8.580 -4.279 20.080 1.00 86.12 381 VAL A N 1
ATOM 3006 C CA . VAL A 1 381 ? 8.022 -5.638 20.109 1.00 86.12 381 VAL A CA 1
ATOM 3007 C C . VAL A 1 381 ? 7.098 -5.877 18.912 1.00 86.12 381 VAL A C 1
ATOM 3009 O O . VAL A 1 381 ? 6.254 -5.032 18.610 1.00 86.12 381 VAL A O 1
ATOM 3012 N N . PRO A 1 382 ? 7.239 -7.019 18.211 1.00 89.56 382 PRO A N 1
ATOM 3013 C CA . PRO A 1 382 ? 6.303 -7.410 17.167 1.00 89.56 382 PRO A CA 1
ATOM 3014 C C . PRO A 1 382 ? 4.868 -7.528 17.694 1.00 89.56 382 PRO A C 1
ATOM 3016 O O . PRO A 1 382 ? 4.606 -8.239 18.661 1.00 89.56 382 PRO A O 1
ATOM 3019 N N . SER A 1 383 ? 3.941 -6.854 17.022 1.00 92.75 383 SER A N 1
ATOM 3020 C CA . SER A 1 383 ? 2.527 -6.742 17.383 1.00 92.75 383 SER A CA 1
ATOM 3021 C C . SER A 1 383 ? 1.566 -7.257 16.307 1.00 92.75 383 SER A C 1
ATOM 3023 O O . SER A 1 383 ? 0.396 -7.510 16.606 1.00 92.75 383 SER A O 1
ATOM 3025 N N . VAL A 1 384 ? 2.045 -7.461 15.074 1.00 93.75 384 VAL A N 1
ATOM 3026 C CA . VAL A 1 384 ? 1.257 -8.019 13.960 1.00 93.75 384 VAL A CA 1
ATOM 3027 C C . VAL A 1 384 ? 1.881 -9.320 13.463 1.00 93.75 384 VAL A C 1
ATOM 3029 O O . VAL A 1 384 ? 3.027 -9.330 13.012 1.00 93.75 384 VAL A O 1
ATOM 3032 N N . LEU A 1 385 ? 1.118 -10.410 13.533 1.00 93.12 385 LEU A N 1
ATOM 3033 C CA . LEU A 1 385 ? 1.558 -11.766 13.217 1.00 93.12 385 LEU A CA 1
ATOM 3034 C C . LEU A 1 385 ? 1.864 -11.873 11.725 1.00 93.12 385 LEU A C 1
ATOM 3036 O O . LEU A 1 385 ? 1.155 -11.300 10.892 1.00 93.12 385 LEU A O 1
ATOM 3040 N N . ASN A 1 386 ? 2.888 -12.642 11.367 1.00 89.69 386 ASN A N 1
ATOM 3041 C CA . ASN A 1 386 ? 3.207 -12.873 9.969 1.00 89.69 386 ASN A CA 1
ATOM 3042 C C . ASN A 1 386 ? 2.021 -13.519 9.219 1.00 89.69 386 ASN A C 1
ATOM 3044 O O . ASN A 1 386 ? 1.309 -14.367 9.753 1.00 89.69 386 ASN A O 1
ATOM 3048 N N . SER A 1 387 ? 1.829 -13.152 7.948 1.00 85.75 387 SER A N 1
ATOM 3049 C CA . SER A 1 387 ? 0.720 -13.605 7.085 1.00 85.75 387 SER A CA 1
ATOM 3050 C C . SER A 1 387 ? -0.689 -13.159 7.513 1.00 85.75 387 SER A C 1
ATOM 3052 O O . SER A 1 387 ? -1.673 -13.629 6.937 1.00 85.75 387 SER A O 1
ATOM 3054 N N . VAL A 1 388 ? -0.815 -12.259 8.495 1.00 90.56 388 VAL A N 1
ATOM 3055 C CA . VAL A 1 388 ? -2.095 -11.634 8.857 1.00 90.56 388 VAL A CA 1
ATOM 3056 C C . VAL A 1 388 ? -2.249 -10.290 8.149 1.00 90.56 388 VAL A C 1
ATOM 3058 O O . VAL A 1 388 ? -1.345 -9.456 8.168 1.00 90.56 388 VAL A O 1
ATOM 3061 N N . ASN A 1 389 ? -3.436 -10.071 7.580 1.00 92.12 389 ASN A N 1
ATOM 3062 C CA . ASN A 1 389 ? -3.857 -8.777 7.056 1.00 92.12 389 ASN A CA 1
ATOM 3063 C C . ASN A 1 389 ? -4.903 -8.180 7.993 1.00 92.12 389 ASN A C 1
ATOM 3065 O O . ASN A 1 389 ? -6.019 -8.698 8.092 1.00 92.12 389 ASN A O 1
ATOM 3069 N N . LEU A 1 390 ? -4.535 -7.101 8.678 1.00 95.19 390 LEU A N 1
ATOM 3070 C CA . LEU A 1 390 ? -5.419 -6.357 9.563 1.00 95.19 390 LEU A CA 1
ATOM 3071 C C . LEU A 1 390 ? -5.890 -5.066 8.899 1.00 95.19 390 LEU A C 1
ATOM 3073 O O . LEU A 1 390 ? -5.152 -4.397 8.178 1.00 95.19 390 LEU A O 1
ATOM 3077 N N . THR A 1 391 ? -7.140 -4.696 9.139 1.00 97.00 391 THR A N 1
ATOM 3078 C CA . THR A 1 391 ? -7.691 -3.409 8.710 1.00 97.00 391 THR A CA 1
ATOM 3079 C C . THR A 1 391 ? -8.528 -2.820 9.832 1.00 97.00 391 THR A C 1
ATOM 3081 O O . THR A 1 391 ? -9.537 -3.403 10.219 1.00 97.00 391 THR A O 1
ATOM 3084 N N . ILE A 1 392 ? -8.100 -1.679 10.364 1.00 97.25 392 ILE A N 1
ATOM 3085 C CA . ILE A 1 392 ? -8.767 -0.950 11.442 1.00 97.25 392 ILE A CA 1
ATOM 3086 C C . ILE A 1 392 ? -9.435 0.277 10.831 1.00 97.25 392 ILE A C 1
ATOM 3088 O O . ILE A 1 392 ? -8.780 1.091 10.185 1.00 97.25 392 ILE A O 1
ATOM 3092 N N . ILE A 1 393 ? -10.744 0.397 11.021 1.00 95.50 393 ILE A N 1
ATOM 3093 C CA . ILE A 1 393 ? -11.574 1.464 10.464 1.00 95.50 393 ILE A CA 1
ATOM 3094 C C . ILE A 1 393 ? -12.236 2.184 11.628 1.00 95.50 393 ILE A C 1
ATOM 3096 O O . ILE A 1 393 ? -12.993 1.565 12.367 1.00 95.50 393 ILE A O 1
ATOM 3100 N N . SER A 1 394 ? -11.986 3.480 11.766 1.00 94.94 394 SER A N 1
ATOM 3101 C CA . SER A 1 394 ? -12.598 4.342 12.776 1.00 94.94 394 SER A CA 1
ATOM 3102 C C . SER A 1 394 ? -13.499 5.384 12.125 1.00 94.94 394 SER A C 1
ATOM 3104 O O . SER A 1 394 ? -13.160 5.951 11.083 1.00 94.94 394 SER A O 1
ATOM 3106 N N . SER A 1 395 ? -14.652 5.650 12.737 1.00 91.75 395 SER A N 1
ATOM 3107 C CA . SER A 1 395 ? -15.532 6.751 12.333 1.00 91.75 395 SER A CA 1
ATOM 3108 C C . SER A 1 395 ? -15.009 8.121 12.775 1.00 91.75 395 SER A C 1
ATOM 3110 O O . SER A 1 395 ? -15.394 9.124 12.181 1.00 91.75 395 SER A O 1
ATOM 3112 N N . GLU A 1 396 ? -14.134 8.166 13.784 1.00 93.00 396 GLU A N 1
ATOM 3113 C CA . GLU A 1 396 ? -13.530 9.386 14.343 1.00 93.00 396 GLU A CA 1
ATOM 3114 C C . GLU A 1 396 ? -11.994 9.284 14.359 1.00 93.00 396 GLU A C 1
ATOM 3116 O O . GLU A 1 396 ? -11.415 8.393 13.730 1.00 93.00 396 GLU A O 1
ATOM 3121 N N . GLU A 1 397 ? -11.336 10.210 15.053 1.00 95.31 397 GLU A N 1
ATOM 3122 C CA . GLU A 1 397 ? -9.883 10.283 15.207 1.00 95.31 397 GLU A CA 1
ATOM 3123 C C . GLU A 1 397 ? -9.269 8.993 15.787 1.00 95.31 397 GLU A C 1
ATOM 3125 O O . GLU A 1 397 ? -9.850 8.324 16.649 1.00 95.31 397 GLU A O 1
ATOM 3130 N N . ILE A 1 398 ? -8.076 8.648 15.293 1.00 97.50 398 ILE A N 1
ATOM 3131 C CA . ILE A 1 398 ? -7.230 7.569 15.813 1.00 97.50 398 ILE A CA 1
ATOM 3132 C C . ILE A 1 398 ? -5.918 8.173 16.309 1.00 97.50 398 ILE A C 1
ATOM 3134 O O . ILE A 1 398 ? -5.157 8.743 15.527 1.00 97.50 398 ILE A O 1
ATOM 3138 N N . THR A 1 399 ? -5.613 7.966 17.583 1.00 97.25 399 THR A N 1
ATOM 3139 C CA . THR A 1 399 ? -4.341 8.374 18.180 1.00 97.25 399 THR A CA 1
ATOM 3140 C C . THR A 1 399 ? -3.404 7.177 18.294 1.00 97.25 399 THR A C 1
ATOM 3142 O O . THR A 1 399 ? -3.729 6.192 18.956 1.00 97.25 399 THR A O 1
ATOM 3145 N N . ILE A 1 400 ? -2.231 7.258 17.666 1.00 96.56 400 ILE A N 1
ATOM 3146 C CA . ILE A 1 400 ? -1.169 6.251 17.767 1.00 96.56 400 ILE A CA 1
ATOM 3147 C C . ILE A 1 400 ? -0.208 6.665 18.883 1.00 96.56 400 ILE A C 1
ATOM 3149 O O . ILE A 1 400 ? 0.376 7.750 18.838 1.00 96.56 400 ILE A O 1
ATOM 3153 N N . SER A 1 401 ? -0.055 5.797 19.878 1.00 93.56 401 SER A N 1
ATOM 3154 C CA . SER A 1 401 ? 0.669 6.064 21.127 1.00 93.56 401 SER A CA 1
ATOM 3155 C C . SER A 1 401 ? 1.980 5.285 21.257 1.00 93.56 401 SER A C 1
ATOM 3157 O O . SER A 1 401 ? 2.880 5.727 21.969 1.00 93.56 401 SER A O 1
ATOM 3159 N N . ASP A 1 402 ? 2.122 4.162 20.548 1.00 93.19 402 ASP A N 1
ATOM 3160 C CA . ASP A 1 402 ? 3.285 3.274 20.643 1.00 93.19 402 ASP A CA 1
ATOM 3161 C C . ASP A 1 402 ? 3.668 2.673 19.277 1.00 93.19 402 ASP A C 1
ATOM 3163 O O . ASP A 1 402 ? 2.962 2.822 18.275 1.00 93.19 402 ASP A O 1
ATOM 3167 N N . HIS A 1 403 ? 4.814 1.997 19.227 1.00 93.69 403 HIS A N 1
ATOM 3168 C CA . HIS A 1 403 ? 5.321 1.300 18.054 1.00 93.69 403 HIS A CA 1
ATOM 3169 C C . HIS A 1 403 ? 4.334 0.251 17.538 1.00 93.69 403 HIS A C 1
ATOM 3171 O O . HIS A 1 403 ? 3.694 -0.461 18.309 1.00 93.69 403 HIS A O 1
ATOM 3177 N N . ILE A 1 404 ? 4.275 0.075 16.218 1.00 94.38 404 ILE A N 1
ATOM 3178 C CA . ILE A 1 404 ? 3.530 -1.021 15.591 1.00 94.38 404 ILE A CA 1
ATOM 3179 C C . ILE A 1 404 ? 4.471 -1.729 14.626 1.00 94.38 404 ILE A C 1
ATOM 3181 O O . ILE A 1 404 ? 4.826 -1.178 13.586 1.00 94.38 404 ILE A O 1
ATOM 3185 N N . ILE A 1 405 ? 4.908 -2.933 14.990 1.00 93.00 405 ILE A N 1
ATOM 3186 C CA . ILE A 1 405 ? 5.946 -3.680 14.276 1.00 93.00 405 ILE A CA 1
ATOM 3187 C C . ILE A 1 405 ? 5.387 -5.037 13.863 1.00 93.00 405 ILE A C 1
ATOM 3189 O O . ILE A 1 405 ? 4.770 -5.740 14.657 1.00 93.00 405 ILE A O 1
ATOM 3193 N N . HIS A 1 406 ? 5.608 -5.440 12.622 1.00 92.75 406 HIS A N 1
ATOM 3194 C CA . HIS A 1 406 ? 5.237 -6.760 12.143 1.00 92.75 406 HIS A CA 1
ATOM 3195 C C . HIS A 1 406 ? 6.288 -7.797 12.537 1.00 92.75 406 HIS A C 1
ATOM 3197 O O . HIS A 1 406 ? 7.494 -7.539 12.571 1.00 92.75 406 HIS A O 1
ATOM 3203 N N . GLU A 1 407 ? 5.826 -9.017 12.771 1.00 89.12 407 GLU A N 1
ATOM 3204 C CA . GLU A 1 407 ? 6.688 -10.175 12.932 1.00 89.12 407 GLU A CA 1
ATOM 3205 C C . GLU A 1 407 ? 7.555 -10.395 11.681 1.00 89.12 407 GLU A C 1
ATOM 3207 O O . GLU A 1 407 ? 7.087 -10.311 10.541 1.00 89.12 407 GLU A O 1
ATOM 3212 N N . GLY A 1 408 ? 8.840 -10.681 11.899 1.00 84.00 408 GLY A N 1
ATOM 3213 C CA . GLY A 1 408 ? 9.805 -10.921 10.824 1.00 84.00 408 GLY A CA 1
ATOM 3214 C C . GLY A 1 408 ? 10.402 -9.656 10.204 1.00 84.00 408 GLY A C 1
ATOM 3215 O O . GLY A 1 408 ? 11.156 -9.773 9.238 1.00 84.00 408 GLY A O 1
ATOM 3216 N N . VAL A 1 409 ? 10.112 -8.466 10.748 1.00 84.62 409 VAL A N 1
ATOM 3217 C CA . VAL A 1 409 ? 10.738 -7.214 10.306 1.00 84.62 409 VAL A CA 1
ATOM 3218 C C . VAL A 1 409 ? 11.768 -6.732 11.313 1.00 84.62 409 VAL A C 1
ATOM 3220 O O . VAL A 1 409 ? 11.500 -6.627 12.507 1.00 84.62 409 VAL A O 1
ATOM 3223 N N . GLN A 1 410 ? 12.959 -6.409 10.815 1.00 82.75 410 GLN A N 1
ATOM 3224 C CA . GLN A 1 410 ? 14.036 -5.828 11.611 1.00 82.75 410 GLN A CA 1
ATOM 3225 C C . GLN A 1 410 ? 14.367 -4.438 11.094 1.00 82.75 410 GLN A C 1
ATOM 3227 O O . GLN A 1 410 ? 14.399 -4.213 9.891 1.00 82.75 410 GLN A O 1
ATOM 3232 N N . TRP A 1 411 ? 14.650 -3.510 11.998 1.00 79.31 411 TRP A N 1
ATOM 3233 C CA . TRP A 1 411 ? 15.093 -2.170 11.633 1.00 79.31 411 TRP A CA 1
ATOM 3234 C C . TRP A 1 411 ? 16.588 -2.050 11.888 1.00 79.31 411 TRP A C 1
ATOM 3236 O O . TRP A 1 411 ? 17.025 -2.154 13.034 1.00 79.31 411 TRP A O 1
ATOM 3246 N N . ILE A 1 412 ? 17.364 -1.811 10.834 1.00 78.81 412 ILE A N 1
ATOM 3247 C CA . ILE A 1 412 ? 18.806 -1.566 10.930 1.00 78.81 412 ILE A CA 1
ATOM 3248 C C . ILE A 1 412 ? 19.040 -0.165 10.379 1.00 78.81 412 ILE A C 1
ATOM 3250 O O . ILE A 1 412 ? 18.693 0.097 9.232 1.00 78.81 412 ILE A O 1
ATOM 3254 N N . GLU A 1 413 ? 19.575 0.735 11.209 1.00 73.88 413 GLU A N 1
ATOM 3255 C CA . GLU A 1 413 ? 19.832 2.138 10.831 1.00 73.88 413 GLU A CA 1
ATOM 3256 C C . GLU A 1 413 ? 18.590 2.831 10.229 1.00 73.88 413 GLU A C 1
ATOM 3258 O O . GLU A 1 413 ? 18.669 3.519 9.219 1.00 73.88 413 GLU A O 1
ATOM 3263 N N . SER A 1 414 ? 17.418 2.606 10.837 1.00 70.00 414 SER A N 1
ATOM 3264 C CA . SER A 1 414 ? 16.119 3.156 10.399 1.00 70.00 414 SER A CA 1
ATOM 3265 C C . SER A 1 414 ? 15.626 2.691 9.022 1.00 70.00 414 SER A C 1
ATOM 3267 O O . SER A 1 414 ? 14.613 3.185 8.539 1.00 70.00 414 SER A O 1
ATOM 3269 N N . VAL A 1 415 ? 16.259 1.670 8.437 1.00 76.81 415 VAL A N 1
ATOM 3270 C CA . VAL A 1 415 ? 15.781 0.987 7.229 1.00 76.81 415 VAL A CA 1
ATOM 3271 C C . VAL A 1 415 ? 15.095 -0.330 7.623 1.00 76.81 415 VAL A C 1
ATOM 3273 O O . VAL A 1 415 ? 15.680 -1.113 8.385 1.00 76.81 415 VAL A O 1
ATOM 3276 N N . PRO A 1 416 ? 13.868 -0.605 7.143 1.00 80.69 416 PRO A N 1
ATOM 3277 C CA . PRO A 1 416 ? 13.170 -1.855 7.420 1.00 80.69 416 PRO A CA 1
ATOM 3278 C C . PRO A 1 416 ? 13.701 -3.001 6.540 1.00 80.69 416 PRO A C 1
ATOM 3280 O O . PRO A 1 416 ? 13.748 -2.907 5.318 1.00 80.69 416 PRO A O 1
ATOM 3283 N N . TYR A 1 417 ? 14.061 -4.123 7.163 1.00 80.06 417 TYR A N 1
ATOM 3284 C CA . TYR A 1 417 ? 14.482 -5.369 6.519 1.00 80.06 417 TYR A CA 1
ATOM 3285 C C . TYR A 1 417 ? 13.361 -6.397 6.636 1.00 80.06 417 TYR A C 1
ATOM 3287 O O . TYR A 1 417 ? 13.046 -6.866 7.730 1.00 80.06 417 TYR A O 1
ATOM 3295 N N . VAL A 1 418 ? 12.760 -6.742 5.496 1.00 79.06 418 VAL A N 1
ATOM 3296 C CA . VAL A 1 418 ? 11.402 -7.316 5.437 1.00 79.06 418 VAL A CA 1
ATOM 3297 C C . VAL A 1 418 ? 11.371 -8.685 4.743 1.00 79.06 418 VAL A C 1
ATOM 3299 O O . VAL A 1 418 ? 10.384 -9.076 4.128 1.00 79.06 418 VAL A O 1
ATOM 3302 N N . LYS A 1 419 ? 12.474 -9.437 4.811 1.00 69.31 419 LYS A N 1
ATOM 3303 C CA . LYS A 1 419 ? 12.656 -10.659 4.012 1.00 69.31 419 LYS A CA 1
ATOM 3304 C C . LYS A 1 419 ? 11.596 -11.737 4.278 1.00 69.31 419 LYS A C 1
ATOM 3306 O O . LYS A 1 419 ? 11.210 -12.443 3.350 1.00 69.31 419 LYS A O 1
ATOM 3311 N N . ASP A 1 420 ? 11.120 -11.830 5.518 1.00 70.81 420 ASP A N 1
ATOM 3312 C CA . ASP A 1 420 ? 10.280 -12.941 5.974 1.00 70.81 420 ASP A CA 1
ATOM 3313 C C . ASP A 1 420 ? 8.843 -12.522 6.341 1.00 70.81 420 ASP A C 1
ATOM 3315 O O . ASP A 1 420 ? 8.009 -13.382 6.624 1.00 70.81 420 ASP A O 1
ATOM 3319 N N . SER A 1 421 ? 8.524 -11.221 6.304 1.00 81.56 421 SER A N 1
ATOM 3320 C CA . SER A 1 421 ? 7.184 -10.717 6.630 1.00 81.56 421 SER A CA 1
ATOM 3321 C C . SER A 1 421 ? 6.272 -10.715 5.400 1.00 81.56 421 SER A C 1
ATOM 3323 O O . SER A 1 421 ? 6.651 -10.267 4.317 1.00 81.56 421 SER A O 1
ATOM 3325 N N . GLN A 1 422 ? 5.046 -11.188 5.593 1.00 86.88 422 GLN A N 1
ATOM 3326 C CA . GLN A 1 422 ? 3.938 -11.238 4.634 1.00 86.88 422 GLN A CA 1
ATOM 3327 C C . GLN A 1 422 ? 2.650 -10.667 5.247 1.00 86.88 422 GLN A C 1
ATOM 3329 O O . GLN A 1 422 ? 1.552 -11.004 4.813 1.00 86.88 422 GLN A O 1
ATOM 3334 N N . SER A 1 423 ? 2.776 -9.858 6.298 1.00 90.75 423 SER A N 1
ATOM 3335 C CA . SER A 1 423 ? 1.655 -9.209 6.973 1.00 90.75 423 SER A CA 1
ATOM 3336 C C . SER A 1 423 ? 1.461 -7.766 6.520 1.00 90.75 423 SER A C 1
ATOM 3338 O O . SER A 1 423 ? 2.408 -7.087 6.100 1.00 90.75 423 SER A O 1
ATOM 3340 N N . GLN A 1 424 ? 0.219 -7.307 6.653 1.00 92.44 424 GLN A N 1
ATOM 3341 C CA . GLN A 1 424 ? -0.223 -5.958 6.322 1.00 92.44 424 GLN A CA 1
ATOM 3342 C C . GLN A 1 424 ? -1.116 -5.404 7.435 1.00 92.44 424 GLN A C 1
ATOM 3344 O O . GLN A 1 424 ? -1.961 -6.117 7.978 1.00 92.44 424 GLN A O 1
ATOM 3349 N N . LEU A 1 425 ? -0.984 -4.108 7.708 1.00 96.25 425 LEU A N 1
ATOM 3350 C CA . LEU A 1 425 ? -1.901 -3.358 8.553 1.00 96.25 425 LEU A CA 1
ATOM 3351 C C . LEU A 1 425 ? -2.372 -2.102 7.814 1.00 96.25 425 LEU A C 1
ATOM 3353 O O . LEU A 1 425 ? -1.564 -1.272 7.406 1.00 96.25 425 LEU A O 1
ATOM 3357 N N . ASN A 1 426 ? -3.686 -1.956 7.667 1.00 97.31 426 ASN A N 1
ATOM 3358 C CA . ASN A 1 426 ? -4.320 -0.752 7.136 1.00 97.31 426 ASN A CA 1
ATOM 3359 C C . ASN A 1 426 ? -5.080 -0.045 8.264 1.00 97.31 426 ASN A C 1
ATOM 3361 O O . ASN A 1 426 ? -5.871 -0.677 8.962 1.00 97.31 426 ASN A O 1
ATOM 3365 N N . ILE A 1 427 ? -4.867 1.257 8.434 1.00 97.50 427 ILE A N 1
ATOM 3366 C CA . ILE A 1 427 ? -5.550 2.089 9.429 1.00 97.50 427 ILE A CA 1
ATOM 3367 C C . ILE A 1 427 ? -6.271 3.210 8.684 1.00 97.50 427 ILE A C 1
ATOM 3369 O O . ILE A 1 427 ? -5.650 3.986 7.960 1.00 97.50 427 ILE A O 1
ATOM 3373 N N . PHE A 1 428 ? -7.588 3.285 8.852 1.00 96.25 428 PHE A N 1
ATOM 3374 C CA . PHE A 1 428 ? -8.450 4.233 8.158 1.00 96.25 428 PHE A CA 1
ATOM 3375 C C . PHE A 1 428 ? -9.302 5.026 9.154 1.00 96.25 428 PHE A C 1
ATOM 3377 O O . PHE A 1 428 ? -10.117 4.445 9.869 1.00 96.25 428 PHE A O 1
ATOM 3384 N N . ALA A 1 429 ? -9.160 6.351 9.160 1.00 94.81 429 ALA A N 1
ATOM 3385 C CA . ALA A 1 429 ? -9.991 7.272 9.934 1.00 94.81 429 ALA A CA 1
ATOM 3386 C C . ALA A 1 429 ? -10.941 8.041 8.997 1.00 94.81 429 ALA A C 1
ATOM 3388 O O . ALA A 1 429 ? -10.512 8.876 8.197 1.00 94.81 429 ALA A O 1
ATOM 3389 N N . GLY A 1 430 ? -12.238 7.732 9.070 1.00 85.94 430 GLY A N 1
ATOM 3390 C CA . GLY A 1 430 ? -13.247 8.199 8.113 1.00 85.94 430 GLY A CA 1
ATOM 3391 C C . GLY A 1 430 ? -13.863 9.570 8.408 1.00 85.94 430 GLY A C 1
ATOM 3392 O O . GLY A 1 430 ? -14.260 10.267 7.480 1.00 85.94 430 GLY A O 1
ATOM 3393 N N . GLY A 1 431 ? -13.982 9.968 9.679 1.00 80.44 431 GLY A N 1
ATOM 3394 C CA . GLY A 1 431 ? -14.683 11.203 10.076 1.00 80.44 431 GLY A CA 1
ATOM 3395 C C . GLY A 1 431 ? -16.174 11.240 9.703 1.00 80.44 431 GLY A C 1
ATOM 3396 O O . GLY A 1 431 ? -16.763 12.310 9.561 1.00 80.44 431 GLY A O 1
ATOM 3397 N N . ASN A 1 432 ? -16.798 10.079 9.512 1.00 78.94 432 ASN A N 1
ATOM 3398 C CA . ASN A 1 432 ? -18.219 9.930 9.209 1.00 78.94 432 ASN A CA 1
ATOM 3399 C C . ASN A 1 432 ? -18.774 8.782 10.053 1.00 78.94 432 ASN A C 1
ATOM 3401 O O . ASN A 1 432 ? -18.168 7.709 10.102 1.00 78.94 432 ASN A O 1
ATOM 3405 N N . SER A 1 433 ? -19.928 8.988 10.692 1.00 69.69 433 SER A N 1
ATOM 3406 C CA . SER A 1 433 ? -20.623 7.902 11.392 1.00 69.69 433 SER A CA 1
ATOM 3407 C C . SER A 1 433 ? -20.994 6.775 10.421 1.00 69.69 433 SER A C 1
ATOM 3409 O O . SER A 1 433 ? -21.366 7.007 9.271 1.00 69.69 433 SER A O 1
ATOM 3411 N N . LEU A 1 434 ? -20.887 5.531 10.891 1.00 69.69 434 LEU A N 1
ATOM 3412 C CA . LEU A 1 434 ? -21.207 4.350 10.084 1.00 69.69 434 LEU A CA 1
ATOM 3413 C C . LEU A 1 434 ? -22.716 4.169 9.900 1.00 69.69 434 LEU A C 1
ATOM 3415 O O . LEU A 1 434 ? -23.141 3.698 8.853 1.00 69.69 434 LEU A O 1
ATOM 3419 N N . ALA A 1 435 ? -23.520 4.535 10.901 1.00 58.19 435 ALA A N 1
ATOM 3420 C CA . ALA A 1 435 ? -24.976 4.346 10.907 1.00 58.19 435 ALA A CA 1
ATOM 3421 C C . ALA A 1 435 ? -25.757 5.643 10.609 1.00 58.19 435 ALA A C 1
ATOM 3423 O O . ALA A 1 435 ? -26.930 5.598 10.238 1.00 58.19 435 ALA A O 1
ATOM 3424 N N . GLY A 1 436 ? -25.112 6.808 10.744 1.00 54.38 436 GLY A N 1
ATOM 3425 C CA . GLY A 1 436 ? -25.727 8.121 10.552 1.00 54.38 436 GLY A CA 1
ATOM 3426 C C . GLY A 1 436 ? -24.939 8.995 9.581 1.00 54.38 436 GLY A C 1
ATOM 3427 O O . GLY A 1 436 ? -23.720 8.928 9.523 1.00 54.38 436 GLY A O 1
ATOM 3428 N N . GLN A 1 437 ? -25.619 9.876 8.848 1.00 55.44 437 GLN A N 1
ATOM 3429 C CA . GLN A 1 437 ? -24.972 10.917 8.028 1.00 55.44 437 GLN A CA 1
ATOM 3430 C C . GLN A 1 437 ? -24.442 12.084 8.885 1.00 55.44 437 GLN A C 1
ATOM 3432 O O . GLN A 1 437 ? -24.512 13.242 8.481 1.00 55.44 437 GLN A O 1
ATOM 3437 N N . GLU A 1 438 ? -23.974 11.795 10.097 1.00 64.25 438 GLU A N 1
ATOM 3438 C CA . GLU A 1 438 ? -23.381 12.796 10.975 1.00 64.25 438 GLU A CA 1
ATOM 3439 C C . GLU A 1 438 ? -21.886 12.882 10.685 1.00 64.25 438 GLU A C 1
ATOM 3441 O O . GLU A 1 438 ? -21.159 11.886 10.772 1.00 64.25 438 GLU A O 1
ATOM 3446 N N . GLU A 1 439 ? -21.445 14.083 10.314 1.00 68.69 439 GLU A N 1
ATOM 3447 C CA . GLU A 1 439 ? -20.027 14.391 10.185 1.00 68.69 439 GLU A CA 1
ATOM 3448 C C . GLU A 1 439 ? -19.371 14.356 11.561 1.00 68.69 439 GLU A C 1
ATOM 3450 O O . GLU A 1 439 ? -19.896 14.907 12.532 1.00 68.69 439 GLU A O 1
ATOM 3455 N N . ARG A 1 440 ? -18.210 13.713 11.630 1.00 76.56 440 ARG A N 1
ATOM 3456 C CA . ARG A 1 440 ? -17.402 13.611 12.839 1.00 76.56 440 ARG A CA 1
ATOM 3457 C C . ARG A 1 440 ? -15.989 14.105 12.567 1.00 76.56 440 ARG A C 1
ATOM 3459 O O . ARG A 1 440 ? -15.558 14.229 11.421 1.00 76.56 440 ARG A O 1
ATOM 3466 N N . THR A 1 441 ? -15.251 14.391 13.631 1.00 81.38 441 THR A N 1
ATOM 3467 C CA . THR A 1 441 ? -13.826 14.703 13.531 1.00 81.38 441 THR A CA 1
ATOM 3468 C C . THR A 1 441 ? -13.056 13.414 13.270 1.00 81.38 441 THR A C 1
ATOM 3470 O O . THR A 1 441 ? -12.926 12.575 14.156 1.00 81.38 441 THR A O 1
ATOM 3473 N N . GLY A 1 442 ? -12.604 13.231 12.030 1.00 86.06 442 GLY A N 1
ATOM 3474 C CA . GLY A 1 442 ? -11.601 12.224 11.688 1.00 86.06 442 GLY A CA 1
ATOM 3475 C C . GLY A 1 442 ? -10.183 12.745 11.932 1.00 86.06 442 GLY A C 1
ATOM 3476 O O . GLY A 1 442 ? -9.997 13.883 12.361 1.00 86.06 442 GLY A O 1
ATOM 3477 N N . GLY A 1 443 ? -9.191 11.917 11.624 1.00 93.75 443 GLY A N 1
ATOM 3478 C CA . GLY A 1 443 ? -7.777 12.266 11.732 1.00 93.75 443 GLY A CA 1
ATOM 3479 C C . GLY A 1 443 ? -6.950 11.094 12.239 1.00 93.75 443 GLY A C 1
ATOM 3480 O O . GLY A 1 443 ? -7.483 10.152 12.829 1.00 93.75 443 GLY A O 1
ATOM 3481 N N . ILE A 1 444 ? -5.648 11.142 11.979 1.00 97.12 444 ILE A N 1
ATOM 3482 C CA . ILE A 1 444 ? -4.677 10.235 12.591 1.00 97.12 444 ILE A CA 1
ATOM 3483 C C . ILE A 1 444 ? -3.615 11.103 13.246 1.00 97.12 444 ILE A C 1
ATOM 3485 O O . ILE A 1 444 ? -2.964 11.911 12.582 1.00 97.12 444 ILE A O 1
ATOM 3489 N N . THR A 1 445 ? -3.438 10.905 14.543 1.00 96.88 445 THR A N 1
ATOM 3490 C CA . THR A 1 445 ? -2.586 11.742 15.379 1.00 96.88 445 THR A CA 1
ATOM 3491 C C . THR A 1 445 ? -1.537 10.881 16.062 1.00 96.88 445 THR A C 1
ATOM 3493 O O . THR A 1 445 ? -1.858 9.879 16.697 1.00 96.88 445 THR A O 1
ATOM 3496 N N . ILE A 1 446 ? -0.268 11.265 15.959 1.00 95.94 446 ILE A N 1
ATOM 3497 C CA . ILE A 1 446 ? 0.798 10.668 16.765 1.00 95.94 446 ILE A CA 1
ATOM 3498 C C . ILE A 1 446 ? 0.837 11.379 18.119 1.00 95.94 446 ILE A C 1
ATOM 3500 O O . ILE A 1 446 ? 1.016 12.599 18.183 1.00 95.94 446 ILE A O 1
ATOM 3504 N N . GLU A 1 447 ? 0.660 10.620 19.201 1.00 92.44 447 GLU A N 1
ATOM 3505 C CA . GLU A 1 447 ? 0.503 11.164 20.550 1.00 92.44 447 GLU A CA 1
ATOM 3506 C C . GLU A 1 447 ? 1.756 11.915 21.023 1.00 92.44 447 GLU A C 1
ATOM 3508 O O . GLU A 1 447 ? 2.888 11.492 20.784 1.00 92.44 447 GLU A O 1
ATOM 3513 N N . ASN A 1 448 ? 1.572 12.990 21.803 1.00 89.12 448 ASN A N 1
ATOM 3514 C CA . ASN A 1 448 ? 2.674 13.724 22.430 1.00 89.12 448 ASN A CA 1
ATOM 3515 C C . ASN A 1 448 ? 3.570 12.847 23.322 1.00 89.12 448 ASN A C 1
ATOM 3517 O O . ASN A 1 448 ? 4.769 13.094 23.401 1.00 89.12 448 ASN A O 1
ATOM 3521 N N . ASN A 1 449 ? 3.012 11.817 23.952 1.00 86.94 449 ASN A N 1
ATOM 3522 C CA . ASN A 1 449 ? 3.759 10.921 24.830 1.00 86.94 449 ASN A CA 1
ATOM 3523 C C . ASN A 1 449 ? 4.339 9.697 24.102 1.00 86.94 449 ASN A C 1
ATOM 3525 O O . ASN A 1 449 ? 4.969 8.869 24.753 1.00 86.94 449 ASN A O 1
ATOM 3529 N N . ALA A 1 450 ? 4.161 9.575 22.782 1.00 87.31 450 ALA A N 1
ATOM 3530 C CA . ALA A 1 450 ? 4.834 8.542 21.998 1.00 87.31 450 ALA A CA 1
ATOM 3531 C C . ALA A 1 450 ? 6.362 8.739 22.009 1.00 87.31 450 ALA A C 1
ATOM 3533 O O . ALA A 1 450 ? 6.845 9.849 22.263 1.00 87.31 450 ALA A O 1
ATOM 3534 N N . SER A 1 451 ? 7.106 7.666 21.721 1.00 87.56 451 SER A N 1
ATOM 3535 C CA . SER A 1 451 ? 8.576 7.682 21.652 1.00 87.56 451 SER A CA 1
ATOM 3536 C C . SER A 1 451 ? 9.105 8.785 20.725 1.00 87.56 451 SER A C 1
ATOM 3538 O O . SER A 1 451 ? 8.462 9.134 19.731 1.00 87.56 451 SER A O 1
ATOM 3540 N N . GLU A 1 452 ? 10.289 9.325 21.039 1.00 88.94 452 GLU A N 1
ATOM 3541 C CA . GLU A 1 452 ? 10.974 10.302 20.180 1.00 88.94 452 GLU A CA 1
ATOM 3542 C C . GLU A 1 452 ? 11.291 9.705 18.803 1.00 88.94 452 GLU A C 1
ATOM 3544 O O . GLU A 1 452 ? 11.172 10.398 17.798 1.00 88.94 452 GLU A O 1
ATOM 3549 N N . GLU A 1 453 ? 11.622 8.413 18.744 1.00 91.12 453 GLU A N 1
ATOM 3550 C CA . GLU A 1 453 ? 11.794 7.660 17.502 1.00 91.12 453 GLU A CA 1
ATOM 3551 C C . GLU A 1 453 ? 10.674 6.629 17.365 1.00 91.12 453 GLU A C 1
ATOM 3553 O O . GLU A 1 453 ? 10.813 5.489 17.797 1.00 91.12 453 GLU A O 1
ATOM 3558 N N . 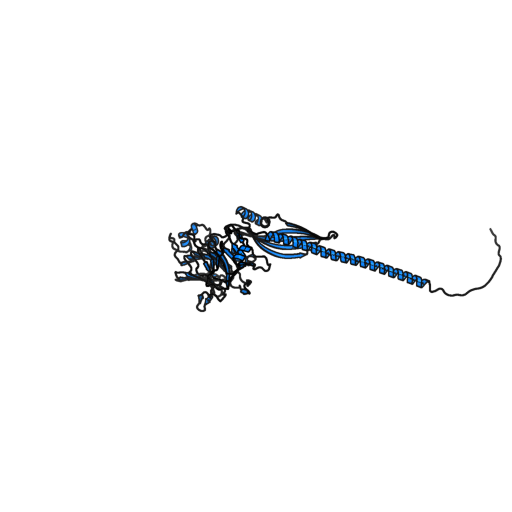LEU A 1 454 ? 9.554 6.998 16.748 1.00 91.81 454 LEU A N 1
ATOM 3559 C CA . LEU A 1 454 ? 8.418 6.098 16.571 1.00 91.81 454 LEU A CA 1
ATOM 3560 C C . LEU A 1 454 ? 8.546 5.302 15.269 1.00 91.81 454 LEU A C 1
ATOM 3562 O O . LEU A 1 454 ? 8.861 5.851 14.216 1.00 91.81 454 LEU A O 1
ATOM 3566 N N . LYS A 1 455 ? 8.249 4.002 15.320 1.00 93.50 455 LYS A N 1
ATOM 3567 C CA . LYS A 1 455 ? 8.273 3.108 14.151 1.00 93.50 455 LYS A CA 1
ATOM 3568 C C . LYS A 1 455 ? 6.919 2.448 13.967 1.00 93.50 455 LYS A C 1
ATOM 3570 O O . LYS A 1 455 ? 6.443 1.765 14.874 1.00 93.50 455 LYS A O 1
ATOM 3575 N N . ILE A 1 456 ? 6.327 2.641 12.796 1.00 94.56 456 ILE A N 1
ATOM 3576 C CA . ILE A 1 456 ? 4.991 2.160 12.452 1.00 94.56 456 ILE A CA 1
ATOM 3577 C C . ILE A 1 456 ? 5.082 1.377 11.148 1.00 94.56 456 ILE A C 1
ATOM 3579 O O . ILE A 1 456 ? 5.645 1.840 10.160 1.00 94.56 456 ILE A O 1
ATOM 3583 N N . GLN A 1 457 ? 4.508 0.184 11.134 1.00 94.31 457 GLN A N 1
ATOM 3584 C CA . GLN A 1 457 ? 4.355 -0.632 9.938 1.00 94.31 457 GLN A CA 1
ATOM 3585 C C . GLN A 1 457 ? 2.872 -0.692 9.612 1.00 94.31 457 GLN A C 1
ATOM 3587 O O . GLN A 1 457 ? 2.136 -1.488 10.185 1.00 94.31 457 GLN A O 1
ATOM 3592 N N . ALA A 1 458 ? 2.416 0.248 8.787 1.00 95.75 458 ALA A N 1
ATOM 3593 C CA . ALA A 1 458 ? 1.015 0.377 8.415 1.00 95.75 458 ALA A CA 1
ATOM 3594 C C . ALA A 1 458 ? 0.833 1.324 7.224 1.00 95.75 458 ALA A C 1
ATOM 3596 O O . ALA A 1 458 ? 1.630 2.237 7.001 1.00 95.75 458 ALA A O 1
ATOM 3597 N N . SER A 1 459 ? -0.283 1.159 6.521 1.00 96.88 459 SER A N 1
ATOM 3598 C CA . SER A 1 459 ? -0.848 2.185 5.646 1.00 96.88 459 SER A CA 1
ATOM 3599 C C . SER A 1 459 ? -1.866 3.017 6.425 1.00 96.88 459 SER A C 1
ATOM 3601 O O . SER A 1 459 ? -2.903 2.501 6.841 1.00 96.88 459 SER A O 1
ATOM 3603 N N . LEU A 1 460 ? -1.573 4.300 6.623 1.00 97.62 460 LEU A N 1
ATOM 3604 C CA . LEU A 1 460 ? -2.372 5.260 7.382 1.00 97.62 460 LEU A CA 1
ATOM 3605 C C . LEU A 1 460 ? -3.183 6.131 6.421 1.00 97.62 460 LEU A C 1
ATOM 3607 O O . LEU A 1 460 ? -2.626 6.762 5.530 1.00 97.62 460 LEU A O 1
ATOM 3611 N N . THR A 1 461 ? -4.502 6.175 6.583 1.00 96.62 461 THR A N 1
ATOM 3612 C CA . THR A 1 461 ? -5.395 6.957 5.717 1.00 96.62 461 THR A CA 1
ATOM 3613 C C . THR A 1 461 ? -6.361 7.788 6.547 1.00 96.62 461 THR A C 1
ATOM 3615 O O . THR A 1 461 ? -7.127 7.235 7.337 1.00 96.62 461 THR A O 1
ATOM 3618 N N . THR A 1 462 ? -6.382 9.099 6.322 1.00 94.25 462 THR A N 1
ATOM 3619 C CA . THR A 1 462 ? -7.395 10.011 6.858 1.00 94.25 462 THR A CA 1
ATOM 3620 C C . THR A 1 462 ? -8.268 10.524 5.721 1.00 94.25 462 THR A C 1
ATOM 3622 O O . THR A 1 462 ? -7.788 11.083 4.739 1.00 94.25 462 THR A O 1
ATOM 3625 N N . SER A 1 463 ? -9.573 10.292 5.830 1.00 90.31 463 SER A N 1
ATOM 3626 C CA . SER A 1 463 ? -10.551 10.783 4.853 1.00 90.31 463 SER A CA 1
ATOM 3627 C C . SER A 1 463 ? -10.986 12.217 5.155 1.00 90.31 463 SER A C 1
ATOM 3629 O O . SER A 1 463 ? -11.077 13.075 4.277 1.00 90.31 463 SER A O 1
ATOM 3631 N N . LYS A 1 464 ? -11.217 12.482 6.442 1.00 86.00 464 LYS A N 1
ATOM 3632 C CA . LYS A 1 464 ? -11.510 13.799 7.003 1.00 86.00 464 LYS A CA 1
ATOM 3633 C C . LYS A 1 464 ? -10.552 14.055 8.161 1.00 86.00 464 LYS A C 1
ATOM 3635 O O . LYS A 1 464 ? -10.199 13.122 8.881 1.00 86.00 464 LYS A O 1
ATOM 3640 N N . GLY A 1 465 ? -10.176 15.316 8.350 1.00 86.69 465 GLY A N 1
ATOM 3641 C CA . GLY A 1 465 ? -9.162 15.722 9.324 1.00 86.69 465 GLY A CA 1
ATOM 3642 C C . GLY A 1 465 ? -7.746 15.705 8.747 1.00 86.69 465 GLY A C 1
ATOM 3643 O O . GLY A 1 465 ? -7.552 15.599 7.535 1.00 86.69 465 GLY A O 1
ATOM 3644 N N . GLU A 1 466 ? -6.760 15.821 9.630 1.00 92.81 466 GLU A N 1
ATOM 3645 C CA . GLU A 1 466 ? -5.343 15.884 9.272 1.00 92.81 466 GLU A CA 1
ATOM 3646 C C . GLU A 1 466 ? -4.569 14.654 9.759 1.00 92.81 466 GLU A C 1
ATOM 3648 O O . GLU A 1 466 ? -5.008 13.927 10.656 1.00 92.81 466 GLU A O 1
ATOM 3653 N N . PHE A 1 467 ? -3.413 14.416 9.143 1.00 96.12 467 PHE A N 1
ATOM 3654 C CA . PHE A 1 467 ? -2.358 13.610 9.745 1.00 96.12 467 PHE A CA 1
ATOM 3655 C C . PHE A 1 467 ? -1.455 14.534 10.570 1.00 96.12 467 PHE A C 1
ATOM 3657 O O . PHE A 1 467 ? -0.830 15.440 10.008 1.00 96.12 467 PHE A O 1
ATOM 3664 N N . SER A 1 468 ? -1.384 14.326 11.885 1.00 95.81 468 SER A N 1
ATOM 3665 C CA . SER A 1 468 ? -0.643 15.211 12.791 1.00 95.81 468 SER A CA 1
ATOM 3666 C C . SER A 1 468 ? 0.394 14.469 13.636 1.00 95.81 468 SER A C 1
ATOM 3668 O O . SER A 1 468 ? 0.198 13.321 14.038 1.00 95.81 468 SER A O 1
ATOM 3670 N N . ILE A 1 469 ? 1.520 15.132 13.915 1.00 95.75 469 ILE A N 1
ATOM 3671 C CA . ILE A 1 469 ? 2.534 14.658 14.863 1.00 95.75 469 ILE A CA 1
ATOM 3672 C C . ILE A 1 469 ? 2.632 15.676 15.994 1.00 95.75 469 ILE A C 1
ATOM 3674 O O . ILE A 1 469 ? 3.119 16.790 15.793 1.00 95.75 469 ILE A O 1
ATOM 3678 N N . ILE A 1 470 ? 2.167 15.295 17.186 1.00 93.00 470 ILE A N 1
ATOM 3679 C CA . ILE A 1 470 ? 2.164 16.180 18.352 1.00 93.00 470 ILE A CA 1
ATOM 3680 C C . ILE A 1 470 ? 3.484 16.048 19.116 1.00 93.00 470 ILE A C 1
ATOM 3682 O O . ILE A 1 470 ? 3.945 14.945 19.428 1.00 93.00 470 ILE A O 1
ATOM 3686 N N . GLY A 1 471 ? 4.058 17.196 19.468 1.00 88.44 471 GLY A N 1
ATOM 3687 C CA . GLY A 1 471 ? 5.327 17.318 20.180 1.00 88.44 471 GLY A CA 1
ATOM 3688 C C . GLY A 1 471 ? 6.381 18.023 19.332 1.00 88.44 471 GLY A C 1
ATOM 3689 O O . GLY A 1 471 ? 6.080 18.547 18.259 1.00 88.44 471 GLY A O 1
ATOM 3690 N N . GLU A 1 472 ? 7.615 18.043 19.827 1.00 88.44 472 GLU A N 1
ATOM 3691 C CA . GLU A 1 472 ? 8.761 18.657 19.153 1.00 88.44 472 GLU A CA 1
ATOM 3692 C C . GLU A 1 472 ? 9.892 17.629 19.009 1.00 88.44 472 GLU A C 1
ATOM 3694 O O . GLU A 1 472 ? 10.113 16.829 19.917 1.00 88.44 472 GLU A O 1
ATOM 3699 N N . ASN A 1 473 ? 10.637 17.698 17.900 1.00 89.81 473 ASN A N 1
ATOM 3700 C CA . ASN A 1 473 ? 11.826 16.884 17.612 1.00 89.81 473 ASN A CA 1
ATOM 3701 C C . ASN A 1 473 ? 11.601 15.360 17.598 1.00 89.81 473 ASN A C 1
ATOM 3703 O O . ASN A 1 473 ? 12.510 14.599 17.923 1.00 89.81 473 ASN A O 1
ATOM 3707 N N . LYS A 1 474 ? 10.410 14.903 17.202 1.00 92.00 474 LYS A N 1
ATOM 3708 C CA . LYS A 1 474 ? 10.131 13.480 16.981 1.00 92.00 474 LYS A CA 1
ATOM 3709 C C . LYS A 1 474 ? 10.480 13.048 15.572 1.00 92.00 474 LYS A C 1
ATOM 3711 O O . LYS A 1 474 ? 10.250 13.788 14.623 1.00 92.00 474 LYS A O 1
ATOM 3716 N N . THR A 1 475 ? 10.928 11.810 15.440 1.00 93.88 475 THR A N 1
ATOM 3717 C CA . THR A 1 475 ? 11.129 11.124 14.166 1.00 93.88 475 THR A CA 1
ATOM 3718 C C . THR A 1 475 ? 10.139 9.973 14.065 1.00 93.88 475 THR A C 1
ATOM 3720 O O . THR A 1 475 ? 10.223 9.005 14.817 1.00 93.88 475 THR A O 1
ATOM 3723 N N . VAL A 1 476 ? 9.201 10.055 13.124 1.00 94.75 476 VAL A N 1
ATOM 3724 C CA . VAL A 1 476 ? 8.227 8.993 12.853 1.00 94.75 476 VAL A CA 1
ATOM 3725 C C . 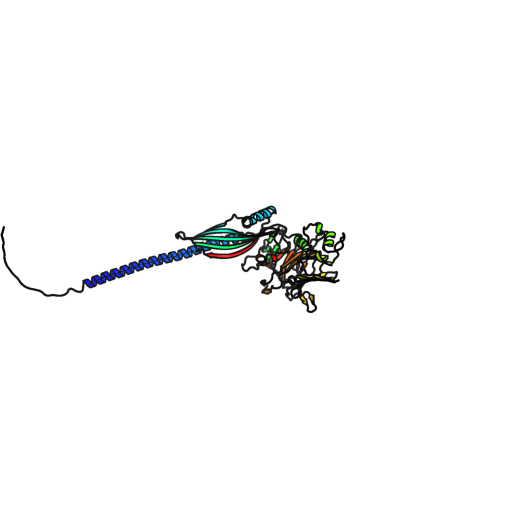VAL A 1 476 ? 8.633 8.277 11.571 1.00 94.75 476 VAL A C 1
ATOM 3727 O O . VAL A 1 476 ? 8.622 8.860 10.492 1.00 94.75 476 VAL A O 1
ATOM 3730 N N . SER A 1 477 ? 9.005 7.006 11.689 1.00 94.88 477 SER A N 1
ATOM 3731 C CA . SER A 1 477 ? 9.365 6.140 10.566 1.00 94.88 477 SER A CA 1
ATOM 3732 C C . SER A 1 477 ? 8.211 5.199 10.236 1.00 94.88 477 SER A C 1
ATOM 3734 O O . SER A 1 477 ? 7.832 4.357 11.050 1.00 94.88 477 SER A O 1
ATOM 3736 N N . ILE A 1 478 ? 7.663 5.326 9.033 1.00 94.81 478 ILE A N 1
ATOM 3737 C CA . ILE A 1 478 ? 6.553 4.531 8.519 1.00 94.81 478 ILE A CA 1
ATOM 3738 C C . ILE A 1 478 ? 7.070 3.610 7.423 1.00 94.81 478 ILE A C 1
ATOM 3740 O O . ILE A 1 478 ? 7.625 4.071 6.430 1.00 94.81 478 ILE A O 1
ATOM 3744 N N . PHE A 1 479 ? 6.862 2.308 7.583 1.00 93.25 479 PHE A N 1
ATOM 3745 C CA . PHE A 1 479 ? 6.981 1.344 6.493 1.00 93.25 479 PHE A CA 1
ATOM 3746 C C . PHE A 1 479 ? 5.571 0.970 6.022 1.00 93.25 479 PHE A C 1
ATOM 3748 O O . PHE A 1 479 ? 4.822 0.327 6.758 1.00 93.25 479 PHE A O 1
ATOM 3755 N N . GLY A 1 480 ? 5.191 1.437 4.835 1.00 92.62 480 GLY A N 1
ATOM 3756 C CA . GLY A 1 480 ? 3.815 1.417 4.347 1.00 92.62 480 GLY A CA 1
ATOM 3757 C C . GLY A 1 480 ? 3.478 2.715 3.624 1.00 92.62 480 GLY A C 1
ATOM 3758 O O . GLY A 1 480 ? 4.193 3.112 2.703 1.00 92.62 480 GLY A O 1
ATOM 3759 N N . SER A 1 481 ? 2.395 3.380 4.027 1.00 94.62 481 SER A N 1
ATOM 3760 C CA . SER A 1 481 ? 1.969 4.616 3.367 1.00 94.62 481 SER A CA 1
ATOM 3761 C C . SER A 1 481 ? 1.204 5.593 4.253 1.00 94.62 481 SER A C 1
ATOM 3763 O O . SER A 1 481 ? 0.695 5.214 5.307 1.00 94.62 481 SER A O 1
ATOM 3765 N N . VAL A 1 482 ? 1.122 6.857 3.824 1.00 96.38 482 VAL A N 1
ATOM 3766 C CA . VAL A 1 482 ? 0.345 7.916 4.490 1.00 96.38 482 VAL A CA 1
ATOM 3767 C C . VAL A 1 482 ? -0.503 8.677 3.477 1.00 96.38 482 VAL A C 1
ATOM 3769 O O . VAL A 1 482 ? 0.004 9.161 2.464 1.00 96.38 482 VAL A O 1
ATOM 3772 N N . HIS A 1 483 ? -1.795 8.818 3.765 1.00 95.56 483 HIS A N 1
ATOM 3773 C CA . HIS A 1 483 ? -2.735 9.564 2.933 1.00 95.56 483 HIS A CA 1
ATOM 3774 C C . HIS A 1 483 ? -3.587 10.494 3.791 1.00 95.56 483 HIS A C 1
ATOM 3776 O O . HIS A 1 483 ? -4.219 10.035 4.743 1.00 95.56 483 HIS A O 1
ATOM 3782 N N . ALA A 1 484 ? -3.625 11.775 3.435 1.00 94.56 484 ALA A N 1
ATOM 3783 C CA . ALA A 1 484 ? -4.414 12.791 4.125 1.00 94.56 484 ALA A CA 1
ATOM 3784 C C . ALA A 1 484 ? -4.643 14.013 3.227 1.00 94.56 484 ALA A C 1
ATOM 3786 O O . ALA A 1 484 ? -3.826 14.303 2.353 1.00 94.56 484 ALA A O 1
ATOM 3787 N N . SER A 1 485 ? -5.695 14.791 3.483 1.00 91.00 485 SER A N 1
ATOM 3788 C CA . SER A 1 485 ? -5.869 16.104 2.836 1.00 91.00 485 SER A CA 1
ATOM 3789 C C . SER A 1 485 ? -4.936 17.173 3.423 1.00 91.00 485 SER A C 1
ATOM 3791 O O . SER A 1 485 ? -4.448 18.060 2.709 1.00 91.00 485 SER A O 1
ATOM 3793 N N . GLU A 1 486 ? -4.669 17.079 4.728 1.00 91.31 486 GLU A N 1
ATOM 3794 C CA . GLU A 1 486 ? -3.883 18.032 5.516 1.00 91.31 486 GLU A CA 1
ATOM 3795 C C . GLU A 1 486 ? -2.826 17.312 6.367 1.00 91.31 486 GLU A C 1
ATOM 3797 O O . GLU A 1 486 ? -3.047 16.201 6.851 1.00 91.31 486 GLU A O 1
ATOM 3802 N N . TYR A 1 487 ? -1.663 17.954 6.522 1.00 93.12 487 TYR A N 1
ATOM 3803 C CA . TYR A 1 487 ? -0.503 17.432 7.247 1.00 93.12 487 TYR A CA 1
ATOM 3804 C C . TYR A 1 487 ? -0.002 18.483 8.239 1.00 93.12 487 TYR A C 1
ATOM 3806 O O . TYR A 1 487 ? 0.266 19.623 7.851 1.00 93.12 487 TYR A O 1
ATOM 3814 N N . SER A 1 488 ? 0.180 18.078 9.495 1.00 92.44 488 SER A N 1
ATOM 3815 C CA . SER A 1 488 ? 0.662 18.926 10.587 1.00 92.44 488 SER A CA 1
ATOM 3816 C C . SER A 1 488 ? 1.840 18.251 11.291 1.00 92.44 488 SER A C 1
ATOM 3818 O O . SER A 1 488 ? 1.699 17.574 12.308 1.00 92.44 488 SER A O 1
ATOM 3820 N N . ILE A 1 489 ? 3.025 18.381 10.685 1.00 89.38 489 ILE A N 1
ATOM 3821 C CA . ILE A 1 489 ? 4.263 17.719 11.142 1.00 89.38 489 ILE A CA 1
ATOM 3822 C C . ILE A 1 489 ? 5.153 18.684 11.937 1.00 89.38 489 ILE A C 1
ATOM 3824 O O . ILE A 1 489 ? 5.723 18.312 12.960 1.00 89.38 489 ILE A O 1
ATOM 3828 N N . SER A 1 490 ? 5.187 19.962 11.552 1.00 81.50 490 SER A N 1
ATOM 3829 C CA . SER A 1 490 ? 5.892 21.048 12.253 1.00 81.50 490 SER A CA 1
ATOM 3830 C C . SER A 1 490 ? 7.404 20.807 12.457 1.00 81.50 490 SER A C 1
ATOM 3832 O O . SER A 1 490 ? 8.129 20.737 11.473 1.00 81.50 490 SER A O 1
ATOM 3834 N N . GLN A 1 491 ? 7.899 20.742 13.701 1.00 86.25 491 GLN A N 1
ATOM 3835 C CA . GLN A 1 491 ? 9.317 20.526 14.055 1.00 86.25 491 GLN A CA 1
ATOM 3836 C C . GLN A 1 491 ? 9.720 19.041 14.099 1.00 86.25 491 GLN A C 1
ATOM 3838 O O . GLN A 1 491 ? 10.794 18.706 14.595 1.00 86.25 491 GLN A O 1
ATOM 3843 N N . ASN A 1 492 ? 8.843 18.151 13.646 1.00 93.69 492 ASN A N 1
ATOM 3844 C CA . ASN A 1 492 ? 9.080 16.713 13.633 1.00 93.69 492 ASN A CA 1
ATOM 3845 C C . ASN A 1 492 ? 9.573 16.264 12.249 1.00 93.69 492 ASN A C 1
ATOM 3847 O O . ASN A 1 492 ? 9.576 17.037 11.292 1.00 93.69 492 ASN A O 1
ATOM 3851 N N . GLU A 1 493 ? 10.017 15.022 12.146 1.00 94.25 493 GLU A N 1
ATOM 3852 C CA . GLU A 1 493 ? 10.471 14.382 10.914 1.00 94.25 493 GLU A CA 1
ATOM 3853 C C . GLU A 1 493 ? 9.574 13.185 10.600 1.00 94.25 493 GLU A C 1
ATOM 3855 O O . GLU A 1 493 ? 9.255 12.385 11.486 1.00 94.25 493 GLU A O 1
ATOM 3860 N N . LEU A 1 494 ? 9.169 13.060 9.336 1.00 95.06 494 LEU A N 1
ATOM 3861 C CA . LEU A 1 494 ? 8.387 11.930 8.846 1.00 95.06 494 LEU A CA 1
ATOM 3862 C C . LEU A 1 494 ? 9.160 11.205 7.745 1.00 95.06 494 LEU A C 1
ATOM 3864 O O . LEU A 1 494 ? 9.352 11.734 6.652 1.00 95.06 494 LEU A O 1
ATOM 3868 N N . ASN A 1 495 ? 9.546 9.966 8.026 1.00 94.12 495 ASN A N 1
ATOM 3869 C CA . ASN A 1 495 ? 10.261 9.098 7.101 1.00 94.12 495 ASN A CA 1
ATOM 3870 C C . ASN A 1 495 ? 9.320 8.001 6.612 1.00 94.12 495 ASN A C 1
ATOM 3872 O O . ASN A 1 495 ? 8.897 7.161 7.397 1.00 94.12 495 ASN A O 1
ATOM 3876 N N . ILE A 1 496 ? 8.988 7.988 5.323 1.00 93.19 496 ILE A N 1
ATOM 3877 C CA . ILE A 1 496 ? 8.084 6.999 4.725 1.00 93.19 496 ILE A CA 1
ATOM 3878 C C . ILE A 1 496 ? 8.893 6.092 3.812 1.00 93.19 496 ILE A C 1
ATOM 3880 O O . ILE A 1 496 ? 9.538 6.561 2.885 1.00 93.19 496 ILE A O 1
ATOM 3884 N N . THR A 1 497 ? 8.841 4.788 4.042 1.00 91.25 497 THR A N 1
ATOM 3885 C CA . THR A 1 497 ? 9.365 3.776 3.125 1.00 91.25 497 THR A CA 1
ATOM 3886 C C . THR A 1 497 ? 8.185 3.031 2.515 1.00 91.25 497 THR A C 1
ATOM 3888 O O . THR A 1 497 ? 7.457 2.352 3.241 1.00 91.25 497 THR A O 1
ATOM 3891 N N . GLY A 1 498 ? 7.985 3.176 1.202 1.00 88.50 498 GLY A N 1
ATOM 3892 C CA . GLY A 1 498 ? 6.924 2.475 0.474 1.00 88.50 498 GLY A CA 1
ATOM 3893 C C . GLY A 1 498 ? 7.102 0.957 0.544 1.00 88.50 498 GLY A C 1
ATOM 3894 O O . GLY A 1 498 ? 8.228 0.468 0.498 1.00 88.50 498 GLY A O 1
ATOM 3895 N N . ASP A 1 499 ? 6.008 0.209 0.679 1.00 87.44 499 ASP A N 1
ATOM 3896 C CA . ASP A 1 499 ? 6.052 -1.256 0.739 1.00 87.44 499 ASP A CA 1
ATOM 3897 C C . ASP A 1 499 ? 5.918 -1.871 -0.660 1.00 87.44 499 ASP A C 1
ATOM 3899 O O . ASP A 1 499 ? 4.816 -2.181 -1.090 1.00 87.44 499 ASP A O 1
ATOM 3903 N N . ASP A 1 500 ? 7.024 -2.102 -1.369 1.00 84.62 500 ASP A N 1
ATOM 3904 C CA . ASP A 1 500 ? 6.986 -2.617 -2.751 1.00 84.62 500 ASP A CA 1
ATOM 3905 C C . ASP A 1 500 ? 6.779 -4.144 -2.819 1.00 84.62 500 ASP A C 1
ATOM 3907 O O . ASP A 1 500 ? 6.713 -4.737 -3.902 1.00 84.62 500 ASP A O 1
ATOM 3911 N N . ARG A 1 501 ? 6.639 -4.828 -1.670 1.00 86.44 501 ARG A N 1
ATOM 3912 C CA . ARG A 1 501 ? 6.436 -6.289 -1.627 1.00 86.44 501 ARG A CA 1
ATOM 3913 C C . ARG A 1 501 ? 5.162 -6.715 -2.354 1.00 86.44 501 ARG A C 1
ATOM 3915 O O . ARG A 1 501 ? 5.099 -7.855 -2.825 1.00 86.44 501 ARG A O 1
ATOM 3922 N N . TYR A 1 502 ? 4.173 -5.826 -2.492 1.00 85.00 502 TYR A N 1
ATOM 3923 C CA . TYR A 1 502 ? 2.941 -6.120 -3.229 1.00 85.00 502 TYR A CA 1
ATOM 3924 C C . TYR A 1 502 ? 3.182 -6.455 -4.707 1.00 85.00 502 TYR A C 1
ATOM 3926 O O . TYR A 1 502 ? 2.372 -7.172 -5.293 1.00 85.00 502 TYR A O 1
ATOM 3934 N N . LEU A 1 503 ? 4.293 -5.995 -5.301 1.00 82.56 503 LEU A N 1
ATOM 3935 C CA . LEU A 1 503 ? 4.671 -6.332 -6.679 1.00 82.56 503 LEU A CA 1
ATOM 3936 C C . LEU A 1 503 ? 4.918 -7.839 -6.843 1.00 82.56 503 LEU A C 1
ATOM 3938 O O . LEU A 1 503 ? 4.657 -8.405 -7.903 1.00 82.56 503 LEU A O 1
ATOM 3942 N N . ASN A 1 504 ? 5.383 -8.498 -5.776 1.00 83.12 504 ASN A N 1
ATOM 3943 C CA . ASN A 1 504 ? 5.637 -9.938 -5.739 1.00 83.12 504 ASN A CA 1
ATOM 3944 C C . ASN A 1 504 ? 4.509 -10.728 -5.053 1.00 83.12 504 ASN A C 1
ATOM 3946 O O . ASN A 1 504 ? 4.304 -11.900 -5.375 1.00 83.12 504 ASN A O 1
ATOM 3950 N N . ASN A 1 505 ? 3.789 -10.118 -4.105 1.0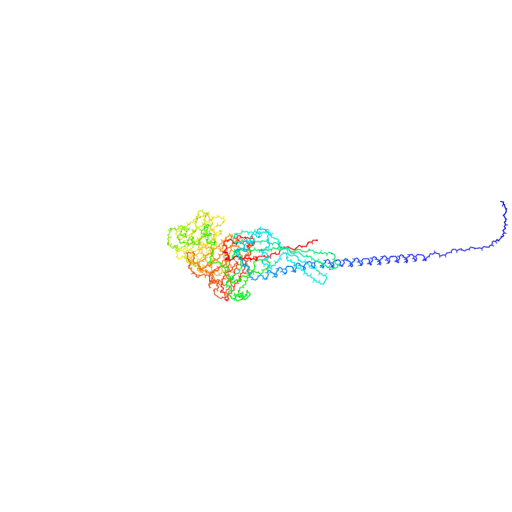0 84.06 505 ASN A N 1
ATOM 3951 C CA . ASN A 1 505 ? 2.679 -10.741 -3.387 1.00 84.06 505 ASN A CA 1
ATOM 3952 C C . ASN A 1 505 ? 1.462 -9.810 -3.273 1.00 84.06 505 ASN A C 1
ATOM 3954 O O . ASN A 1 505 ? 1.322 -9.039 -2.327 1.00 84.06 505 ASN A O 1
ATOM 3958 N N . GLU A 1 506 ? 0.512 -9.979 -4.187 1.00 82.31 506 GLU A N 1
ATOM 3959 C CA . GLU A 1 506 ? -0.735 -9.202 -4.255 1.00 82.31 506 GLU A CA 1
ATOM 3960 C C . GLU A 1 506 ? -1.641 -9.360 -3.028 1.00 82.31 506 GLU A C 1
ATOM 3962 O O . GLU A 1 506 ? -2.514 -8.523 -2.793 1.00 82.31 506 GLU A O 1
ATOM 3967 N N . ASN A 1 507 ? -1.442 -10.399 -2.204 1.00 84.62 507 ASN A N 1
ATOM 3968 C CA . ASN A 1 507 ? -2.202 -10.546 -0.961 1.00 84.62 507 ASN A CA 1
ATOM 3969 C C . ASN A 1 507 ? -1.950 -9.384 0.013 1.00 84.62 507 ASN A C 1
ATOM 3971 O O . ASN A 1 507 ? -2.804 -9.133 0.858 1.00 84.62 507 ASN A O 1
ATOM 3975 N N . LEU A 1 508 ? -0.838 -8.657 -0.138 1.00 86.19 508 LEU A N 1
ATOM 3976 C CA . LEU A 1 508 ? -0.512 -7.436 0.609 1.00 86.19 508 LEU A CA 1
ATOM 3977 C C . LEU A 1 508 ? -1.298 -6.199 0.139 1.00 86.19 508 LEU A C 1
ATOM 3979 O O . LEU A 1 508 ? -1.039 -5.092 0.593 1.00 86.19 508 LEU A O 1
ATOM 3983 N N . LEU A 1 509 ? -2.237 -6.349 -0.796 1.00 87.62 509 LEU A N 1
ATOM 3984 C CA . LEU A 1 509 ? -3.208 -5.305 -1.149 1.00 87.62 509 LEU A CA 1
ATOM 3985 C C . LEU A 1 509 ? -4.625 -5.665 -0.697 1.00 87.62 509 LEU A C 1
ATOM 3987 O O . LEU A 1 509 ? -5.566 -4.889 -0.884 1.00 87.62 509 LEU A O 1
ATOM 3991 N N . LYS A 1 510 ? -4.809 -6.856 -0.119 1.00 86.00 510 LYS A N 1
ATOM 3992 C CA . LYS A 1 510 ? -6.122 -7.336 0.293 1.00 86.00 510 LYS A CA 1
ATOM 3993 C C . LYS A 1 510 ? -6.647 -6.489 1.454 1.00 86.00 510 LYS A C 1
ATOM 3995 O O . LYS A 1 510 ? -5.919 -6.174 2.385 1.00 86.00 510 LYS A O 1
ATOM 4000 N N . ASN A 1 511 ? -7.938 -6.162 1.414 1.00 86.88 511 ASN A N 1
ATOM 4001 C CA . ASN A 1 511 ? -8.634 -5.341 2.414 1.00 86.88 511 ASN A CA 1
ATOM 4002 C C . ASN A 1 511 ? -8.103 -3.901 2.553 1.00 86.88 511 ASN A C 1
ATOM 4004 O O . ASN A 1 511 ? -8.556 -3.167 3.425 1.00 86.88 511 ASN A O 1
ATOM 4008 N N . SER A 1 512 ? -7.214 -3.453 1.668 1.00 91.94 512 SER A N 1
ATOM 4009 C CA . SER A 1 512 ? -6.763 -2.063 1.618 1.00 91.94 512 SER A CA 1
ATOM 4010 C C . SER A 1 512 ? -7.864 -1.155 1.047 1.00 91.94 512 SER A C 1
ATOM 4012 O O . SER A 1 512 ? -8.474 -1.524 0.035 1.00 91.94 512 SER A O 1
ATOM 4014 N N . PRO A 1 513 ? -8.177 -0.004 1.678 1.00 92.31 513 PRO A N 1
ATOM 4015 C CA . PRO A 1 513 ? -9.126 0.965 1.134 1.00 92.31 513 PRO A CA 1
ATOM 4016 C C . PRO A 1 513 ? -8.751 1.382 -0.292 1.00 92.31 513 PRO A C 1
ATOM 4018 O O . PRO A 1 513 ? -7.578 1.572 -0.604 1.00 92.31 513 PRO A O 1
ATOM 4021 N N . LEU A 1 514 ? -9.748 1.513 -1.166 1.00 92.94 514 LEU A N 1
ATOM 4022 C CA . LEU A 1 514 ? -9.532 1.856 -2.572 1.00 92.94 514 LEU A CA 1
ATOM 4023 C C . LEU A 1 514 ? -9.668 3.359 -2.785 1.00 92.94 514 LEU A C 1
ATOM 4025 O O . LEU A 1 514 ? -10.498 4.007 -2.150 1.00 92.94 514 LEU A O 1
ATOM 4029 N N . ILE A 1 515 ? -8.902 3.902 -3.722 1.00 92.50 515 ILE A N 1
ATOM 4030 C CA . ILE A 1 515 ? -9.034 5.299 -4.124 1.00 92.50 515 ILE A CA 1
ATOM 4031 C C . ILE A 1 515 ? -10.422 5.572 -4.733 1.00 92.50 515 ILE A C 1
ATOM 4033 O O . ILE A 1 515 ? -11.012 4.711 -5.394 1.00 92.50 515 ILE A O 1
ATOM 4037 N N . LYS A 1 516 ? -10.959 6.773 -4.504 1.00 91.12 516 LYS A N 1
ATOM 4038 C CA . LYS A 1 516 ? -12.338 7.164 -4.843 1.00 91.12 516 LYS A CA 1
ATOM 4039 C C . LYS A 1 516 ? -12.593 7.223 -6.350 1.00 91.12 516 LYS A C 1
ATOM 4041 O O . LYS A 1 516 ? -13.665 6.826 -6.799 1.00 91.12 516 LYS A O 1
ATOM 4046 N N . ILE A 1 517 ? -11.618 7.704 -7.118 1.00 91.19 517 ILE A N 1
ATOM 4047 C CA . ILE A 1 517 ? -11.732 7.955 -8.561 1.00 91.19 517 ILE A CA 1
ATOM 4048 C C . ILE A 1 517 ? -10.741 7.050 -9.302 1.00 91.19 517 ILE A C 1
ATOM 4050 O O . ILE A 1 517 ? -9.594 6.949 -8.860 1.00 91.19 51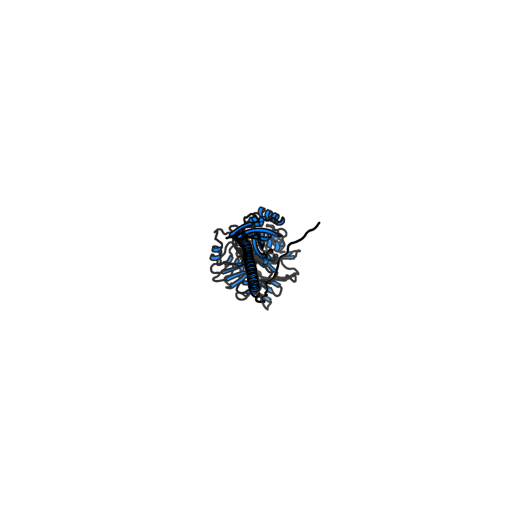7 ILE A O 1
ATOM 4054 N N . PRO A 1 518 ? -11.136 6.390 -10.407 1.00 91.69 518 PRO A N 1
ATOM 4055 C CA . PRO A 1 518 ? -10.219 5.530 -11.131 1.00 91.69 518 PRO A CA 1
ATOM 4056 C C . PRO A 1 518 ? -9.061 6.333 -11.728 1.00 91.69 518 PRO A C 1
ATOM 4058 O O . PRO A 1 518 ? -9.249 7.414 -12.282 1.00 91.69 518 PRO A O 1
ATOM 4061 N N . LEU A 1 519 ? -7.854 5.781 -11.638 1.00 91.50 519 LEU A N 1
ATOM 4062 C CA . LEU A 1 519 ? -6.648 6.419 -12.154 1.00 91.50 519 LEU A CA 1
ATOM 4063 C C . LEU A 1 519 ? -5.703 5.407 -12.792 1.00 91.50 519 LEU A C 1
ATOM 4065 O O . LEU A 1 519 ? -5.822 4.199 -12.578 1.00 91.50 519 LEU A O 1
ATOM 4069 N N . LEU A 1 520 ? -4.760 5.914 -13.576 1.00 89.88 520 LEU A N 1
ATOM 4070 C CA . LEU A 1 520 ? -3.662 5.153 -14.153 1.00 89.88 520 LEU A CA 1
ATOM 4071 C C . LEU A 1 520 ? -2.350 5.514 -13.444 1.00 89.88 520 LEU A C 1
ATOM 4073 O O . LEU A 1 520 ? -1.909 6.664 -13.450 1.00 89.88 520 LEU A O 1
ATOM 4077 N N . HIS A 1 521 ? -1.733 4.504 -12.836 1.00 87.38 521 HIS A N 1
ATOM 4078 C CA . HIS A 1 521 ? -0.529 4.610 -12.020 1.00 87.38 521 HIS A CA 1
ATOM 4079 C C . HIS A 1 521 ? 0.554 3.677 -12.554 1.00 87.38 521 HIS A C 1
ATOM 4081 O O . HIS A 1 521 ? 0.323 2.488 -12.765 1.00 87.38 521 HIS A O 1
ATOM 4087 N N . LEU A 1 522 ? 1.758 4.211 -12.739 1.00 86.81 522 LEU A N 1
ATOM 4088 C CA . LEU A 1 522 ? 2.951 3.411 -12.994 1.00 86.81 522 LEU A CA 1
ATOM 4089 C C . LEU A 1 522 ? 3.587 3.048 -11.653 1.00 86.81 522 LEU A C 1
ATOM 4091 O O . LEU A 1 522 ? 4.178 3.931 -11.027 1.00 86.81 522 LEU A O 1
ATOM 4095 N N . ALA A 1 523 ? 3.460 1.777 -11.273 1.00 84.31 523 ALA A N 1
ATOM 4096 C CA . ALA A 1 523 ? 3.959 1.246 -10.009 1.00 84.31 523 ALA A CA 1
ATOM 4097 C C . ALA A 1 523 ? 5.455 0.958 -10.054 1.00 84.31 523 ALA A C 1
ATOM 4099 O O . ALA A 1 523 ? 6.166 1.331 -9.131 1.00 84.31 523 ALA A O 1
ATOM 4100 N N . ASP A 1 524 ? 5.939 0.348 -11.139 1.00 84.56 524 ASP A N 1
ATOM 4101 C CA . ASP A 1 524 ? 7.333 -0.088 -11.202 1.00 84.56 524 ASP A CA 1
ATOM 4102 C C . ASP A 1 524 ? 7.908 -0.085 -12.627 1.00 84.56 524 ASP A C 1
ATOM 4104 O O . ASP A 1 524 ? 7.182 -0.284 -13.610 1.00 84.56 524 ASP A O 1
ATOM 4108 N N . LEU A 1 525 ? 9.221 0.146 -12.715 1.00 85.25 525 LEU A N 1
ATOM 4109 C CA . LEU A 1 525 ? 10.049 -0.000 -13.909 1.00 85.25 525 LEU A CA 1
ATOM 4110 C C . LEU A 1 525 ? 11.355 -0.716 -13.533 1.00 85.25 525 LEU A C 1
ATOM 4112 O O . LEU A 1 525 ? 12.329 -0.082 -13.130 1.00 85.25 525 LEU A O 1
ATOM 4116 N N . GLU A 1 526 ? 11.406 -2.019 -13.780 1.00 85.44 526 GLU A N 1
ATOM 4117 C CA . GLU A 1 526 ? 12.546 -2.866 -13.432 1.00 85.44 526 GLU A CA 1
ATOM 4118 C C . GLU A 1 526 ? 13.426 -3.151 -14.661 1.00 85.44 526 GLU A C 1
ATOM 4120 O O . GLU A 1 526 ? 12.944 -3.581 -15.719 1.00 85.44 526 GLU A O 1
ATOM 4125 N N . ILE A 1 527 ? 14.743 -2.969 -14.535 1.00 86.69 527 ILE A N 1
ATOM 4126 C CA . ILE A 1 527 ? 15.706 -3.362 -15.575 1.00 86.69 527 ILE A CA 1
ATOM 4127 C C . ILE A 1 527 ? 16.079 -4.832 -15.372 1.00 86.69 527 ILE A C 1
ATOM 4129 O O . ILE A 1 527 ? 16.713 -5.184 -14.385 1.00 86.69 527 ILE A O 1
ATOM 4133 N N . ARG A 1 528 ? 15.764 -5.703 -16.338 1.00 84.62 528 ARG A N 1
ATOM 4134 C CA . ARG A 1 528 ? 16.046 -7.143 -16.198 1.00 84.62 528 ARG A CA 1
ATOM 4135 C C . ARG A 1 528 ? 17.338 -7.579 -16.848 1.00 84.62 528 ARG A C 1
ATOM 4137 O O . ARG A 1 528 ? 18.141 -8.282 -16.243 1.00 84.62 528 ARG A O 1
ATOM 4144 N N . GLU A 1 529 ? 17.489 -7.276 -18.134 1.00 87.00 529 GLU A N 1
ATOM 4145 C CA . GLU A 1 529 ? 18.482 -7.974 -18.942 1.00 87.00 529 GLU A CA 1
ATOM 4146 C C . GLU A 1 529 ? 19.073 -7.086 -20.032 1.00 87.00 529 GLU A C 1
ATOM 4148 O O . GLU A 1 529 ? 18.358 -6.470 -20.825 1.00 87.00 529 GLU A O 1
ATOM 4153 N N . TRP A 1 530 ? 20.404 -7.089 -20.109 1.00 88.00 530 TRP A N 1
ATOM 4154 C CA . TRP A 1 530 ? 21.157 -6.515 -21.214 1.00 88.00 530 TRP A CA 1
ATOM 4155 C C . TRP A 1 530 ? 21.656 -7.634 -22.130 1.00 88.00 530 TRP A C 1
ATOM 4157 O O . TRP A 1 530 ? 22.548 -8.401 -21.766 1.00 88.00 530 TRP A O 1
ATOM 4167 N N . LYS A 1 531 ? 21.109 -7.707 -23.346 1.00 85.75 531 LYS A N 1
ATOM 4168 C CA . LYS A 1 531 ? 21.514 -8.667 -24.378 1.00 85.75 531 LYS A CA 1
ATOM 4169 C C . LYS A 1 531 ? 22.412 -8.023 -25.415 1.00 85.75 531 LYS A C 1
ATOM 4171 O O . LYS A 1 531 ? 22.064 -7.031 -26.063 1.00 85.75 531 LYS A O 1
ATOM 4176 N N . GLU A 1 532 ? 23.538 -8.676 -25.650 1.00 77.19 532 GLU A N 1
ATOM 4177 C CA . GLU A 1 532 ? 24.353 -8.459 -26.836 1.00 77.19 532 GLU A CA 1
ATOM 4178 C C . GLU A 1 532 ? 23.970 -9.543 -27.842 1.00 77.19 532 GLU A C 1
ATOM 4180 O O . GLU A 1 532 ? 24.271 -10.716 -27.638 1.00 77.19 532 GLU A O 1
ATOM 4185 N N . ASN A 1 533 ? 23.228 -9.173 -28.889 1.00 62.00 533 ASN A N 1
ATOM 4186 C CA . ASN A 1 533 ? 22.953 -10.116 -29.968 1.00 62.00 533 ASN A CA 1
ATOM 4187 C C . ASN A 1 533 ? 24.205 -10.193 -30.858 1.00 62.00 533 ASN A C 1
ATOM 4189 O O . ASN A 1 533 ? 24.696 -9.151 -31.302 1.00 62.00 533 ASN A O 1
ATOM 4193 N N . GLU A 1 534 ? 24.714 -11.414 -31.064 1.00 47.66 534 GLU A N 1
ATOM 4194 C CA . GLU A 1 534 ? 25.917 -11.724 -31.864 1.00 47.66 534 GLU A CA 1
ATOM 4195 C C . GLU A 1 534 ? 25.846 -11.243 -33.322 1.00 47.66 534 GLU A C 1
ATOM 4197 O O . GLU A 1 534 ? 24.791 -11.427 -33.979 1.00 47.66 534 GLU A O 1
#

Radius of gyration: 40.63 Å; Cα contacts (8 Å, |Δi|>4): 1246; chains: 1; bounding box: 139×63×147 Å

Sequence (534 aa):
MKPFFSQKTLLFLYPFRNKKQLKKGAVTLVCAFMVFLFTTLGLTTLMMTQLNLKLSQYRKNSVLTDYASENGIKLGFSQLSELISGIQEPVILSEQEFSSLKQDALNNGEQSIELLLSSEIPLTTSGEWEYMKWSCLTSFTKTCVKDFSAYFISEYKVDLKSQGKVYEYRTSRIKTLSCFLTLFTGNIPLSALPLLKDKNTNHTPEKEFLEKNNISVFSSGEDGSAPKIYLSEDELIPDTASEQIREALNIKIFRPQDLSDQKLRQILGLEITDEPVPGGVYLIKDDLGLGGIFIQGDVEEMILALEQDYQIIKITHEAGVWILKFNPQTNETCFITPLETQYFDLTPKGIVIVNGGIKSLGGGFANSSGEIEMLGQEEQVPSVLNSVNLTIISSEEITISDHIIHEGVQWIESVPYVKDSQSQLNIFAGGNSLAGQEERTGGITIENNASEELKIQASLTTSKGEFSIIGENKTVSIFGSVHASEYSISQNELNITGDDRYLNNENLLKNSPLIKIPLLHLADLEIREWKENE

Mean predicted aligned error: 10.78 Å